Protein AF-A0AAW8N7J1-F1 (afdb_monomer_lite)

Structure (mmCIF, N/CA/C/O backbone):
data_AF-A0AAW8N7J1-F1
#
_entry.id   AF-A0AAW8N7J1-F1
#
loop_
_atom_site.group_PDB
_atom_site.id
_atom_site.type_symbol
_atom_site.label_atom_id
_atom_site.label_alt_id
_atom_site.label_comp_id
_atom_site.label_asym_id
_atom_site.label_entity_id
_atom_site.label_seq_id
_atom_site.pdbx_PDB_ins_code
_atom_site.Cartn_x
_atom_site.Cartn_y
_atom_site.Cartn_z
_atom_site.occupancy
_atom_site.B_iso_or_equiv
_atom_site.auth_seq_id
_atom_site.auth_comp_id
_atom_site.auth_asym_id
_atom_site.auth_atom_id
_atom_site.pdbx_PDB_model_num
ATOM 1 N N . MET A 1 1 ? -5.090 -20.925 -13.558 1.00 76.31 1 MET A N 1
ATOM 2 C CA . MET A 1 1 ? -5.970 -19.774 -13.275 1.00 76.31 1 MET A CA 1
ATOM 3 C C . MET A 1 1 ? -5.941 -19.535 -11.780 1.00 76.31 1 MET A C 1
ATOM 5 O O . MET A 1 1 ? -5.743 -20.520 -11.072 1.00 76.31 1 MET A O 1
ATOM 9 N N . PRO A 1 2 ? -6.064 -18.283 -11.325 1.00 82.62 2 PRO A N 1
ATOM 10 C CA . PRO A 1 2 ? -6.041 -17.962 -9.901 1.00 82.62 2 PRO A CA 1
ATOM 11 C C . PRO A 1 2 ? -7.196 -18.629 -9.124 1.00 82.62 2 PRO A C 1
ATOM 13 O O . PRO A 1 2 ? -8.209 -18.969 -9.745 1.00 82.62 2 PRO A O 1
ATOM 16 N N . PRO A 1 3 ? -7.049 -18.835 -7.802 1.00 82.69 3 PRO A N 1
ATOM 17 C CA . PRO A 1 3 ? -8.122 -19.282 -6.903 1.00 82.69 3 PRO A CA 1
ATOM 18 C C . PRO A 1 3 ? -9.352 -18.351 -6.875 1.00 82.69 3 PRO A C 1
ATOM 20 O O . PRO A 1 3 ? -9.252 -17.181 -7.239 1.00 82.69 3 PRO A O 1
ATOM 23 N N . GLU A 1 4 ? -10.508 -18.847 -6.418 1.00 79.56 4 GLU A N 1
ATOM 24 C CA . GLU A 1 4 ? -11.764 -18.067 -6.353 1.00 79.56 4 GLU A CA 1
ATOM 25 C C . GLU A 1 4 ? -11.717 -16.902 -5.347 1.00 79.56 4 GLU A C 1
ATOM 27 O O . GLU A 1 4 ? -12.412 -15.911 -5.537 1.00 79.56 4 GLU A O 1
ATOM 32 N N . ASP A 1 5 ? -10.872 -16.978 -4.317 1.00 80.25 5 ASP A N 1
ATOM 33 C CA . ASP A 1 5 ? -10.669 -15.935 -3.301 1.00 80.25 5 ASP A CA 1
ATOM 34 C C . ASP A 1 5 ? -9.654 -14.855 -3.724 1.00 80.25 5 ASP A C 1
ATOM 36 O O . ASP A 1 5 ? -9.193 -14.059 -2.908 1.00 80.25 5 ASP A O 1
ATOM 40 N N . THR A 1 6 ? -9.296 -14.808 -5.009 1.00 85.50 6 THR A N 1
ATOM 41 C CA . THR A 1 6 ? -8.361 -13.815 -5.548 1.00 85.50 6 THR A CA 1
ATOM 42 C C . THR A 1 6 ? -8.971 -12.412 -5.528 1.00 85.50 6 THR A C 1
ATOM 44 O O . THR A 1 6 ? -9.902 -12.122 -6.274 1.00 85.50 6 THR A O 1
ATOM 47 N N . GLU A 1 7 ? -8.395 -11.496 -4.746 1.00 83.56 7 GLU A N 1
ATOM 48 C CA . GLU A 1 7 ? -8.858 -10.099 -4.681 1.00 83.56 7 GLU A CA 1
ATOM 49 C C . GLU A 1 7 ? -8.363 -9.237 -5.858 1.00 83.56 7 GLU A C 1
ATOM 51 O O . GLU A 1 7 ? -9.047 -8.309 -6.310 1.00 83.56 7 GLU A O 1
ATOM 56 N N . PHE A 1 8 ? -7.160 -9.525 -6.363 1.00 88.38 8 PHE A N 1
ATOM 57 C CA . PHE A 1 8 ? -6.583 -8.859 -7.527 1.00 88.38 8 PHE A CA 1
ATOM 58 C C . PHE A 1 8 ? -5.588 -9.754 -8.268 1.00 88.38 8 PHE A C 1
ATOM 60 O O . PHE A 1 8 ? -5.048 -10.702 -7.706 1.00 88.38 8 PHE A O 1
ATOM 67 N N . VAL A 1 9 ? -5.307 -9.420 -9.529 1.00 92.06 9 VAL A N 1
ATOM 68 C CA . VAL A 1 9 ? -4.299 -10.106 -10.352 1.00 92.06 9 VAL A CA 1
ATOM 69 C C . VAL A 1 9 ? -3.358 -9.139 -11.058 1.00 92.06 9 VAL A C 1
ATOM 71 O O . VAL A 1 9 ? -3.697 -7.978 -11.305 1.00 92.06 9 VAL A O 1
ATOM 74 N N . ILE A 1 10 ? -2.184 -9.640 -11.442 1.00 94.69 10 ILE A N 1
ATOM 75 C CA . ILE A 1 10 ? -1.232 -8.940 -12.305 1.00 94.69 10 ILE A CA 1
ATOM 76 C C . ILE A 1 10 ? -1.082 -9.737 -13.608 1.00 94.69 10 ILE A C 1
ATOM 78 O O . ILE A 1 10 ? -0.653 -10.888 -13.599 1.00 94.69 10 ILE A O 1
ATOM 82 N N . VAL A 1 11 ? -1.443 -9.134 -14.744 1.00 93.56 11 VAL A N 1
ATOM 83 C CA . VAL A 1 11 ? -1.437 -9.798 -16.060 1.00 93.56 11 VAL A CA 1
ATOM 84 C C . VAL A 1 11 ? -0.262 -9.310 -16.910 1.00 93.56 11 VAL A C 1
ATOM 86 O O . VAL A 1 11 ? -0.036 -8.111 -17.064 1.00 93.56 11 VAL A O 1
ATOM 89 N N . GLY A 1 12 ? 0.496 -10.238 -17.492 1.00 95.69 12 GLY A N 1
ATOM 90 C CA . GLY A 1 12 ? 1.623 -9.899 -18.361 1.00 95.69 12 GLY A CA 1
ATOM 91 C C . GLY A 1 12 ? 1.169 -9.340 -19.705 1.00 95.69 12 GLY A C 1
ATOM 92 O O . GLY A 1 12 ? 0.375 -9.965 -20.403 1.00 95.69 12 GLY A O 1
ATOM 93 N N . LEU A 1 13 ? 1.703 -8.190 -20.108 1.00 94.75 13 LEU A N 1
ATOM 94 C CA . LEU A 1 13 ? 1.493 -7.625 -21.447 1.00 94.75 13 LEU A CA 1
ATOM 95 C C . LEU A 1 13 ? 2.426 -8.251 -22.481 1.00 94.75 13 LEU A C 1
ATOM 97 O O . LEU A 1 13 ? 2.136 -8.222 -23.679 1.00 94.75 13 LEU A O 1
ATOM 101 N N . THR A 1 14 ? 3.540 -8.820 -22.014 1.00 94.19 14 THR A N 1
ATOM 102 C CA . THR A 1 14 ? 4.572 -9.396 -22.866 1.00 94.19 14 THR A CA 1
ATOM 103 C C . THR A 1 14 ? 4.873 -10.858 -22.552 1.00 94.19 14 THR A C 1
ATOM 105 O O . THR A 1 14 ? 4.587 -11.356 -21.463 1.00 94.19 14 THR A O 1
ATOM 108 N N . ARG A 1 15 ? 5.481 -11.566 -23.512 1.00 91.62 15 ARG A N 1
ATOM 109 C CA . ARG A 1 15 ? 5.853 -12.986 -23.391 1.00 91.62 15 ARG A CA 1
ATOM 110 C C . ARG A 1 15 ? 7.335 -13.157 -23.038 1.00 91.62 15 ARG A C 1
ATOM 112 O O . ARG A 1 15 ? 8.116 -13.729 -23.795 1.00 91.62 15 ARG A O 1
ATOM 119 N N . GLY A 1 16 ? 7.724 -12.669 -21.863 1.00 87.56 16 GLY A N 1
ATOM 120 C CA . GLY A 1 16 ? 9.060 -12.898 -21.288 1.00 87.56 16 GLY A CA 1
ATOM 121 C C . GLY A 1 16 ? 10.199 -12.040 -21.856 1.00 87.56 16 GLY A C 1
ATOM 122 O O . GLY A 1 16 ? 11.294 -12.066 -21.301 1.00 87.56 16 GLY A O 1
ATOM 123 N N . LEU A 1 17 ? 9.952 -11.258 -22.913 1.00 95.31 17 LEU A N 1
ATOM 124 C CA . LEU A 1 17 ? 10.877 -10.268 -23.481 1.00 95.31 17 LEU A CA 1
ATOM 125 C C . LEU A 1 17 ? 10.109 -9.011 -23.910 1.00 95.31 17 LEU A C 1
ATOM 127 O O . LEU A 1 17 ? 8.911 -9.087 -24.200 1.00 95.31 17 LEU A O 1
ATOM 131 N N . ALA A 1 18 ? 10.777 -7.860 -23.999 1.00 96.25 18 ALA A N 1
ATOM 132 C CA . ALA A 1 18 ? 10.163 -6.690 -24.619 1.00 96.25 18 ALA A CA 1
ATOM 133 C C . ALA A 1 18 ? 9.857 -6.957 -26.105 1.00 96.25 18 ALA A C 1
ATOM 135 O O . ALA A 1 18 ? 10.480 -7.813 -26.736 1.00 96.25 18 ALA A O 1
ATOM 136 N N . PHE A 1 19 ? 8.888 -6.228 -26.668 1.00 96.38 19 PHE A N 1
ATOM 137 C CA . PHE A 1 19 ? 8.404 -6.404 -28.050 1.00 96.38 19 PHE A CA 1
ATOM 138 C C . PHE A 1 19 ? 7.820 -7.792 -28.379 1.00 96.38 19 PHE A C 1
ATOM 140 O O . PHE A 1 19 ? 7.667 -8.126 -29.551 1.00 96.38 19 PHE A O 1
ATOM 147 N N . THR A 1 20 ? 7.495 -8.612 -27.377 1.00 95.12 20 THR A N 1
ATOM 148 C CA . THR A 1 20 ? 6.806 -9.894 -27.589 1.00 95.12 20 THR A CA 1
ATOM 149 C C . THR A 1 20 ? 5.414 -9.831 -26.993 1.00 95.12 20 THR A C 1
ATOM 151 O O . THR A 1 20 ? 5.277 -9.528 -25.815 1.00 95.12 20 THR A O 1
ATOM 154 N N . GLU A 1 21 ? 4.385 -10.120 -27.781 1.00 90.94 21 GLU A N 1
ATOM 155 C CA . GLU A 1 21 ? 2.993 -10.107 -27.320 1.00 90.94 21 GLU A CA 1
ATOM 156 C C . GLU A 1 21 ? 2.678 -11.339 -26.465 1.00 90.94 21 GLU A C 1
ATOM 158 O O . GLU A 1 21 ? 3.124 -12.454 -26.763 1.00 90.94 21 GLU A O 1
ATOM 163 N N . ASN A 1 22 ? 1.893 -11.148 -25.402 1.00 91.81 22 ASN A N 1
ATOM 164 C CA . ASN A 1 22 ? 1.310 -12.252 -24.648 1.00 91.81 22 ASN A CA 1
ATOM 165 C C . ASN A 1 22 ? 0.110 -12.840 -25.426 1.00 91.81 22 ASN A C 1
ATOM 167 O O . ASN A 1 22 ? -0.949 -12.215 -25.457 1.00 91.81 22 ASN A O 1
ATOM 171 N N . PRO A 1 23 ? 0.211 -14.063 -25.987 1.00 91.56 23 PRO A N 1
ATOM 172 C CA . PRO A 1 23 ? -0.872 -14.658 -26.775 1.00 91.56 23 PRO A CA 1
ATOM 173 C C . PRO A 1 23 ? -2.102 -15.033 -25.933 1.00 91.56 23 PRO A C 1
ATOM 175 O O . PRO A 1 23 ? -3.144 -15.371 -26.486 1.00 91.56 23 PRO A O 1
ATOM 178 N N . CYS A 1 24 ? -1.978 -15.017 -24.604 1.00 91.44 24 CYS A N 1
ATOM 179 C CA . CYS A 1 24 ? -3.051 -15.341 -23.671 1.00 91.44 24 CYS A CA 1
ATOM 180 C C . CYS A 1 24 ? -3.772 -14.094 -23.135 1.00 91.44 24 CYS A C 1
ATOM 182 O O . CYS A 1 24 ? -4.680 -14.255 -22.320 1.00 91.44 24 CYS A O 1
ATOM 184 N N . LEU A 1 25 ? -3.376 -12.879 -23.541 1.00 87.06 25 LEU A N 1
ATOM 185 C CA . LEU A 1 25 ? -3.849 -11.634 -22.926 1.00 87.06 25 LEU A CA 1
ATOM 186 C C . LEU A 1 25 ? -5.372 -11.465 -23.015 1.00 87.06 25 LEU A C 1
ATOM 188 O O . LEU A 1 25 ? -5.994 -11.157 -22.004 1.00 87.06 25 LEU A O 1
ATOM 192 N N . ASP A 1 26 ? -5.968 -11.722 -24.182 1.00 84.31 26 ASP A N 1
ATOM 193 C CA . ASP A 1 26 ? -7.421 -11.624 -24.398 1.00 84.31 26 ASP A CA 1
ATOM 194 C C . ASP A 1 26 ? -8.204 -12.525 -23.428 1.00 84.31 26 ASP A C 1
ATOM 196 O O . ASP A 1 26 ? -9.036 -12.054 -22.656 1.00 84.31 26 ASP A O 1
ATOM 200 N N . GLY A 1 27 ? -7.846 -13.812 -23.360 1.00 82.50 27 GLY A N 1
ATOM 201 C CA . GLY A 1 27 ? -8.488 -14.759 -22.445 1.00 82.50 27 GLY A CA 1
ATOM 202 C C . GLY A 1 27 ? -8.231 -14.456 -20.963 1.00 82.50 27 GLY A C 1
ATOM 203 O O . GLY A 1 27 ? -9.116 -14.650 -20.130 1.00 82.50 27 GLY A O 1
ATOM 204 N N . GLN A 1 28 ? -7.039 -13.963 -20.615 1.00 88.19 28 GLN A N 1
ATOM 205 C CA . GLN A 1 28 ? -6.715 -13.558 -19.243 1.00 88.19 28 GLN A CA 1
ATOM 206 C C . GLN A 1 28 ? -7.506 -12.317 -18.820 1.00 88.19 28 GLN A C 1
ATOM 208 O O . GLN A 1 28 ? -8.001 -12.269 -17.695 1.00 88.19 28 GLN A O 1
ATOM 213 N N . PHE A 1 29 ? -7.668 -11.337 -19.710 1.00 84.38 29 PHE A N 1
ATOM 214 C CA . PHE A 1 29 ? -8.465 -10.148 -19.431 1.00 84.38 29 PHE A CA 1
ATOM 215 C C . PHE A 1 29 ? -9.966 -10.456 -19.399 1.00 84.38 29 PHE A C 1
ATOM 217 O O . PHE A 1 29 ? -10.662 -9.963 -18.514 1.00 84.38 29 PHE A O 1
ATOM 224 N N . GLN A 1 30 ? -10.462 -11.337 -20.271 1.00 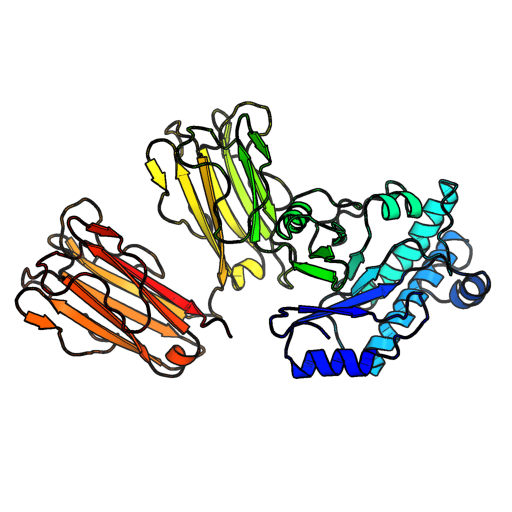80.25 30 GLN A N 1
ATOM 225 C CA . GLN A 1 30 ? -11.847 -11.803 -20.188 1.00 80.25 30 GLN A CA 1
ATOM 226 C C . GLN A 1 30 ? -12.131 -12.459 -18.830 1.00 80.25 30 GLN A C 1
ATOM 228 O O . GLN A 1 30 ? -13.148 -12.164 -18.212 1.00 80.25 30 GLN A O 1
ATOM 233 N N . TRP A 1 31 ? -11.200 -13.264 -18.307 1.00 85.56 31 TRP A N 1
ATOM 234 C CA . TRP A 1 31 ? -11.343 -13.830 -16.965 1.00 85.56 31 TRP A CA 1
ATOM 235 C C . TRP A 1 31 ? -11.412 -12.752 -15.874 1.00 85.56 31 TRP A C 1
ATOM 237 O O . TRP A 1 31 ? -12.243 -12.855 -14.976 1.00 85.56 31 TRP A O 1
ATOM 247 N N . VAL A 1 32 ? -10.596 -11.693 -15.964 1.00 79.38 32 VAL A N 1
ATOM 248 C CA . VAL A 1 32 ? -10.669 -10.549 -15.033 1.00 79.38 32 VAL A CA 1
ATOM 249 C C . VAL A 1 32 ? -12.067 -9.929 -15.038 1.00 79.38 32 VAL A C 1
ATOM 251 O O . VAL A 1 32 ? -12.618 -9.658 -13.971 1.00 79.38 32 VAL A O 1
ATOM 254 N N . LEU A 1 33 ? -12.650 -9.727 -16.223 1.00 74.19 33 LEU A N 1
ATOM 255 C CA . LEU A 1 33 ? -14.003 -9.186 -16.367 1.00 74.19 33 LEU A CA 1
ATOM 256 C C . LEU A 1 33 ? -15.058 -10.125 -15.775 1.00 74.19 33 LEU A C 1
ATOM 258 O O . LEU A 1 33 ? -15.939 -9.664 -15.052 1.00 74.19 33 LEU A O 1
ATOM 262 N N . ASP A 1 34 ? -14.945 -11.425 -16.046 1.00 77.50 34 ASP A N 1
ATOM 263 C CA . ASP A 1 34 ? -15.899 -12.435 -15.582 1.00 77.50 34 ASP A CA 1
ATOM 264 C C . ASP A 1 34 ? -15.894 -12.577 -14.054 1.00 77.50 34 ASP A C 1
ATOM 266 O O . ASP A 1 34 ? -16.947 -12.786 -13.455 1.00 77.50 34 ASP A O 1
ATOM 270 N N . GLN A 1 35 ? -14.723 -12.466 -13.419 1.00 79.12 35 GLN A N 1
ATOM 271 C CA . GLN A 1 35 ? -14.602 -12.540 -11.958 1.00 79.12 35 GLN A CA 1
ATOM 272 C C . GLN A 1 35 ? -14.858 -11.200 -11.259 1.00 79.12 35 GLN A C 1
ATOM 274 O O . GLN A 1 35 ? -15.061 -11.169 -10.049 1.00 79.12 35 GLN A O 1
ATOM 279 N N . GLY A 1 36 ? -14.836 -10.081 -11.990 1.00 74.31 36 GLY A N 1
ATOM 280 C CA . GLY A 1 36 ? -14.999 -8.749 -11.404 1.00 74.31 36 GLY A CA 1
ATOM 281 C C . GLY A 1 36 ? -13.873 -8.355 -10.441 1.00 74.31 36 GLY A C 1
ATOM 282 O O . GLY A 1 36 ? -14.080 -7.508 -9.572 1.00 74.31 36 GLY A O 1
ATOM 283 N N . VAL A 1 37 ? -12.691 -8.962 -10.583 1.00 78.94 37 VAL A N 1
ATOM 284 C CA . VAL A 1 37 ? -11.534 -8.709 -9.715 1.00 78.94 37 VAL A CA 1
ATOM 285 C C . VAL A 1 37 ? -10.730 -7.505 -10.188 1.00 78.94 37 VAL A C 1
ATOM 287 O O . VAL A 1 37 ? -10.754 -7.105 -11.356 1.00 78.94 37 VAL A O 1
ATOM 290 N N . ARG A 1 38 ? -9.969 -6.918 -9.267 1.00 83.44 38 ARG A N 1
ATOM 291 C CA . ARG A 1 38 ? -9.016 -5.855 -9.592 1.00 83.44 38 ARG A CA 1
ATOM 292 C C . ARG A 1 38 ? -7.875 -6.400 -10.448 1.00 83.44 38 ARG A C 1
ATOM 294 O O . ARG A 1 38 ? -7.444 -7.537 -10.273 1.00 83.44 38 ARG A O 1
ATOM 301 N N . ALA A 1 39 ? -7.349 -5.582 -11.358 1.00 86.12 39 ALA A N 1
ATOM 302 C CA . ALA A 1 39 ? -6.265 -6.020 -12.230 1.00 86.12 39 ALA A CA 1
ATOM 303 C C . ALA A 1 39 ? -5.228 -4.931 -12.515 1.00 86.12 39 ALA A C 1
ATOM 305 O O . ALA A 1 39 ? -5.537 -3.793 -12.891 1.00 86.12 39 ALA A O 1
ATOM 306 N N . GLN A 1 40 ? -3.974 -5.334 -12.372 1.00 93.75 40 GLN A N 1
ATOM 307 C CA . GLN A 1 40 ? -2.762 -4.618 -12.749 1.00 93.75 40 GLN A CA 1
ATOM 308 C C . GLN A 1 40 ? -2.085 -5.358 -13.900 1.00 93.75 40 GLN A C 1
ATOM 310 O O . GLN A 1 40 ? -2.434 -6.497 -14.203 1.00 93.75 40 GLN A O 1
ATOM 315 N N . ALA A 1 41 ? -1.110 -4.724 -14.539 1.00 95.19 41 ALA A N 1
ATOM 316 C CA . ALA A 1 41 ? -0.346 -5.337 -15.612 1.00 95.19 41 ALA A CA 1
ATOM 317 C C . ALA A 1 41 ? 1.155 -5.299 -15.324 1.00 95.19 41 ALA A C 1
ATOM 319 O O . ALA A 1 41 ? 1.611 -4.482 -14.523 1.00 95.19 41 ALA A O 1
ATOM 320 N N . TYR A 1 42 ? 1.932 -6.122 -16.020 1.00 97.75 42 TYR A N 1
ATOM 321 C CA . TYR A 1 42 ? 3.383 -5.959 -16.082 1.00 97.75 42 TYR A CA 1
ATOM 322 C C . TYR A 1 42 ? 3.897 -6.011 -17.520 1.00 97.75 42 TYR A C 1
ATOM 324 O O . TYR A 1 42 ? 3.306 -6.655 -18.387 1.00 97.75 42 TYR A O 1
ATOM 332 N N . ALA A 1 43 ? 5.011 -5.334 -17.774 1.00 97.75 43 ALA A N 1
ATOM 333 C CA . ALA A 1 43 ? 5.718 -5.346 -19.045 1.00 97.75 43 ALA A CA 1
ATOM 334 C C . ALA A 1 43 ? 7.207 -5.602 -18.805 1.00 97.75 43 ALA A C 1
ATOM 336 O O . ALA A 1 43 ? 7.826 -4.972 -17.949 1.00 97.75 43 ALA A O 1
ATOM 337 N N . MET A 1 44 ? 7.775 -6.518 -19.583 1.00 97.38 44 MET A N 1
ATOM 338 C CA . MET A 1 44 ? 9.200 -6.849 -19.525 1.00 97.38 44 MET A CA 1
ATOM 339 C C . MET A 1 44 ? 10.048 -5.710 -20.094 1.00 97.38 44 MET A C 1
ATOM 341 O O . MET A 1 44 ? 9.809 -5.288 -21.226 1.00 97.38 44 MET A O 1
ATOM 345 N N . ALA A 1 45 ? 11.068 -5.279 -19.353 1.00 97.69 45 ALA A N 1
ATOM 346 C CA . ALA A 1 45 ? 12.163 -4.471 -19.883 1.00 97.69 45 ALA A CA 1
ATOM 347 C C . ALA A 1 45 ? 13.321 -5.378 -20.315 1.00 97.69 45 ALA A C 1
ATOM 349 O O . ALA A 1 45 ? 13.639 -6.358 -19.633 1.00 97.69 45 ALA A O 1
ATOM 350 N N . THR A 1 46 ? 14.004 -5.043 -21.410 1.00 97.69 46 THR A N 1
ATOM 351 C CA . THR A 1 46 ? 15.173 -5.814 -21.867 1.00 97.69 46 THR A CA 1
ATOM 352 C C . THR A 1 46 ? 16.289 -4.918 -22.387 1.00 97.69 46 THR A C 1
ATOM 354 O O . THR A 1 46 ? 16.042 -3.851 -22.931 1.00 97.69 46 THR A O 1
ATOM 357 N N . PHE A 1 47 ? 17.555 -5.332 -22.275 1.00 98.31 47 PHE A N 1
ATOM 358 C CA . PHE A 1 47 ? 18.614 -4.594 -22.970 1.00 98.31 47 PHE A CA 1
ATOM 359 C C . PHE A 1 47 ? 18.526 -4.865 -24.473 1.00 98.31 47 PHE A C 1
ATOM 361 O O . PHE A 1 47 ? 18.520 -6.038 -24.846 1.00 98.31 47 PHE A O 1
ATOM 368 N N . PRO A 1 48 ? 18.488 -3.859 -25.360 1.00 98.00 48 PRO A N 1
ATOM 369 C CA . PRO A 1 48 ? 18.153 -4.099 -26.754 1.00 98.00 48 PRO A CA 1
ATOM 370 C C . PRO A 1 48 ? 19.218 -4.902 -27.499 1.00 98.00 48 PRO A C 1
ATOM 372 O O . PRO A 1 48 ? 20.425 -4.711 -27.331 1.00 98.00 48 PRO A O 1
ATOM 375 N N . THR A 1 49 ? 18.757 -5.766 -28.398 1.00 98.00 49 THR A N 1
ATOM 376 C CA . THR A 1 49 ? 19.596 -6.330 -29.461 1.00 98.00 49 THR A CA 1
ATOM 377 C C . THR A 1 49 ? 20.070 -5.226 -30.413 1.00 98.00 49 THR A C 1
ATOM 379 O O . THR A 1 49 ? 19.471 -4.153 -30.487 1.00 98.00 49 THR A O 1
ATOM 382 N N . ALA A 1 50 ? 21.116 -5.494 -31.203 1.00 97.88 50 ALA A N 1
ATOM 383 C CA . ALA A 1 50 ? 21.586 -4.543 -32.217 1.00 97.88 50 ALA A CA 1
ATOM 384 C C . ALA A 1 50 ? 20.466 -4.140 -33.198 1.00 97.88 50 ALA A C 1
ATOM 386 O O . ALA A 1 50 ? 20.286 -2.961 -33.471 1.00 97.88 50 ALA A O 1
ATOM 387 N N . ALA A 1 51 ? 19.647 -5.104 -33.636 1.00 98.19 51 ALA A N 1
ATOM 388 C CA . ALA A 1 51 ? 18.527 -4.843 -34.538 1.00 98.19 51 ALA A CA 1
ATOM 389 C C . ALA A 1 51 ? 17.447 -3.951 -33.902 1.00 98.19 51 ALA A C 1
ATOM 391 O O . ALA A 1 51 ? 16.964 -3.024 -34.548 1.00 98.19 51 ALA A O 1
ATOM 392 N N . GLN A 1 52 ? 17.084 -4.188 -32.635 1.00 98.38 52 GLN A N 1
ATOM 393 C CA . GLN A 1 52 ? 16.145 -3.321 -31.910 1.00 98.38 52 GLN A CA 1
ATOM 394 C C . GLN A 1 52 ? 16.728 -1.920 -31.701 1.00 98.38 52 GLN A C 1
ATOM 396 O O . GLN A 1 52 ? 16.013 -0.935 -31.852 1.00 98.38 52 GLN A O 1
ATOM 401 N N . TYR A 1 53 ? 18.024 -1.818 -31.395 1.00 98.50 53 TYR A N 1
ATOM 402 C CA . TYR A 1 53 ? 18.699 -0.532 -31.246 1.00 98.50 53 TYR A CA 1
ATOM 403 C C . TYR A 1 53 ? 18.693 0.282 -32.542 1.00 98.50 53 TYR A C 1
ATOM 405 O O . TYR A 1 53 ? 18.381 1.469 -32.514 1.00 98.50 53 TYR A O 1
ATOM 413 N N . ASP A 1 54 ? 18.967 -0.358 -33.678 1.00 98.12 54 ASP A N 1
ATOM 414 C CA . ASP A 1 54 ? 18.938 0.302 -34.984 1.00 98.12 54 ASP A CA 1
ATOM 415 C C . ASP A 1 54 ? 17.515 0.667 -35.419 1.00 98.12 54 ASP A C 1
ATOM 417 O O . ASP A 1 54 ? 17.309 1.731 -35.994 1.00 98.12 54 ASP A O 1
ATOM 421 N N . THR A 1 55 ? 16.530 -0.180 -35.107 1.00 98.31 55 THR A N 1
ATOM 422 C CA . THR A 1 55 ? 15.124 0.042 -35.482 1.00 98.31 55 THR A CA 1
ATOM 423 C C . THR A 1 55 ? 14.475 1.151 -34.657 1.00 98.31 55 THR A C 1
ATOM 425 O O . THR A 1 55 ? 13.764 1.988 -35.204 1.00 98.31 55 THR A O 1
ATOM 428 N N . TYR A 1 56 ? 14.699 1.157 -33.341 1.00 98.50 56 TYR A N 1
ATOM 429 C CA . TYR A 1 56 ? 13.940 1.990 -32.403 1.00 98.50 56 TYR A CA 1
ATOM 430 C C . TYR A 1 56 ? 14.750 3.127 -31.780 1.00 98.50 56 TYR A C 1
ATOM 432 O O . TYR A 1 56 ? 14.171 4.019 -31.165 1.00 98.50 56 TYR A O 1
ATOM 440 N N . GLY A 1 57 ? 16.079 3.137 -31.932 1.00 98.12 57 GLY A N 1
ATOM 441 C CA . GLY A 1 57 ? 16.940 4.167 -31.344 1.00 98.12 57 GLY A CA 1
ATOM 442 C C . GLY A 1 57 ? 16.649 5.582 -31.845 1.00 98.12 57 GLY A C 1
ATOM 443 O O . GLY A 1 57 ? 16.967 6.549 -31.155 1.00 98.12 57 GLY A O 1
ATOM 444 N N . ASP A 1 58 ? 15.997 5.700 -33.000 1.00 97.94 58 ASP A N 1
ATOM 445 C CA . ASP A 1 58 ? 15.662 6.981 -33.623 1.00 97.94 58 ASP A CA 1
ATOM 446 C C . ASP A 1 58 ? 14.174 7.345 -33.465 1.00 97.94 58 ASP A C 1
ATOM 448 O O . ASP A 1 58 ? 13.750 8.417 -33.892 1.00 97.94 58 ASP A O 1
ATOM 452 N N . ASP A 1 59 ? 13.380 6.468 -32.842 1.00 94.00 59 ASP A N 1
ATOM 453 C CA . ASP A 1 59 ? 11.927 6.596 -32.714 1.00 94.00 59 ASP A CA 1
ATOM 454 C C . ASP A 1 59 ? 11.517 6.773 -31.244 1.00 94.00 59 ASP A C 1
ATOM 456 O O . ASP A 1 59 ? 11.070 5.850 -30.553 1.00 94.00 59 ASP A O 1
ATOM 460 N N . GLY A 1 60 ? 11.694 8.000 -30.756 1.00 96.50 60 GLY A N 1
ATOM 461 C CA . GLY A 1 60 ? 11.294 8.411 -29.418 1.00 96.50 60 GLY A CA 1
ATOM 462 C C . GLY A 1 60 ? 11.489 9.912 -29.180 1.00 96.50 60 GLY A C 1
ATOM 463 O O . GLY A 1 60 ? 11.838 10.654 -30.098 1.00 96.50 60 GLY A O 1
ATOM 464 N N . PRO A 1 61 ? 11.214 10.393 -27.957 1.00 98.00 61 PRO A N 1
ATOM 465 C CA . PRO A 1 61 ? 11.234 11.820 -27.653 1.00 98.00 61 PRO A CA 1
ATOM 466 C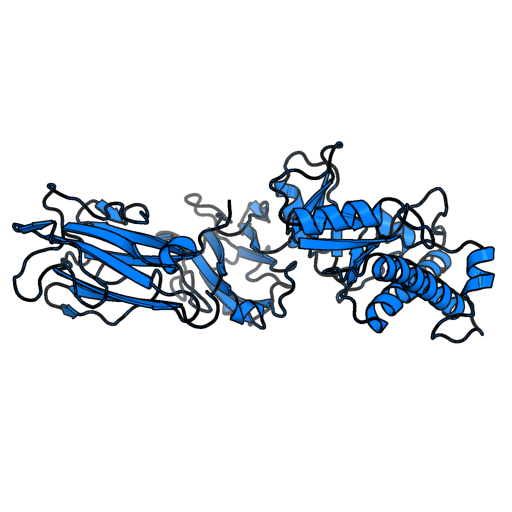 C . PRO A 1 61 ? 12.640 12.391 -27.391 1.00 98.00 61 PRO A C 1
ATOM 468 O O . PRO A 1 61 ? 12.758 13.601 -27.196 1.00 98.00 61 PRO A O 1
ATOM 471 N N . TRP A 1 62 ? 13.698 11.570 -27.361 1.00 98.44 62 TRP A N 1
ATOM 472 C CA . TRP A 1 62 ? 15.075 12.040 -27.165 1.00 98.44 62 TRP A CA 1
ATOM 473 C C . TRP A 1 62 ? 15.831 12.217 -28.493 1.00 98.44 62 TRP A C 1
ATOM 475 O O . TRP A 1 62 ? 15.523 11.525 -29.467 1.00 98.44 62 TRP A O 1
ATOM 485 N N . PRO A 1 63 ? 16.849 13.104 -28.542 1.00 98.00 63 PRO A N 1
ATOM 486 C CA . PRO A 1 63 ? 17.716 13.262 -29.711 1.00 98.00 63 PRO A CA 1
ATOM 487 C C . PRO A 1 63 ? 18.388 11.954 -30.148 1.00 98.00 63 PRO A C 1
ATOM 489 O O . PRO A 1 63 ? 18.585 11.039 -29.357 1.00 98.00 63 PRO A O 1
ATOM 492 N N . VAL A 1 64 ? 18.810 11.880 -31.408 1.00 97.50 64 VAL A N 1
ATOM 493 C CA . VAL A 1 64 ? 19.426 10.662 -31.976 1.00 97.50 64 VAL A CA 1
ATOM 494 C C . VAL A 1 64 ? 20.956 10.716 -32.004 1.00 97.50 64 VAL A C 1
ATOM 496 O O . VAL A 1 64 ? 21.614 9.785 -32.457 1.00 97.50 64 VAL A O 1
ATOM 499 N N . ASP A 1 65 ? 21.539 11.801 -31.492 1.00 96.06 65 ASP A N 1
ATOM 500 C CA . ASP A 1 65 ? 22.967 12.100 -31.638 1.00 96.06 65 ASP A CA 1
ATOM 501 C C . ASP A 1 65 ? 23.856 11.269 -30.707 1.00 96.06 65 ASP A C 1
ATOM 503 O O . ASP A 1 65 ? 25.047 11.081 -30.970 1.00 96.06 65 ASP A O 1
ATOM 507 N N . THR A 1 66 ? 23.303 10.788 -29.589 1.00 98.00 66 THR A N 1
ATOM 508 C CA . THR A 1 66 ? 24.077 10.108 -28.550 1.00 98.00 66 THR A CA 1
ATOM 509 C C . THR A 1 66 ? 23.549 8.711 -28.267 1.00 98.00 66 THR A C 1
ATOM 511 O O . THR A 1 66 ? 22.347 8.445 -28.274 1.00 98.00 66 THR A O 1
ATOM 514 N N . ARG A 1 67 ? 24.465 7.789 -27.952 1.00 97.69 67 ARG A N 1
ATOM 515 C CA . ARG A 1 67 ? 24.101 6.428 -27.548 1.00 97.69 67 ARG A CA 1
ATOM 516 C C . ARG A 1 67 ? 23.142 6.394 -26.344 1.00 97.69 67 ARG A C 1
ATOM 518 O O . ARG A 1 67 ? 22.174 5.641 -26.435 1.00 97.69 67 ARG A O 1
ATOM 525 N N . PRO A 1 68 ? 23.346 7.182 -25.267 1.00 98.50 68 PRO A N 1
ATOM 526 C CA . PRO A 1 68 ? 22.384 7.299 -24.172 1.00 98.50 68 PRO A CA 1
ATOM 527 C C . PRO A 1 68 ? 20.965 7.657 -24.612 1.00 98.50 68 PRO A C 1
ATOM 529 O O . PRO A 1 68 ? 20.015 7.022 -24.166 1.00 98.50 68 PRO A O 1
ATOM 532 N N . ASP A 1 69 ? 20.816 8.649 -25.487 1.00 98.56 69 ASP A N 1
ATOM 533 C CA . ASP A 1 69 ? 19.500 9.118 -25.921 1.00 98.56 69 ASP A CA 1
ATOM 534 C C . ASP A 1 69 ? 18.807 8.095 -26.820 1.00 98.56 69 ASP A C 1
ATOM 536 O O . ASP A 1 69 ? 17.648 7.754 -26.582 1.00 98.56 69 ASP A O 1
ATOM 540 N N . ARG A 1 70 ? 19.554 7.478 -27.742 1.00 98.69 70 ARG A N 1
ATOM 541 C CA . ARG A 1 70 ? 19.036 6.360 -28.537 1.00 98.69 70 ARG A CA 1
ATOM 542 C C . ARG A 1 70 ? 18.611 5.179 -27.660 1.00 98.69 70 ARG A C 1
ATOM 544 O O . ARG A 1 70 ? 17.566 4.593 -27.901 1.00 98.69 70 ARG A O 1
ATOM 551 N N . LEU A 1 71 ? 19.357 4.841 -26.602 1.00 98.88 71 LEU A N 1
ATOM 552 C CA . LEU A 1 71 ? 18.949 3.789 -25.655 1.00 98.88 71 LEU A CA 1
ATOM 553 C C . LEU A 1 71 ? 17.644 4.138 -24.920 1.00 98.88 71 LEU A C 1
ATOM 555 O O . LEU A 1 71 ? 16.816 3.249 -24.717 1.00 98.88 71 LEU A O 1
ATOM 559 N N . ARG A 1 72 ? 17.426 5.412 -24.563 1.00 98.81 72 ARG A N 1
ATOM 560 C CA . ARG A 1 72 ? 16.135 5.861 -24.014 1.00 98.81 72 ARG A CA 1
ATOM 561 C C . ARG A 1 72 ? 15.011 5.724 -25.034 1.00 98.81 72 ARG A C 1
ATOM 563 O O . ARG A 1 72 ? 13.940 5.256 -24.666 1.00 98.81 72 ARG A O 1
ATOM 570 N N . ASN A 1 73 ? 15.251 6.072 -26.299 1.00 98.88 73 ASN A N 1
ATOM 571 C CA . ASN A 1 73 ? 14.266 5.888 -27.370 1.00 98.88 73 ASN A CA 1
ATOM 572 C C . ASN A 1 73 ? 13.892 4.410 -27.553 1.00 98.88 73 ASN A C 1
ATOM 574 O O . ASN A 1 73 ? 12.710 4.096 -27.663 1.00 98.88 73 ASN A O 1
ATOM 578 N N . VAL A 1 74 ? 14.856 3.485 -27.472 1.00 98.88 74 VAL A N 1
ATOM 579 C CA . VAL A 1 74 ? 14.533 2.049 -27.524 1.00 98.88 74 VAL A CA 1
ATOM 580 C C . VAL A 1 74 ? 13.665 1.629 -26.340 1.00 98.88 74 VAL A C 1
ATOM 582 O O . VAL A 1 74 ? 12.634 0.999 -26.549 1.00 98.88 74 VAL A O 1
ATOM 585 N N . GLY A 1 75 ? 14.017 2.025 -25.113 1.00 98.81 75 GLY A N 1
ATOM 586 C CA . GLY A 1 75 ? 13.174 1.765 -23.941 1.00 98.81 75 GLY A CA 1
ATOM 587 C C . GLY A 1 75 ? 11.771 2.367 -24.074 1.00 98.81 75 GLY A C 1
ATOM 588 O O . GLY A 1 75 ? 10.772 1.744 -23.725 1.00 98.81 75 GLY A O 1
ATOM 589 N N . TYR A 1 76 ? 11.667 3.562 -24.655 1.00 98.88 76 TYR A N 1
ATOM 590 C CA . TYR A 1 76 ? 10.385 4.197 -24.954 1.00 98.88 76 TYR A CA 1
ATOM 591 C C . TYR A 1 76 ? 9.553 3.383 -25.949 1.00 98.88 76 TYR A C 1
ATOM 593 O O . TYR A 1 76 ? 8.336 3.260 -25.799 1.00 98.88 76 TYR A O 1
ATOM 601 N N . ALA A 1 77 ? 10.202 2.794 -26.954 1.00 98.81 77 ALA A N 1
ATOM 602 C CA . ALA A 1 77 ? 9.566 1.874 -27.883 1.00 98.81 77 ALA A CA 1
ATOM 603 C C . ALA A 1 77 ? 9.130 0.563 -27.204 1.00 98.81 77 ALA A C 1
ATOM 605 O O . ALA A 1 77 ? 8.035 0.097 -27.512 1.00 98.81 77 ALA A O 1
ATOM 606 N N . GLU A 1 78 ? 9.896 0.019 -26.244 1.00 98.56 78 GLU A N 1
ATOM 607 C CA . GLU A 1 78 ? 9.457 -1.129 -25.424 1.00 98.56 78 GLU A CA 1
ATOM 608 C C . GLU A 1 78 ? 8.134 -0.810 -24.711 1.00 98.56 78 GLU A C 1
ATOM 610 O O . GLU A 1 78 ? 7.180 -1.588 -24.772 1.00 98.56 78 GLU A O 1
ATOM 615 N N . GLY A 1 79 ? 8.044 0.377 -24.103 1.00 98.19 79 GLY A N 1
ATOM 616 C CA . GLY A 1 79 ? 6.831 0.835 -23.431 1.00 98.19 79 GLY A CA 1
ATOM 617 C C . GLY A 1 79 ? 5.659 1.033 -24.394 1.00 98.19 79 GLY A C 1
ATOM 618 O O . GLY A 1 79 ? 4.557 0.565 -24.117 1.00 98.19 79 GLY A O 1
ATOM 619 N N . ARG A 1 80 ? 5.879 1.660 -25.559 1.00 98.25 80 ARG A N 1
ATOM 620 C CA . ARG A 1 80 ? 4.834 1.793 -26.594 1.00 98.25 80 ARG A CA 1
ATOM 621 C C . ARG A 1 80 ? 4.339 0.438 -27.099 1.00 98.25 80 ARG A C 1
ATOM 623 O O . ARG A 1 80 ? 3.139 0.294 -27.306 1.00 98.25 80 ARG A O 1
ATOM 630 N N . ALA A 1 81 ? 5.230 -0.538 -27.270 1.00 97.69 81 ALA A N 1
ATOM 631 C CA . ALA A 1 81 ? 4.854 -1.886 -27.683 1.00 97.69 81 ALA A CA 1
ATOM 632 C C . ALA A 1 81 ? 3.980 -2.575 -26.622 1.00 97.69 81 ALA A C 1
ATOM 634 O O . ALA A 1 81 ? 2.939 -3.125 -26.960 1.00 97.69 81 ALA A O 1
ATOM 635 N N . ALA A 1 82 ? 4.329 -2.468 -25.336 1.00 95.94 82 ALA A N 1
ATOM 636 C CA . ALA A 1 82 ? 3.491 -3.000 -24.258 1.00 95.94 82 ALA A CA 1
ATOM 637 C C . ALA A 1 82 ? 2.108 -2.321 -24.188 1.00 95.94 82 ALA A C 1
ATOM 639 O O . ALA A 1 82 ? 1.095 -2.982 -23.964 1.00 95.94 82 ALA A O 1
ATOM 640 N N . LEU A 1 83 ? 2.047 -1.003 -24.413 1.00 94.69 83 LEU A N 1
ATOM 641 C CA . LEU A 1 83 ? 0.786 -0.257 -24.472 1.00 94.69 83 LEU A CA 1
ATOM 642 C C . LEU A 1 83 ? -0.071 -0.629 -25.692 1.00 94.69 83 LEU A C 1
ATOM 644 O O . LEU A 1 83 ? -1.293 -0.515 -25.623 1.00 94.69 83 LEU A O 1
ATOM 648 N N . ALA A 1 84 ? 0.535 -1.078 -26.795 1.00 93.69 84 ALA A N 1
ATOM 649 C CA . ALA A 1 84 ? -0.213 -1.560 -27.952 1.00 93.69 84 ALA A CA 1
ATOM 650 C C . ALA A 1 84 ? -1.060 -2.791 -27.590 1.00 93.69 84 ALA A C 1
ATOM 652 O O . ALA A 1 84 ? -2.248 -2.794 -27.906 1.00 93.69 84 ALA A O 1
ATOM 653 N N . SER A 1 85 ? -0.512 -3.738 -26.816 1.00 88.19 85 SER A N 1
ATOM 654 C CA . SER A 1 85 ? -1.247 -4.919 -26.333 1.00 88.19 85 SER A CA 1
ATOM 655 C C . SER A 1 85 ? -2.498 -4.552 -25.522 1.00 88.19 85 SER A C 1
ATOM 657 O O . SER A 1 85 ? -3.516 -5.231 -25.597 1.00 88.19 85 SER A O 1
ATOM 659 N N . LEU A 1 86 ? -2.457 -3.454 -24.756 1.00 83.06 86 LEU A N 1
ATOM 660 C CA . LEU A 1 86 ? -3.622 -2.969 -24.004 1.00 83.06 86 LEU A CA 1
ATOM 661 C C . LEU A 1 86 ? -4.736 -2.442 -24.912 1.00 83.06 86 LEU A C 1
ATOM 663 O O . LEU A 1 86 ? -5.915 -2.636 -24.612 1.00 83.06 86 LEU A O 1
ATOM 667 N N . ASN A 1 87 ? -4.374 -1.779 -26.014 1.00 79.81 87 ASN A N 1
ATOM 668 C CA . ASN A 1 87 ? -5.344 -1.237 -26.964 1.00 79.81 87 ASN A CA 1
ATOM 669 C C . ASN A 1 87 ? -6.100 -2.347 -27.703 1.00 79.81 87 ASN A C 1
ATOM 671 O O . ASN A 1 87 ? -7.273 -2.161 -28.016 1.00 79.81 87 ASN A O 1
ATOM 675 N N . GLU A 1 88 ? -5.456 -3.489 -27.954 1.00 78.69 88 GLU A N 1
ATOM 676 C CA . GLU A 1 88 ? -6.081 -4.641 -28.619 1.00 78.69 88 GLU A CA 1
ATOM 677 C C . GLU A 1 88 ? -7.240 -5.224 -27.810 1.00 78.69 88 GLU A C 1
ATOM 679 O O . GLU A 1 88 ? -8.271 -5.573 -28.379 1.00 78.69 88 GLU A O 1
ATOM 684 N N . VAL A 1 89 ? -7.094 -5.265 -26.483 1.00 80.94 89 VAL A N 1
ATOM 685 C CA . VAL A 1 89 ? -8.116 -5.797 -25.565 1.00 80.94 89 VAL A CA 1
ATOM 686 C C . VAL A 1 89 ? -8.971 -4.705 -24.909 1.00 80.94 89 VAL A C 1
ATOM 688 O O . VAL A 1 89 ? -9.871 -5.002 -24.127 1.00 80.94 89 VAL A O 1
ATOM 691 N N . GLY A 1 90 ? -8.708 -3.427 -25.203 1.00 80.56 90 GLY A N 1
ATOM 692 C CA . GLY A 1 90 ? -9.446 -2.293 -24.637 1.00 80.56 90 GLY A CA 1
ATOM 693 C C . GLY A 1 90 ? -9.305 -2.149 -23.116 1.00 80.56 90 GLY A C 1
ATOM 694 O O . GLY A 1 90 ? -10.237 -1.693 -22.451 1.00 80.56 90 GLY A O 1
ATOM 695 N N . TRP A 1 91 ? -8.161 -2.540 -22.549 1.00 83.62 91 TRP A N 1
ATOM 696 C CA . TRP A 1 91 ? -7.950 -2.584 -21.101 1.00 83.62 91 TRP A CA 1
ATOM 697 C C . TRP A 1 91 ? -7.137 -1.394 -20.583 1.00 83.62 91 TRP A C 1
ATOM 699 O O . TRP A 1 91 ? -6.092 -1.041 -21.125 1.00 83.62 91 TRP A O 1
ATOM 709 N N . ARG A 1 92 ? -7.578 -0.806 -19.464 1.00 83.62 92 ARG A N 1
ATOM 710 C CA . ARG A 1 92 ? -6.807 0.174 -18.690 1.00 83.62 92 ARG A CA 1
ATOM 711 C C . ARG A 1 92 ? -6.469 -0.381 -17.296 1.00 83.62 92 ARG A C 1
ATOM 713 O O . ARG A 1 92 ? -7.302 -0.251 -16.395 1.00 83.62 92 ARG A O 1
ATOM 720 N N . PRO A 1 93 ? -5.283 -0.989 -17.098 1.00 85.38 93 PRO A N 1
ATOM 721 C CA . PRO A 1 93 ? -4.869 -1.519 -15.802 1.00 85.38 93 PRO A CA 1
ATOM 722 C C . PRO A 1 93 ? -4.739 -0.432 -14.736 1.00 85.38 93 PRO A C 1
ATOM 724 O O . PRO A 1 93 ? -4.499 0.743 -15.020 1.00 85.38 93 PRO A O 1
ATOM 727 N N . GLU A 1 94 ? -4.831 -0.863 -13.482 1.00 84.69 94 GLU A N 1
ATOM 728 C CA . GLU A 1 94 ? -4.562 -0.051 -12.289 1.00 84.69 94 GLU A CA 1
ATOM 729 C C . GLU A 1 94 ? -3.180 0.579 -12.270 1.00 84.69 94 GLU A C 1
ATOM 731 O O . GLU A 1 94 ? -3.004 1.722 -11.844 1.00 84.69 94 GLU A O 1
ATOM 736 N N . ARG A 1 95 ? -2.207 -0.212 -12.703 1.00 91.12 95 ARG A N 1
ATOM 737 C CA . ARG A 1 95 ? -0.794 0.110 -12.742 1.00 91.12 95 ARG A CA 1
ATOM 738 C C . ARG A 1 95 ? -0.110 -0.851 -13.698 1.00 91.12 95 ARG A C 1
ATOM 740 O O . ARG A 1 95 ? -0.558 -1.988 -13.844 1.00 91.12 95 ARG A O 1
ATOM 747 N N . ILE A 1 96 ? 0.974 -0.393 -14.309 1.00 96.31 96 ILE A N 1
ATOM 748 C CA . ILE A 1 96 ? 1.864 -1.222 -15.118 1.00 96.31 96 ILE A CA 1
ATOM 749 C C . ILE A 1 96 ? 3.218 -1.332 -14.412 1.00 96.31 96 ILE A C 1
ATOM 751 O O . ILE A 1 96 ? 3.896 -0.329 -14.182 1.00 96.31 96 ILE A O 1
ATOM 755 N N . TRP A 1 97 ? 3.611 -2.549 -14.058 1.00 98.25 97 TRP A N 1
ATOM 756 C CA . TRP A 1 97 ? 4.908 -2.850 -13.464 1.00 98.25 97 TRP A CA 1
ATOM 757 C C . TRP A 1 97 ? 5.946 -3.113 -14.546 1.00 98.25 97 TRP A C 1
ATOM 759 O O . TRP A 1 97 ? 5.754 -3.963 -15.412 1.00 98.25 97 TRP A O 1
ATOM 769 N N . VAL A 1 98 ? 7.055 -2.386 -14.499 1.00 98.69 98 VAL A N 1
ATOM 770 C CA . VAL A 1 98 ? 8.205 -2.634 -15.363 1.00 98.69 98 VAL A CA 1
ATOM 771 C C . VAL A 1 98 ? 9.037 -3.731 -14.723 1.00 98.69 98 VAL A C 1
ATOM 773 O O . VAL A 1 98 ? 9.675 -3.504 -13.695 1.00 98.69 98 VAL A O 1
ATOM 776 N N . ASP A 1 99 ? 8.998 -4.915 -15.316 1.00 98.44 99 ASP A N 1
ATOM 777 C CA . ASP A 1 99 ? 9.753 -6.075 -14.862 1.00 98.44 99 ASP A CA 1
ATOM 778 C C . ASP A 1 99 ? 11.214 -5.947 -15.321 1.00 98.44 99 ASP A C 1
ATOM 780 O O . ASP A 1 99 ? 11.520 -5.977 -16.520 1.00 98.44 99 ASP A O 1
ATOM 784 N N . VAL A 1 100 ? 12.106 -5.746 -14.347 1.00 98.31 100 VAL A N 1
ATOM 785 C CA . VAL A 1 100 ? 13.549 -5.592 -14.531 1.00 98.31 100 VAL A CA 1
ATOM 786 C C . VAL A 1 100 ? 14.269 -6.737 -13.831 1.00 98.31 100 VAL A C 1
ATOM 788 O O . VAL A 1 100 ? 14.625 -6.667 -12.653 1.00 98.31 100 VAL A O 1
ATOM 791 N N . GLU A 1 101 ? 14.563 -7.779 -14.595 1.00 95.88 101 GLU A N 1
ATOM 792 C CA . GLU A 1 101 ? 15.202 -8.989 -14.092 1.00 95.88 101 GLU A CA 1
ATOM 793 C C . GLU A 1 101 ? 16.186 -9.593 -15.106 1.00 95.88 101 GLU A C 1
ATOM 795 O O . GLU A 1 101 ? 16.175 -9.243 -16.292 1.00 95.88 101 GLU A O 1
ATOM 800 N N . PRO A 1 102 ? 17.064 -10.522 -14.681 1.00 95.56 102 PRO A N 1
ATOM 801 C CA . PRO A 1 102 ? 17.917 -11.263 -15.594 1.00 95.56 102 PRO A CA 1
ATOM 802 C C . PRO A 1 102 ? 17.096 -12.050 -16.625 1.00 95.56 102 PRO A C 1
ATOM 804 O O . PRO A 1 102 ? 16.170 -12.790 -16.287 1.00 95.56 102 PRO A O 1
ATOM 807 N N . ARG A 1 103 ? 17.478 -11.930 -17.901 1.00 93.31 103 ARG A N 1
ATOM 808 C CA . ARG A 1 103 ? 16.855 -12.648 -19.020 1.00 93.31 103 ARG A CA 1
ATOM 809 C C . ARG A 1 103 ? 17.933 -13.355 -19.845 1.00 93.31 103 ARG A C 1
ATOM 811 O O . ARG A 1 103 ? 18.630 -12.700 -20.612 1.00 93.31 103 ARG A O 1
ATOM 818 N N . PRO A 1 104 ? 18.097 -14.686 -19.730 1.00 92.00 104 PRO A N 1
ATOM 819 C CA . PRO A 1 104 ? 19.150 -15.408 -20.453 1.00 92.00 104 PRO A CA 1
ATOM 820 C C . PRO A 1 104 ? 19.079 -15.262 -21.979 1.00 92.00 104 PRO A C 1
ATOM 822 O O . PRO A 1 104 ? 20.106 -15.283 -22.649 1.00 92.00 104 PRO A O 1
ATOM 825 N N . GLN A 1 105 ? 17.869 -15.102 -22.525 1.00 93.31 105 GLN A N 1
ATOM 826 C CA . GLN A 1 105 ? 17.626 -14.949 -23.963 1.00 93.31 105 GLN A CA 1
ATOM 827 C C . GLN A 1 105 ? 18.052 -13.571 -24.496 1.00 93.31 105 GLN A C 1
ATOM 829 O O . GLN A 1 105 ? 18.420 -13.456 -25.661 1.00 93.31 105 GLN A O 1
ATOM 834 N N . GLN A 1 106 ? 18.029 -12.541 -23.645 1.00 95.00 106 GLN A N 1
ATOM 835 C CA . GLN A 1 106 ? 18.408 -11.168 -23.979 1.00 95.00 106 GLN A CA 1
ATOM 836 C C . GLN A 1 106 ? 19.033 -10.507 -22.735 1.00 95.00 106 GLN A C 1
ATOM 838 O O . GLN A 1 106 ? 18.366 -9.764 -22.012 1.00 95.00 106 GLN A O 1
ATOM 843 N N . PRO A 1 107 ? 20.295 -10.853 -22.415 1.00 94.88 107 PRO A N 1
ATOM 844 C CA . PRO A 1 107 ? 20.891 -10.533 -21.125 1.00 94.88 107 PRO A CA 1
ATOM 845 C C . PRO A 1 107 ? 21.224 -9.049 -20.988 1.00 94.88 107 PRO A C 1
ATOM 847 O O . PRO A 1 107 ? 21.694 -8.412 -21.928 1.00 94.88 107 PRO A O 1
ATOM 850 N N . TRP A 1 108 ? 21.074 -8.531 -19.769 1.00 98.06 108 TRP A N 1
ATOM 851 C CA . TRP A 1 108 ? 21.548 -7.205 -19.385 1.00 98.06 108 TRP A CA 1
ATOM 852 C C . TRP A 1 108 ? 23.080 -7.184 -19.266 1.00 98.06 108 TRP A C 1
ATOM 854 O O . TRP A 1 108 ? 23.630 -7.891 -18.413 1.00 98.06 108 TRP A O 1
ATOM 864 N N . PRO A 1 109 ? 23.799 -6.365 -20.055 1.00 97.38 109 PRO A N 1
ATOM 865 C CA . PRO A 1 109 ? 25.225 -6.152 -19.848 1.00 97.38 109 PRO A CA 1
ATOM 866 C C . PRO A 1 109 ? 25.459 -5.506 -18.477 1.00 97.38 109 PRO A C 1
ATOM 868 O O . PRO A 1 109 ? 24.852 -4.489 -18.157 1.00 97.38 109 PRO A O 1
ATOM 871 N N . SER A 1 110 ? 26.326 -6.084 -17.648 1.00 96.44 110 SER A N 1
ATOM 872 C CA . SER A 1 110 ? 26.459 -5.668 -16.241 1.00 96.44 110 SER A CA 1
ATOM 873 C C . SER A 1 110 ? 27.881 -5.729 -15.680 1.00 96.44 110 SER A C 1
ATOM 875 O O . SER A 1 110 ? 28.088 -5.427 -14.503 1.00 96.44 110 SER A O 1
ATOM 877 N N . SER A 1 111 ? 28.886 -6.064 -16.495 1.00 96.75 111 SER A N 1
ATOM 878 C CA . SER A 1 111 ? 30.270 -6.229 -16.031 1.00 96.75 111 SER A CA 1
ATOM 879 C C . SER A 1 111 ? 30.961 -4.904 -15.705 1.00 96.75 111 SER A C 1
ATOM 881 O O . SER A 1 111 ? 31.886 -4.878 -14.893 1.00 96.75 111 SER A O 1
ATOM 883 N N . THR A 1 112 ? 30.499 -3.785 -16.271 1.00 97.88 112 THR A N 1
ATOM 884 C CA . THR A 1 112 ? 31.070 -2.450 -16.026 1.00 97.88 112 THR A CA 1
ATOM 885 C C . THR A 1 112 ? 30.036 -1.447 -15.521 1.00 97.88 112 THR A C 1
ATOM 887 O O . THR A 1 112 ? 28.833 -1.588 -15.738 1.00 97.88 112 THR A O 1
ATOM 890 N N . ALA A 1 113 ? 30.509 -0.383 -14.862 1.00 97.62 113 ALA A N 1
ATOM 891 C CA . ALA A 1 113 ? 29.649 0.723 -14.441 1.00 97.62 113 ALA A CA 1
ATOM 892 C C . ALA A 1 113 ? 28.969 1.416 -15.636 1.00 97.62 113 ALA A C 1
ATOM 894 O O . ALA A 1 113 ? 27.811 1.805 -15.531 1.00 97.62 113 ALA A O 1
ATOM 895 N N . THR A 1 114 ? 29.658 1.516 -16.780 1.00 97.94 114 THR A N 1
ATOM 896 C CA . THR A 1 114 ? 29.097 2.064 -18.024 1.00 97.94 114 THR A CA 1
ATOM 897 C C . THR A 1 114 ? 27.930 1.227 -18.528 1.00 97.94 114 THR A C 1
ATOM 899 O O . THR A 1 114 ? 26.891 1.784 -18.850 1.00 97.94 114 THR A O 1
ATOM 902 N N . GLN A 1 115 ? 28.056 -0.101 -18.538 1.00 98.38 115 GLN A N 1
ATOM 903 C CA . GLN A 1 115 ? 26.964 -0.983 -18.952 1.00 98.38 115 GLN A CA 1
ATOM 904 C C . GLN A 1 115 ? 25.745 -0.858 -18.032 1.00 98.38 115 GLN A C 1
ATOM 906 O O . GLN A 1 115 ? 24.630 -0.667 -18.506 1.00 98.38 115 GLN A O 1
ATOM 911 N N . ARG A 1 116 ? 25.958 -0.845 -16.710 1.00 98.50 116 ARG A N 1
ATOM 912 C CA . ARG A 1 116 ? 24.867 -0.607 -15.751 1.00 98.50 116 ARG A CA 1
ATOM 913 C C . ARG A 1 116 ? 24.220 0.763 -15.950 1.00 98.50 116 ARG A C 1
ATOM 915 O O . ARG A 1 116 ? 23.008 0.886 -15.830 1.00 98.50 116 ARG A O 1
ATOM 922 N N . GLN A 1 117 ? 25.000 1.787 -16.300 1.00 98.50 117 GLN A N 1
ATOM 923 C CA . GLN A 1 117 ? 24.474 3.107 -16.647 1.00 98.50 117 GLN A CA 1
ATOM 924 C C . GLN A 1 117 ? 23.660 3.091 -17.953 1.00 98.50 117 GLN A C 1
ATOM 926 O O . GLN A 1 117 ? 22.637 3.768 -18.025 1.00 98.50 117 GLN A O 1
ATOM 931 N N . GLU A 1 118 ? 24.071 2.315 -18.957 1.00 98.62 118 GLU A N 1
ATOM 932 C CA . GLU A 1 118 ? 23.318 2.128 -20.203 1.00 98.62 118 GLU A CA 1
ATOM 933 C C . GLU A 1 118 ? 21.969 1.438 -19.965 1.00 98.62 118 GLU A C 1
ATOM 935 O O . GLU A 1 118 ? 20.957 1.883 -20.507 1.00 98.62 118 GLU A O 1
ATOM 940 N N . ASN A 1 119 ? 21.922 0.433 -19.087 1.00 98.81 119 ASN A N 1
ATOM 941 C CA . ASN A 1 119 ? 20.676 -0.242 -18.706 1.00 98.81 119 ASN A CA 1
ATOM 942 C C . ASN A 1 119 ? 19.655 0.741 -18.112 1.00 98.81 119 ASN A C 1
ATOM 944 O O . ASN A 1 119 ? 18.473 0.693 -18.452 1.00 98.81 119 ASN A O 1
ATOM 948 N N . ARG A 1 120 ? 20.116 1.692 -17.283 1.00 98.69 120 ARG A N 1
ATOM 949 C CA . ARG A 1 120 ? 19.257 2.744 -16.706 1.00 98.69 120 ARG A CA 1
ATOM 950 C C . ARG A 1 120 ? 18.596 3.605 -17.784 1.00 98.69 120 ARG A C 1
ATOM 952 O O . ARG A 1 120 ? 17.463 4.034 -17.591 1.00 98.69 120 ARG A O 1
ATOM 959 N N . TYR A 1 121 ? 19.267 3.859 -18.912 1.00 98.81 121 TYR A N 1
ATOM 960 C CA . TYR A 1 121 ? 18.679 4.631 -20.012 1.00 98.81 121 TYR A CA 1
ATOM 961 C C . TYR A 1 121 ? 17.499 3.896 -20.643 1.00 98.81 121 TYR A C 1
ATOM 963 O O . TYR A 1 121 ? 16.440 4.499 -20.790 1.00 98.81 121 TYR A O 1
ATOM 971 N N . VAL A 1 122 ? 17.635 2.595 -20.901 1.00 98.81 122 VAL A N 1
ATOM 972 C CA . VAL A 1 122 ? 16.538 1.772 -21.433 1.00 98.81 122 VAL A CA 1
ATOM 973 C C . VAL A 1 122 ? 15.358 1.742 -20.455 1.00 98.81 122 VAL A C 1
ATOM 975 O O . VAL A 1 122 ? 14.246 2.114 -20.821 1.00 98.81 122 VAL A O 1
ATOM 978 N N . ILE A 1 123 ? 15.608 1.431 -19.178 1.00 98.81 123 ILE A N 1
ATOM 979 C CA . ILE A 1 123 ? 14.556 1.378 -18.147 1.00 98.81 123 ILE A CA 1
ATOM 980 C C . ILE A 1 123 ? 13.850 2.739 -18.008 1.00 98.81 123 ILE A C 1
ATOM 982 O O . ILE A 1 123 ? 12.623 2.803 -17.967 1.00 98.81 123 ILE A O 1
ATOM 986 N N . SER A 1 124 ? 14.606 3.846 -17.990 1.00 98.62 124 SER A N 1
ATOM 987 C CA . SER A 1 124 ? 14.024 5.196 -17.910 1.00 98.62 124 SER A CA 1
ATOM 988 C C . SER A 1 124 ? 13.187 5.570 -19.136 1.00 98.62 124 SER A C 1
ATOM 990 O O . SER A 1 124 ? 12.168 6.241 -18.983 1.00 98.62 124 SER A O 1
ATOM 992 N N . GLY A 1 125 ? 13.572 5.109 -20.330 1.00 98.81 125 GLY A N 1
ATOM 993 C CA . GLY A 1 125 ? 12.786 5.280 -21.550 1.00 98.81 125 GLY A CA 1
ATOM 994 C C . GLY A 1 125 ? 11.419 4.604 -21.456 1.00 98.81 125 GLY A C 1
ATOM 995 O O . GLY A 1 125 ? 10.404 5.220 -21.782 1.00 98.81 125 GLY A O 1
ATOM 996 N N . LEU A 1 126 ? 11.382 3.373 -20.941 1.00 98.75 126 LEU A N 1
ATOM 997 C CA . LEU A 1 126 ? 10.145 2.609 -20.772 1.00 98.75 126 LEU A CA 1
ATOM 998 C C . LEU A 1 126 ? 9.224 3.265 -19.734 1.00 98.75 126 LEU A C 1
ATOM 1000 O O . LEU A 1 126 ? 8.061 3.537 -20.032 1.00 98.75 126 LEU A O 1
ATOM 1004 N N . LEU A 1 127 ? 9.751 3.617 -18.555 1.00 98.69 127 LEU A N 1
ATOM 1005 C CA . LEU A 1 127 ? 8.992 4.342 -17.523 1.00 98.69 127 LEU A CA 1
ATOM 1006 C C . LEU A 1 127 ? 8.392 5.647 -18.072 1.00 98.69 127 LEU A C 1
ATOM 1008 O O . LEU A 1 127 ? 7.230 5.965 -17.818 1.00 98.69 127 LEU A O 1
ATOM 1012 N N . ALA A 1 128 ? 9.155 6.385 -18.879 1.00 98.69 128 ALA A N 1
ATOM 1013 C CA . ALA A 1 128 ? 8.682 7.611 -19.506 1.00 98.69 128 ALA A CA 1
ATOM 1014 C C . ALA A 1 128 ? 7.569 7.376 -20.539 1.00 98.69 128 ALA A C 1
ATOM 1016 O O . ALA A 1 128 ? 6.651 8.187 -20.606 1.00 98.69 128 ALA A O 1
ATOM 1017 N N . ALA A 1 129 ? 7.593 6.280 -21.305 1.00 98.69 129 ALA A N 1
ATOM 1018 C CA . ALA A 1 129 ? 6.491 5.933 -22.208 1.00 98.69 129 ALA A CA 1
ATOM 1019 C C . ALA A 1 129 ? 5.179 5.712 -21.447 1.00 98.69 129 ALA A C 1
ATOM 1021 O O . ALA A 1 129 ? 4.144 6.254 -21.836 1.00 98.69 129 ALA A O 1
ATOM 1022 N N . LEU A 1 130 ? 5.231 4.984 -20.327 1.00 97.94 130 LEU A N 1
ATOM 1023 C CA . LEU A 1 130 ? 4.066 4.761 -19.463 1.00 97.94 130 LEU A CA 1
ATOM 1024 C C . LEU A 1 130 ? 3.572 6.076 -18.845 1.00 97.94 130 LEU A C 1
ATOM 1026 O O . LEU A 1 130 ? 2.371 6.355 -18.850 1.00 97.94 130 LEU A O 1
ATOM 1030 N N . SER A 1 131 ? 4.503 6.911 -18.375 1.00 96.44 131 SER A N 1
ATOM 1031 C CA . SER A 1 131 ? 4.215 8.237 -17.820 1.00 96.44 131 SER A CA 1
ATOM 1032 C C . SER A 1 131 ? 3.550 9.169 -18.841 1.00 96.44 131 SER A C 1
ATOM 1034 O O . SER A 1 131 ? 2.479 9.713 -18.575 1.00 96.44 131 SER A O 1
ATOM 1036 N N . HIS A 1 132 ? 4.124 9.308 -20.043 1.00 97.81 132 HIS A N 1
ATOM 1037 C CA . HIS A 1 132 ? 3.580 10.146 -21.119 1.00 97.81 132 HIS A CA 1
ATOM 1038 C C . HIS A 1 132 ? 2.198 9.678 -21.590 1.00 97.81 132 HIS A C 1
ATOM 1040 O O . HIS A 1 132 ? 1.374 10.499 -21.985 1.00 97.81 132 HIS A O 1
ATOM 1046 N N . ALA A 1 133 ? 1.929 8.373 -21.524 1.00 93.25 133 ALA A N 1
ATOM 1047 C CA . ALA A 1 133 ? 0.626 7.796 -21.835 1.00 93.25 133 ALA A CA 1
ATOM 1048 C C . ALA A 1 133 ? -0.388 7.884 -20.672 1.00 93.25 133 ALA A C 1
ATOM 1050 O O . ALA A 1 133 ? -1.532 7.456 -20.823 1.00 93.25 133 ALA A O 1
ATOM 1051 N N . GLY A 1 134 ? -0.002 8.439 -19.517 1.00 89.31 134 GLY A N 1
ATOM 1052 C CA . GLY A 1 134 ? -0.895 8.637 -18.373 1.00 89.31 134 GLY A CA 1
ATOM 1053 C C . GLY A 1 134 ? -1.234 7.354 -17.608 1.00 89.31 134 GLY A C 1
ATOM 1054 O O . GLY A 1 134 ? -2.313 7.264 -17.009 1.00 89.31 134 GLY A O 1
ATOM 1055 N N . TYR A 1 135 ? -0.342 6.360 -17.635 1.00 87.62 135 TYR A N 1
ATOM 1056 C CA . TYR A 1 135 ? -0.479 5.129 -16.860 1.00 87.62 135 TYR A CA 1
ATOM 1057 C C . TYR A 1 135 ? 0.303 5.220 -15.543 1.00 87.62 135 TYR A C 1
ATOM 1059 O O . TYR A 1 135 ? 1.510 5.498 -15.561 1.00 87.62 135 TYR A O 1
ATOM 1067 N N . PRO A 1 136 ? -0.338 4.938 -14.390 1.00 89.88 136 PRO A N 1
ATOM 1068 C CA . PRO A 1 136 ? 0.390 4.655 -13.163 1.00 89.88 136 PRO A CA 1
ATOM 1069 C C . PRO A 1 136 ? 1.352 3.495 -13.407 1.00 89.88 136 PRO A C 1
ATOM 1071 O O . PRO A 1 136 ? 0.991 2.494 -14.026 1.00 89.88 136 PRO A O 1
ATOM 1074 N N . HIS A 1 137 ? 2.580 3.619 -12.924 1.00 95.19 137 HIS A N 1
ATOM 1075 C CA . HIS A 1 137 ? 3.607 2.615 -13.160 1.00 95.19 137 HIS A CA 1
ATOM 1076 C C . HIS A 1 137 ? 4.506 2.437 -11.943 1.00 95.19 137 HIS A C 1
ATOM 1078 O O . HIS A 1 137 ? 4.461 3.224 -10.996 1.00 95.19 137 HIS A O 1
ATOM 1084 N N . GLY A 1 138 ? 5.257 1.350 -11.938 1.00 96.75 138 GLY A N 1
ATOM 1085 C CA . GLY A 1 138 ? 6.224 1.013 -10.903 1.00 96.75 138 GLY A CA 1
ATOM 1086 C C . GLY A 1 138 ? 7.244 0.028 -11.448 1.00 96.75 138 GLY A C 1
ATOM 1087 O O . GLY A 1 138 ? 7.233 -0.274 -12.641 1.00 96.75 138 GLY A O 1
ATOM 1088 N N . ILE A 1 139 ? 8.121 -0.477 -10.591 1.00 98.31 139 ILE A N 1
ATOM 1089 C CA . ILE A 1 139 ? 9.162 -1.432 -10.977 1.00 98.31 139 ILE A CA 1
ATOM 1090 C C . ILE A 1 139 ? 9.001 -2.716 -10.182 1.00 98.31 139 ILE A C 1
ATOM 1092 O O . ILE A 1 139 ? 8.785 -2.681 -8.971 1.00 98.31 139 ILE A O 1
ATOM 1096 N N . TYR A 1 140 ? 9.162 -3.833 -10.876 1.00 98.38 140 TYR A N 1
ATOM 1097 C CA . TYR A 1 140 ? 9.376 -5.136 -10.277 1.00 98.38 140 TYR A CA 1
ATOM 1098 C C . TYR A 1 140 ? 10.831 -5.562 -10.463 1.00 98.38 140 TYR A C 1
ATOM 1100 O O . TYR A 1 140 ? 11.389 -5.446 -11.556 1.00 98.38 140 TYR A O 1
ATOM 1108 N N . SER A 1 141 ? 11.457 -5.995 -9.374 1.00 98.00 141 SER A N 1
ATOM 1109 C CA . SER A 1 141 ? 12.792 -6.593 -9.351 1.00 98.00 141 SER A CA 1
ATOM 1110 C C . SER A 1 141 ? 13.049 -7.188 -7.967 1.00 98.00 141 SER A C 1
ATOM 1112 O O . SER A 1 141 ? 12.246 -7.035 -7.051 1.00 98.00 141 SER A O 1
ATOM 1114 N N . TYR A 1 142 ? 14.215 -7.793 -7.775 1.00 95.38 142 TYR A N 1
ATOM 1115 C CA . TYR A 1 142 ? 14.731 -8.185 -6.467 1.00 95.38 142 TYR A CA 1
ATOM 1116 C C . TYR A 1 142 ? 16.133 -7.616 -6.254 1.00 95.38 142 TYR A C 1
ATOM 1118 O O . TYR A 1 142 ? 16.833 -7.283 -7.209 1.00 95.38 142 TYR A O 1
ATOM 1126 N N . VAL A 1 143 ? 16.561 -7.508 -4.991 1.00 94.38 143 VAL A N 1
ATOM 1127 C CA . VAL A 1 143 ? 17.766 -6.757 -4.580 1.00 94.38 143 VAL A CA 1
ATOM 1128 C C . VAL A 1 143 ? 18.998 -7.083 -5.431 1.00 94.38 143 VAL A C 1
ATOM 1130 O O . VAL A 1 143 ? 19.620 -6.180 -5.987 1.00 94.38 143 VAL A O 1
ATOM 1133 N N . SER A 1 144 ? 19.334 -8.367 -5.580 1.00 95.62 144 SER A N 1
ATOM 1134 C CA . SER A 1 144 ? 20.536 -8.776 -6.314 1.00 95.62 144 SER A CA 1
ATOM 1135 C C . SER A 1 144 ? 20.419 -8.587 -7.830 1.00 95.62 144 SER A C 1
ATOM 1137 O O . SER A 1 144 ? 21.414 -8.247 -8.469 1.00 95.62 144 SER A O 1
ATOM 1139 N N . ALA A 1 145 ? 19.228 -8.745 -8.418 1.00 96.88 145 ALA A N 1
ATOM 1140 C CA . ALA A 1 145 ? 18.995 -8.424 -9.827 1.00 96.88 145 ALA A CA 1
ATOM 1141 C C . ALA A 1 145 ? 19.114 -6.925 -10.091 1.00 96.88 145 ALA A C 1
ATOM 1143 O O . ALA A 1 145 ? 19.835 -6.522 -11.006 1.00 96.88 145 ALA A O 1
ATOM 1144 N N . TRP A 1 146 ? 18.452 -6.105 -9.276 1.00 98.00 146 TRP A N 1
ATOM 1145 C CA . TRP A 1 146 ? 18.480 -4.655 -9.413 1.00 98.00 146 TRP A CA 1
ATOM 1146 C C . TRP A 1 146 ? 19.905 -4.110 -9.312 1.00 98.00 146 TRP A C 1
ATOM 1148 O O . TRP A 1 146 ? 20.329 -3.329 -10.168 1.00 98.00 146 TRP A O 1
ATOM 1158 N N . GLU A 1 147 ? 20.677 -4.572 -8.324 1.00 97.12 147 GLU A N 1
ATOM 1159 C CA . GLU A 1 147 ? 22.076 -4.177 -8.158 1.00 97.12 147 GLU A CA 1
ATOM 1160 C C . GLU A 1 147 ? 22.953 -4.660 -9.324 1.00 97.12 147 GLU A C 1
ATOM 1162 O O . GLU A 1 147 ? 23.773 -3.895 -9.840 1.00 97.12 147 GLU A O 1
ATOM 1167 N N . ALA A 1 148 ? 22.762 -5.892 -9.802 1.00 97.75 148 ALA A N 1
ATOM 1168 C CA . ALA A 1 148 ? 23.515 -6.402 -10.945 1.00 97.75 148 ALA A CA 1
ATOM 1169 C C . ALA A 1 148 ? 23.224 -5.601 -12.226 1.00 97.75 148 ALA A C 1
ATOM 1171 O O . ALA A 1 148 ? 24.149 -5.206 -12.936 1.00 97.75 148 ALA A O 1
ATOM 1172 N N . ILE A 1 149 ? 21.951 -5.329 -12.517 1.00 98.56 149 ILE A N 1
ATOM 1173 C CA . ILE A 1 149 ? 21.516 -4.678 -13.759 1.00 98.56 149 ILE A CA 1
ATOM 1174 C C . ILE A 1 149 ? 21.790 -3.176 -13.710 1.00 98.56 149 ILE A C 1
ATOM 1176 O O . ILE A 1 149 ? 22.279 -2.603 -14.682 1.00 98.56 149 ILE A O 1
ATOM 1180 N N . THR A 1 150 ? 21.499 -2.522 -12.590 1.00 98.31 150 THR A N 1
ATOM 1181 C CA . THR A 1 150 ? 21.473 -1.056 -12.510 1.00 98.31 150 THR A CA 1
ATOM 1182 C C . THR A 1 150 ? 22.540 -0.485 -11.584 1.00 98.31 150 THR A C 1
ATOM 1184 O O . THR A 1 150 ? 22.822 0.709 -11.659 1.00 98.31 150 THR A O 1
ATOM 1187 N N . GLY A 1 151 ? 23.193 -1.287 -10.744 1.00 96.69 151 GLY A N 1
ATOM 1188 C CA . GLY A 1 151 ? 24.054 -0.808 -9.660 1.00 96.69 151 GLY A CA 1
ATOM 1189 C C . GLY A 1 151 ? 23.233 -0.207 -8.517 1.00 96.69 151 GLY A C 1
ATOM 1190 O O . GLY A 1 151 ? 22.079 -0.556 -8.314 1.00 96.69 151 GLY A O 1
ATOM 1191 N N . SER A 1 152 ? 23.800 0.759 -7.795 1.00 93.12 152 SER A N 1
ATOM 1192 C CA . SER A 1 152 ? 23.142 1.443 -6.670 1.00 93.12 152 SER A CA 1
ATOM 1193 C C . SER A 1 152 ? 22.102 2.499 -7.093 1.00 93.12 152 SER A C 1
ATOM 1195 O O . SER A 1 152 ? 22.008 3.562 -6.479 1.00 93.12 152 SER A O 1
ATOM 1197 N N . TRP A 1 153 ? 21.357 2.272 -8.182 1.00 97.88 153 TRP A N 1
ATOM 1198 C CA . TRP A 1 153 ? 20.387 3.254 -8.676 1.00 97.88 153 TRP A CA 1
ATOM 1199 C C . TRP A 1 153 ? 19.193 3.367 -7.724 1.00 97.88 153 TRP A C 1
ATOM 1201 O O . TRP A 1 153 ? 18.596 2.356 -7.357 1.00 97.88 153 TRP A O 1
ATOM 1211 N N . GLN A 1 154 ? 18.865 4.598 -7.326 1.00 97.50 154 GLN A N 1
ATOM 1212 C CA . GLN A 1 154 ? 17.740 4.913 -6.450 1.00 97.50 154 GLN A CA 1
ATOM 1213 C C . GLN A 1 154 ? 16.674 5.705 -7.213 1.00 97.50 154 GLN A C 1
ATOM 1215 O O . GLN A 1 154 ? 16.996 6.621 -7.975 1.00 97.50 154 GLN A O 1
ATOM 1220 N N . LEU A 1 155 ? 15.417 5.339 -6.986 1.00 96.69 155 LEU A N 1
ATOM 1221 C CA . LEU A 1 155 ? 14.196 5.883 -7.566 1.00 96.69 155 LEU A CA 1
ATOM 1222 C C . LEU A 1 155 ? 13.125 5.997 -6.462 1.00 96.69 155 LEU A C 1
ATOM 1224 O O . LEU A 1 155 ? 12.141 5.260 -6.491 1.00 96.69 155 LEU A O 1
ATOM 1228 N N . PRO A 1 156 ? 13.311 6.895 -5.477 1.00 93.19 156 PRO A N 1
ATOM 1229 C CA . PRO A 1 156 ? 12.420 6.994 -4.316 1.00 93.19 156 PRO A CA 1
ATOM 1230 C C . PRO A 1 156 ? 10.965 7.318 -4.687 1.00 93.19 156 PRO A C 1
ATOM 1232 O O . PRO A 1 156 ? 10.048 6.924 -3.976 1.00 93.19 156 PRO A O 1
ATOM 1235 N N . ASP A 1 157 ? 10.751 7.978 -5.827 1.00 91.31 157 ASP A N 1
ATOM 1236 C CA . ASP A 1 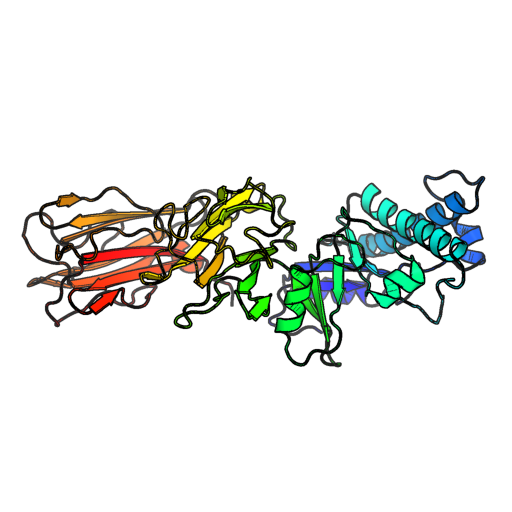157 ? 9.422 8.371 -6.303 1.00 91.31 157 ASP A CA 1
ATOM 1237 C C . ASP A 1 157 ? 8.735 7.295 -7.169 1.00 91.31 157 ASP A C 1
ATOM 1239 O O . ASP A 1 157 ? 7.623 7.510 -7.653 1.00 91.31 157 ASP A O 1
ATOM 1243 N N . VAL A 1 158 ? 9.384 6.145 -7.408 1.00 94.88 158 VAL A N 1
ATOM 1244 C CA . VAL A 1 158 ? 8.842 5.066 -8.248 1.00 94.88 158 VAL A CA 1
ATOM 1245 C C . VAL A 1 158 ? 8.381 3.898 -7.370 1.00 94.88 158 VAL A C 1
ATOM 1247 O O . VAL A 1 158 ? 9.216 3.271 -6.719 1.00 94.88 158 VAL A O 1
ATOM 1250 N N . PRO A 1 159 ? 7.077 3.560 -7.368 1.00 94.56 159 PRO A N 1
ATOM 1251 C CA . PRO A 1 159 ? 6.536 2.423 -6.626 1.00 94.56 159 PRO A CA 1
ATOM 1252 C C . PRO A 1 159 ? 7.225 1.099 -6.950 1.00 94.56 159 PRO A C 1
ATOM 1254 O O . PRO A 1 159 ? 7.613 0.859 -8.097 1.00 94.56 159 PRO A O 1
ATOM 1257 N N . VAL A 1 160 ? 7.304 0.217 -5.955 1.00 97.00 160 VAL A N 1
ATOM 1258 C CA . VAL A 1 160 ? 7.969 -1.085 -6.056 1.00 97.00 160 VAL A CA 1
ATOM 1259 C C . VAL A 1 160 ? 7.007 -2.249 -5.819 1.00 97.00 160 VAL A C 1
ATOM 1261 O O . VAL A 1 160 ? 6.217 -2.240 -4.873 1.00 97.00 160 VAL A O 1
ATOM 1264 N N . TRP A 1 161 ? 7.129 -3.265 -6.669 1.00 97.31 161 TRP A N 1
ATOM 1265 C CA . TRP A 1 161 ? 6.641 -4.622 -6.457 1.00 97.31 161 TRP A CA 1
ATOM 1266 C C . TRP A 1 161 ? 7.856 -5.496 -6.122 1.00 97.31 161 TRP A C 1
ATOM 1268 O O . TRP A 1 161 ? 8.775 -5.613 -6.932 1.00 97.31 161 TRP A O 1
ATOM 1278 N N . SER A 1 162 ? 7.920 -6.019 -4.896 1.00 95.69 162 SER A N 1
ATOM 1279 C CA . SER A 1 162 ? 9.113 -6.695 -4.368 1.00 95.69 162 SER A CA 1
ATOM 1280 C C . SER A 1 162 ? 8.820 -8.160 -4.034 1.00 95.69 162 SER A C 1
ATOM 1282 O O . SER A 1 162 ? 8.002 -8.419 -3.153 1.00 95.69 162 SER A O 1
ATOM 1284 N N . PRO A 1 163 ? 9.518 -9.131 -4.638 1.00 94.56 163 PRO A N 1
ATOM 1285 C CA . PRO A 1 163 ? 9.387 -10.528 -4.271 1.00 94.56 163 PRO A CA 1
ATOM 1286 C C . PRO A 1 163 ? 10.279 -10.871 -3.070 1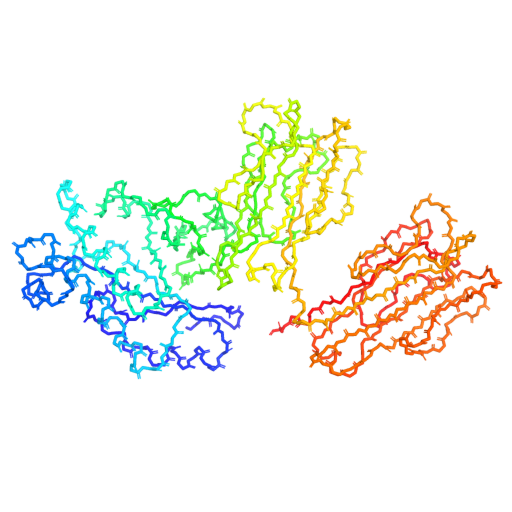.00 94.56 163 PRO A C 1
ATOM 1288 O O . PRO A 1 163 ? 11.424 -10.427 -2.961 1.00 94.56 163 PRO A O 1
ATOM 1291 N N . ALA A 1 164 ? 9.746 -11.695 -2.176 1.00 90.81 164 ALA A N 1
ATOM 1292 C CA . ALA A 1 164 ? 10.440 -12.321 -1.057 1.00 90.81 164 ALA A CA 1
ATOM 1293 C C . ALA A 1 164 ? 10.999 -13.710 -1.421 1.00 90.81 164 ALA A C 1
ATOM 1295 O O . ALA A 1 164 ? 11.848 -14.241 -0.709 1.00 90.81 164 ALA A O 1
ATOM 1296 N N . GLY A 1 165 ? 10.557 -14.288 -2.544 1.00 88.75 165 GLY A N 1
ATOM 1297 C CA . GLY A 1 165 ? 10.921 -15.640 -2.965 1.00 88.75 165 GLY A CA 1
ATOM 1298 C C . GLY A 1 165 ? 10.127 -16.717 -2.224 1.00 88.75 165 GLY A C 1
ATOM 1299 O O . GLY A 1 165 ? 8.952 -16.525 -1.912 1.00 88.75 165 GLY A O 1
ATOM 1300 N N . HIS A 1 166 ? 10.757 -17.871 -1.989 1.00 86.50 166 HIS A N 1
ATOM 1301 C CA . HIS A 1 166 ? 10.155 -18.949 -1.205 1.00 86.50 166 HIS A CA 1
ATOM 1302 C C . HIS A 1 166 ? 10.255 -18.625 0.285 1.00 86.50 166 HIS A C 1
ATOM 1304 O O . HIS A 1 166 ? 11.339 -18.292 0.766 1.00 86.50 166 HIS A O 1
ATOM 1310 N N . LEU A 1 167 ? 9.133 -18.731 0.994 1.00 82.75 167 LEU A N 1
ATOM 1311 C CA . LEU A 1 167 ? 9.019 -18.382 2.406 1.00 82.75 167 LEU A CA 1
ATOM 1312 C C . LEU A 1 167 ? 8.536 -19.576 3.221 1.00 82.75 167 LEU A C 1
ATOM 1314 O O . LEU A 1 167 ? 7.717 -20.363 2.743 1.00 82.75 167 LEU A O 1
ATOM 1318 N N . ASP A 1 168 ? 8.972 -19.646 4.478 1.00 77.12 168 ASP A N 1
ATOM 1319 C CA . ASP A 1 168 ? 8.420 -20.597 5.446 1.00 77.12 168 ASP A CA 1
ATOM 1320 C C . ASP A 1 168 ? 7.006 -20.163 5.883 1.00 77.12 168 ASP A C 1
ATOM 1322 O O . ASP A 1 168 ? 6.140 -21.002 6.145 1.00 77.12 168 ASP A O 1
ATOM 1326 N N . PHE A 1 169 ? 6.748 -18.846 5.915 1.00 76.81 169 PHE A N 1
ATOM 1327 C CA . PHE A 1 169 ? 5.448 -18.264 6.252 1.00 76.81 169 PHE A CA 1
ATOM 1328 C C . PHE A 1 169 ? 5.105 -17.076 5.346 1.00 76.81 169 PHE A C 1
ATOM 1330 O O . PHE A 1 169 ? 5.868 -16.120 5.246 1.00 76.81 169 PHE A O 1
ATOM 1337 N N . ALA A 1 170 ? 3.897 -17.069 4.771 1.00 73.62 170 ALA A N 1
ATOM 1338 C CA . ALA A 1 170 ? 3.414 -15.981 3.909 1.00 73.62 170 ALA A CA 1
ATOM 1339 C C . ALA A 1 170 ? 3.479 -14.590 4.574 1.00 73.62 170 ALA A C 1
ATOM 1341 O O . ALA A 1 170 ? 3.718 -13.589 3.907 1.00 73.62 170 ALA A O 1
ATOM 1342 N N . SER A 1 171 ? 3.335 -14.517 5.904 1.00 72.00 171 SER A N 1
ATOM 1343 C CA . SER A 1 171 ? 3.447 -13.261 6.656 1.00 72.00 171 SER A CA 1
ATOM 1344 C C . SER A 1 171 ? 4.817 -12.588 6.525 1.00 72.00 171 SER A C 1
ATOM 1346 O O . SER A 1 171 ? 4.901 -11.372 6.669 1.00 72.00 171 SER A O 1
ATOM 1348 N N . GLU A 1 172 ? 5.887 -13.326 6.219 1.00 84.12 172 GLU A N 1
ATOM 1349 C CA . GLU A 1 172 ? 7.223 -12.745 6.016 1.00 84.12 172 GLU A CA 1
ATOM 1350 C C . GLU A 1 172 ? 7.266 -11.833 4.779 1.00 84.12 172 GLU A C 1
ATOM 1352 O O . GLU A 1 172 ? 8.027 -10.866 4.753 1.00 84.12 172 GLU A O 1
ATOM 1357 N N . ALA A 1 173 ? 6.384 -12.047 3.794 1.00 88.62 173 ALA A N 1
ATOM 1358 C CA . ALA A 1 173 ? 6.257 -11.152 2.645 1.00 88.62 173 ALA A CA 1
ATOM 1359 C C . ALA A 1 173 ? 5.815 -9.741 3.061 1.00 88.62 173 ALA A C 1
ATOM 1361 O O . ALA A 1 173 ? 6.211 -8.757 2.433 1.00 88.62 173 ALA A O 1
ATOM 1362 N N . SER A 1 174 ? 5.032 -9.611 4.138 1.00 90.56 174 SER A N 1
ATOM 1363 C CA . SER A 1 174 ? 4.560 -8.306 4.613 1.00 90.56 174 SER A CA 1
ATOM 1364 C C . SER A 1 174 ? 5.679 -7.447 5.216 1.00 90.56 174 SER A C 1
ATOM 1366 O O . SER A 1 174 ? 5.598 -6.221 5.179 1.00 90.56 174 SER A O 1
ATOM 1368 N N . ASP A 1 175 ? 6.809 -8.035 5.634 1.00 91.06 175 ASP A N 1
ATOM 1369 C CA . ASP A 1 175 ? 7.950 -7.250 6.121 1.00 91.06 175 ASP A CA 1
ATOM 1370 C C . ASP A 1 175 ? 8.559 -6.370 5.020 1.00 91.06 175 ASP A C 1
ATOM 1372 O O . ASP A 1 175 ? 9.083 -5.289 5.309 1.00 91.06 175 ASP A O 1
ATOM 1376 N N . LEU A 1 176 ? 8.458 -6.773 3.748 1.00 92.31 176 LEU A N 1
ATOM 1377 C CA . LEU A 1 176 ? 8.913 -5.958 2.617 1.00 92.31 176 LEU A CA 1
ATOM 1378 C C . LEU A 1 176 ? 8.154 -4.630 2.514 1.00 92.31 176 LEU A C 1
ATOM 1380 O O . LEU A 1 176 ? 8.735 -3.637 2.088 1.00 92.31 176 LEU A O 1
ATOM 1384 N N . CYS A 1 177 ? 6.901 -4.578 2.967 1.00 92.44 177 CYS A N 1
ATOM 1385 C CA . CYS A 1 177 ? 6.054 -3.388 2.891 1.00 92.44 177 CYS A CA 1
ATOM 1386 C C . CYS A 1 177 ? 6.539 -2.213 3.744 1.00 92.44 177 CYS A C 1
ATOM 1388 O O . CYS A 1 177 ? 6.181 -1.068 3.477 1.00 92.44 177 CYS A O 1
ATOM 1390 N N . VAL A 1 178 ? 7.326 -2.493 4.782 1.00 90.19 178 VAL A N 1
ATOM 1391 C CA . VAL A 1 178 ? 7.802 -1.503 5.762 1.00 90.19 178 VAL A CA 1
ATOM 1392 C C . VAL A 1 178 ? 9.330 -1.366 5.779 1.00 90.19 178 VAL A C 1
ATOM 1394 O O . VAL A 1 178 ? 9.882 -0.577 6.552 1.00 90.19 178 VAL A O 1
ATOM 1397 N N . ASN A 1 179 ? 10.025 -2.153 4.957 1.00 88.31 179 ASN A N 1
ATOM 1398 C CA . ASN A 1 179 ? 11.470 -2.107 4.755 1.00 88.31 179 ASN A CA 1
ATOM 1399 C C . ASN A 1 179 ? 11.823 -1.261 3.520 1.00 88.31 179 ASN A C 1
ATOM 1401 O O . ASN A 1 179 ? 11.006 -1.057 2.627 1.00 88.31 179 ASN A O 1
ATOM 1405 N N . ASN A 1 180 ? 13.075 -0.800 3.447 1.00 89.50 180 ASN A N 1
ATOM 1406 C CA . ASN A 1 180 ? 13.578 -0.149 2.238 1.00 89.50 180 ASN A CA 1
ATOM 1407 C C . ASN A 1 180 ? 13.596 -1.145 1.072 1.00 89.50 180 ASN A C 1
ATOM 1409 O O . ASN A 1 180 ? 14.094 -2.263 1.217 1.00 89.50 180 ASN A O 1
ATOM 1413 N N . SER A 1 181 ? 13.104 -0.717 -0.087 1.00 94.56 181 SER A N 1
ATOM 1414 C CA . SER A 1 181 ? 13.143 -1.514 -1.312 1.00 94.56 181 SER A CA 1
ATOM 1415 C C . SER A 1 181 ? 14.507 -1.458 -2.005 1.00 94.56 181 SER A C 1
ATOM 1417 O O . SER A 1 181 ? 15.370 -0.639 -1.679 1.00 94.56 181 SER A O 1
ATOM 1419 N N . PHE A 1 182 ? 14.684 -2.294 -3.031 1.00 95.50 182 PHE A N 1
ATOM 1420 C CA . PHE A 1 182 ? 15.903 -2.339 -3.845 1.00 95.50 182 PHE A CA 1
ATOM 1421 C C . PHE A 1 182 ? 16.226 -1.013 -4.560 1.00 95.50 182 PHE A C 1
ATOM 1423 O O . PHE A 1 182 ? 17.395 -0.722 -4.812 1.00 95.50 182 PHE A O 1
ATOM 1430 N N . SER A 1 183 ? 15.214 -0.196 -4.869 1.00 96.62 183 SER A N 1
ATOM 1431 C CA . SER A 1 183 ? 15.367 1.101 -5.539 1.00 96.62 183 SER A CA 1
ATOM 1432 C C . SER A 1 183 ? 15.152 2.285 -4.593 1.00 96.62 183 SER A C 1
ATOM 1434 O O . SER A 1 183 ? 15.224 3.428 -5.033 1.00 96.62 183 SER A O 1
ATOM 1436 N N . GLY A 1 184 ? 14.851 2.044 -3.315 1.00 94.50 184 GLY A N 1
ATOM 1437 C CA . GLY A 1 184 ? 14.469 3.089 -2.363 1.00 94.50 184 GLY A CA 1
ATOM 1438 C C . GLY A 1 184 ? 13.052 3.641 -2.556 1.00 94.50 184 GLY A C 1
ATOM 1439 O O . GLY A 1 184 ? 12.634 4.482 -1.765 1.00 94.50 184 GLY A O 1
ATOM 1440 N N . GLY A 1 185 ? 12.309 3.179 -3.567 1.00 93.31 185 GLY A N 1
ATOM 1441 C CA . GLY A 1 185 ? 10.890 3.489 -3.736 1.00 93.31 185 GLY A CA 1
ATOM 1442 C C . GLY A 1 185 ? 10.006 2.753 -2.730 1.00 93.31 185 GLY A C 1
ATOM 1443 O O . GLY A 1 185 ? 10.381 1.698 -2.212 1.00 93.31 185 GLY A O 1
ATOM 1444 N N . THR A 1 186 ? 8.820 3.284 -2.450 1.00 91.62 186 THR A N 1
ATOM 1445 C CA . THR A 1 186 ? 7.860 2.633 -1.547 1.00 91.62 186 THR A CA 1
ATOM 1446 C C . THR A 1 186 ? 7.394 1.298 -2.126 1.00 91.62 186 THR A C 1
ATOM 1448 O O . THR A 1 186 ? 7.034 1.215 -3.302 1.00 91.62 186 THR A O 1
ATOM 1451 N N . VAL A 1 187 ? 7.369 0.245 -1.307 1.00 94.00 187 VAL A N 1
ATOM 1452 C CA . VAL A 1 187 ? 6.817 -1.056 -1.704 1.00 94.00 187 VAL A CA 1
ATOM 1453 C C . VAL A 1 187 ? 5.294 -0.986 -1.628 1.00 94.00 187 VAL A C 1
ATOM 1455 O O . VAL A 1 187 ? 4.735 -0.741 -0.564 1.00 94.00 187 VAL A O 1
ATOM 1458 N N . HIS A 1 188 ? 4.625 -1.166 -2.764 1.00 92.94 188 HIS A N 1
ATOM 1459 C CA . HIS A 1 188 ? 3.160 -1.215 -2.856 1.00 92.94 188 HIS A CA 1
ATOM 1460 C C . HIS A 1 188 ? 2.638 -2.650 -2.909 1.00 92.94 188 HIS A C 1
ATOM 1462 O O . HIS A 1 188 ? 1.493 -2.889 -2.528 1.00 92.94 188 HIS A O 1
ATOM 1468 N N . ILE A 1 189 ? 3.453 -3.577 -3.419 1.00 93.75 189 ILE A N 1
ATOM 1469 C CA . ILE A 1 189 ? 3.126 -4.997 -3.509 1.00 93.75 189 ILE A CA 1
ATOM 1470 C C . ILE A 1 189 ? 4.331 -5.797 -3.044 1.00 93.75 189 ILE A C 1
ATOM 1472 O O . ILE A 1 189 ? 5.455 -5.532 -3.483 1.00 93.75 189 ILE A O 1
ATOM 1476 N N . SER A 1 190 ? 4.097 -6.791 -2.198 1.00 94.69 190 SER A N 1
ATOM 1477 C CA . SER A 1 190 ? 5.063 -7.854 -1.958 1.00 94.69 190 SER A CA 1
ATOM 1478 C C . SER A 1 190 ? 4.570 -9.174 -2.535 1.00 94.69 190 SER A C 1
ATOM 1480 O O . SER A 1 190 ? 3.368 -9.424 -2.592 1.00 94.69 190 SER A O 1
ATOM 1482 N N . GLN A 1 191 ? 5.510 -9.994 -2.998 1.00 94.56 191 GLN A N 1
ATOM 1483 C CA . GLN A 1 191 ? 5.226 -11.291 -3.606 1.00 94.56 191 GLN A CA 1
ATOM 1484 C C . GLN A 1 191 ? 5.951 -12.414 -2.872 1.00 94.56 191 GLN A C 1
ATOM 1486 O O . GLN A 1 191 ? 7.069 -12.220 -2.397 1.00 94.56 191 GLN A O 1
ATOM 1491 N N . TRP A 1 192 ? 5.374 -13.608 -2.835 1.00 93.94 192 TRP A N 1
ATOM 1492 C CA . TRP A 1 192 ? 6.077 -14.840 -2.474 1.00 93.94 192 TRP A CA 1
ATOM 1493 C C . TRP A 1 192 ? 5.603 -16.008 -3.336 1.00 93.94 192 TRP A C 1
ATOM 1495 O O . TRP A 1 192 ? 4.582 -15.910 -4.010 1.00 93.94 192 TRP A O 1
ATOM 1505 N N . THR A 1 193 ? 6.337 -17.119 -3.322 1.00 90.31 193 THR A N 1
ATOM 1506 C CA . THR A 1 193 ? 6.007 -18.293 -4.141 1.00 90.31 193 THR A CA 1
ATOM 1507 C C . THR A 1 193 ? 6.083 -19.588 -3.344 1.00 90.31 193 THR A C 1
ATOM 1509 O O . THR A 1 193 ? 7.010 -19.802 -2.555 1.00 90.31 193 THR A O 1
ATOM 1512 N N . ASP A 1 194 ? 5.128 -20.487 -3.567 1.00 88.81 194 ASP A N 1
ATOM 1513 C CA . ASP A 1 194 ? 5.188 -21.871 -3.070 1.00 88.81 194 ASP A CA 1
ATOM 1514 C C . ASP A 1 194 ? 5.765 -22.847 -4.117 1.00 88.81 194 ASP A C 1
ATOM 1516 O O . ASP A 1 194 ? 5.827 -24.055 -3.884 1.00 88.81 194 ASP A O 1
ATOM 1520 N N . GLY A 1 195 ? 6.200 -22.327 -5.271 1.00 85.81 195 GLY A N 1
ATOM 1521 C CA . GLY A 1 195 ? 6.680 -23.104 -6.416 1.00 85.81 195 GLY A CA 1
ATOM 1522 C C . GLY A 1 195 ? 5.576 -23.581 -7.368 1.00 85.81 195 GLY A C 1
ATOM 1523 O O . GLY A 1 195 ? 5.891 -24.090 -8.444 1.00 85.81 195 GLY A O 1
ATOM 1524 N N . THR A 1 196 ? 4.304 -23.407 -7.004 1.00 86.25 196 THR A N 1
ATOM 1525 C CA . THR A 1 196 ? 3.130 -23.625 -7.865 1.00 86.25 196 THR A CA 1
ATOM 1526 C C . THR A 1 196 ? 2.496 -22.299 -8.270 1.00 86.25 196 THR A C 1
ATOM 1528 O O . THR A 1 196 ? 2.192 -22.105 -9.449 1.00 86.25 196 THR A O 1
ATOM 1531 N N . TYR A 1 197 ? 2.310 -21.398 -7.306 1.00 85.81 197 TYR A N 1
ATOM 1532 C CA . TYR A 1 197 ? 1.733 -20.075 -7.499 1.00 85.81 197 TYR A CA 1
ATOM 1533 C C . TYR A 1 197 ? 2.660 -18.991 -6.967 1.00 85.81 197 TYR A C 1
ATOM 1535 O O . TYR A 1 197 ? 3.314 -19.159 -5.936 1.00 85.81 197 TYR A O 1
ATOM 1543 N N . ASP A 1 198 ? 2.634 -17.859 -7.663 1.00 89.94 198 ASP A N 1
ATOM 1544 C CA . ASP A 1 198 ? 3.145 -16.598 -7.156 1.00 89.94 198 ASP A CA 1
ATOM 1545 C C . ASP A 1 198 ? 1.968 -15.844 -6.536 1.00 89.94 198 ASP A C 1
ATOM 1547 O O . ASP A 1 198 ? 0.951 -15.599 -7.189 1.00 89.94 198 ASP A O 1
ATOM 1551 N N . TYR A 1 199 ? 2.089 -15.547 -5.249 1.00 92.12 199 TYR A N 1
ATOM 1552 C CA . TYR A 1 199 ? 1.088 -14.849 -4.462 1.00 92.12 199 TYR A CA 1
ATOM 1553 C C . TYR A 1 199 ? 1.528 -13.412 -4.271 1.00 92.12 199 TYR A C 1
ATOM 1555 O O . TYR A 1 199 ? 2.665 -13.161 -3.875 1.00 92.12 199 TYR A O 1
ATOM 1563 N N . ASP A 1 200 ? 0.608 -12.485 -4.490 1.00 92.69 200 ASP A N 1
ATOM 1564 C CA . ASP A 1 200 ? 0.838 -11.063 -4.306 1.00 92.69 200 ASP A CA 1
ATOM 1565 C C . ASP A 1 200 ? -0.036 -10.535 -3.169 1.00 92.69 200 ASP A C 1
ATOM 1567 O O . ASP A 1 200 ? -1.202 -10.905 -3.027 1.00 92.69 200 ASP A O 1
ATOM 1571 N N . MET A 1 201 ? 0.513 -9.617 -2.380 1.00 90.62 201 MET A N 1
ATOM 1572 C CA . MET A 1 201 ? -0.246 -8.850 -1.399 1.00 90.62 201 MET A CA 1
ATOM 1573 C C . MET A 1 201 ? 0.027 -7.362 -1.551 1.00 90.62 201 MET A C 1
ATOM 1575 O O . MET A 1 201 ? 1.161 -6.940 -1.783 1.00 90.62 201 MET A O 1
ATOM 1579 N N . THR A 1 202 ? -1.009 -6.543 -1.385 1.00 89.38 202 THR A N 1
ATOM 1580 C CA . THR A 1 202 ? -0.824 -5.094 -1.276 1.00 89.38 202 THR A CA 1
ATOM 1581 C C . THR A 1 202 ? -0.258 -4.732 0.090 1.00 89.38 202 THR A C 1
ATOM 1583 O O . THR A 1 202 ? -0.627 -5.334 1.095 1.00 89.38 202 THR A O 1
ATOM 1586 N N . CYS A 1 203 ? 0.550 -3.682 0.149 1.00 90.06 203 CYS A N 1
ATOM 1587 C CA . CYS A 1 203 ? 1.136 -3.175 1.387 1.00 90.06 203 CYS A CA 1
ATOM 1588 C C . CYS A 1 203 ? 0.213 -2.232 2.182 1.00 90.06 203 CYS A C 1
ATOM 1590 O O . CYS A 1 203 ? 0.678 -1.403 2.966 1.00 90.06 203 CYS A O 1
ATOM 1592 N N . ILE A 1 204 ? -1.102 -2.351 1.986 1.00 86.25 204 ILE A N 1
ATOM 1593 C CA . ILE A 1 204 ? -2.110 -1.586 2.717 1.00 86.25 204 ILE A CA 1
ATOM 1594 C C . ILE A 1 204 ? -2.259 -2.183 4.119 1.00 86.25 204 ILE A C 1
ATOM 1596 O O . ILE A 1 204 ? -2.443 -3.389 4.260 1.00 86.25 204 ILE A O 1
ATOM 1600 N N . GLY A 1 205 ? -2.206 -1.341 5.154 1.00 86.00 205 GLY A N 1
ATOM 1601 C CA . GLY A 1 205 ? -2.528 -1.774 6.514 1.00 86.00 205 GLY A CA 1
ATOM 1602 C C . GLY A 1 205 ? -1.461 -2.659 7.160 1.00 86.00 205 GLY A C 1
ATOM 1603 O O . GLY A 1 205 ? -1.756 -3.454 8.048 1.00 86.00 205 GLY A O 1
ATOM 1604 N N . VAL A 1 206 ? -0.207 -2.553 6.714 1.00 92.00 206 VAL A N 1
ATOM 1605 C CA . VAL A 1 206 ? 0.907 -3.330 7.272 1.00 92.00 206 VAL A CA 1
ATOM 1606 C C . VAL A 1 206 ? 1.651 -2.485 8.291 1.00 92.00 206 VAL A C 1
ATOM 1608 O O . VAL A 1 206 ? 2.037 -1.358 7.995 1.00 92.00 206 VAL A O 1
ATOM 1611 N N . TYR A 1 207 ? 1.906 -3.003 9.488 1.00 94.19 207 TYR A N 1
ATOM 1612 C CA . TYR A 1 207 ? 2.679 -2.277 10.496 1.00 94.19 207 TYR A CA 1
ATOM 1613 C C . TYR A 1 207 ? 3.518 -3.186 11.374 1.00 94.19 207 TYR A C 1
ATOM 1615 O O . TYR A 1 207 ? 3.297 -4.388 11.493 1.00 94.19 207 TYR A O 1
ATOM 1623 N N . GLN A 1 208 ? 4.529 -2.588 11.993 1.00 95.25 208 GLN A N 1
ATOM 1624 C CA . GLN A 1 208 ? 5.524 -3.308 12.763 1.00 95.25 208 GLN A CA 1
ATOM 1625 C C . GLN A 1 208 ? 5.957 -2.496 13.984 1.00 95.25 208 GLN A C 1
ATOM 1627 O O . GLN A 1 208 ? 6.079 -1.270 13.922 1.00 95.25 208 GLN A O 1
ATOM 1632 N N . ALA A 1 209 ? 6.209 -3.194 15.091 1.00 97.31 209 ALA A N 1
ATOM 1633 C CA . ALA A 1 209 ? 6.686 -2.607 16.335 1.00 97.31 209 ALA A CA 1
ATOM 1634 C C . ALA A 1 209 ? 8.160 -2.928 16.587 1.00 97.31 209 ALA A C 1
ATOM 1636 O O . ALA A 1 209 ? 8.607 -4.063 16.402 1.00 97.31 209 ALA A O 1
ATOM 1637 N N . HIS A 1 210 ? 8.886 -1.930 17.085 1.00 97.62 210 HIS A N 1
ATOM 1638 C CA . HIS A 1 210 ? 10.191 -2.098 17.704 1.00 97.62 210 HIS A CA 1
ATOM 1639 C C . HIS A 1 210 ? 10.018 -2.142 19.222 1.00 97.62 210 HIS A C 1
ATOM 1641 O O . HIS A 1 210 ? 9.613 -1.149 19.835 1.00 97.62 210 HIS A O 1
ATOM 1647 N N . VAL A 1 211 ? 10.330 -3.278 19.842 1.00 97.75 211 VAL A N 1
ATOM 1648 C CA . VAL A 1 211 ? 10.184 -3.483 21.290 1.00 97.75 211 VAL A CA 1
ATOM 1649 C C . VAL A 1 211 ? 11.555 -3.555 21.942 1.00 97.75 211 VAL A C 1
ATOM 1651 O O . VAL A 1 211 ? 12.452 -4.243 21.450 1.00 97.75 211 VAL A O 1
ATOM 1654 N N . ALA A 1 212 ? 11.724 -2.871 23.073 1.00 96.06 212 ALA A N 1
ATOM 1655 C CA . ALA A 1 212 ? 12.984 -2.857 23.802 1.00 96.06 212 ALA A CA 1
ATOM 1656 C C . ALA A 1 212 ? 13.479 -4.285 24.075 1.00 96.06 212 ALA A C 1
ATOM 1658 O O . ALA A 1 212 ? 12.707 -5.169 24.453 1.00 96.06 212 ALA A O 1
ATOM 1659 N N . THR A 1 213 ? 14.782 -4.507 23.884 1.00 92.81 213 THR A N 1
ATOM 1660 C CA . THR A 1 213 ? 15.486 -5.804 24.013 1.00 92.81 213 THR A CA 1
ATOM 1661 C C . THR A 1 213 ? 15.092 -6.901 23.012 1.00 92.81 213 THR A C 1
ATOM 1663 O O . THR A 1 213 ? 15.765 -7.927 22.972 1.00 92.81 213 THR A O 1
ATOM 1666 N N . ILE A 1 214 ? 14.056 -6.695 22.190 1.00 95.38 214 ILE A N 1
ATOM 1667 C CA . ILE A 1 214 ? 13.647 -7.617 21.115 1.00 95.38 214 ILE A CA 1
ATOM 1668 C C . ILE A 1 214 ? 14.073 -7.072 19.749 1.00 95.38 214 ILE A C 1
ATOM 1670 O O . ILE A 1 214 ? 14.589 -7.819 18.926 1.00 95.38 214 ILE A O 1
ATOM 1674 N N . GLY A 1 215 ? 13.890 -5.772 19.522 1.00 95.94 215 GLY A N 1
ATOM 1675 C CA . GLY A 1 215 ? 14.076 -5.148 18.219 1.00 95.94 215 GLY A CA 1
ATOM 1676 C C . GLY A 1 215 ? 12.774 -5.053 17.424 1.00 95.94 215 GLY A C 1
ATOM 1677 O O . GLY A 1 215 ? 11.677 -5.125 17.987 1.00 95.94 215 GLY A O 1
ATOM 1678 N N . TRP A 1 216 ? 12.907 -4.886 16.109 1.00 95.38 216 TRP A N 1
ATOM 1679 C CA . TRP A 1 216 ? 11.799 -4.986 15.161 1.00 95.38 216 TRP A CA 1
ATOM 1680 C C . TRP A 1 216 ? 11.259 -6.422 15.143 1.00 95.38 216 TRP A C 1
ATOM 1682 O O . TRP A 1 216 ? 11.989 -7.361 14.836 1.00 95.38 216 TRP A O 1
ATOM 1692 N N . GLN A 1 217 ? 9.994 -6.594 15.521 1.00 94.81 217 GLN A N 1
ATOM 1693 C CA . GLN A 1 217 ? 9.280 -7.878 15.439 1.00 94.81 217 GLN A CA 1
ATOM 1694 C C . GLN A 1 217 ? 8.773 -8.121 14.012 1.00 94.81 217 GLN A C 1
ATOM 1696 O O . GLN A 1 217 ? 8.783 -7.170 13.254 1.00 94.81 217 GLN A O 1
ATOM 1701 N N . PRO A 1 218 ? 8.281 -9.310 13.623 1.00 93.06 218 PRO A N 1
ATOM 1702 C CA . PRO A 1 218 ? 7.572 -9.469 12.350 1.00 93.06 218 PRO A CA 1
ATOM 1703 C C . PRO A 1 218 ? 6.403 -8.484 12.215 1.00 93.06 218 PRO A C 1
ATOM 1705 O O . PRO A 1 218 ? 5.778 -8.105 13.215 1.00 93.06 218 PRO A O 1
ATOM 1708 N N . SER A 1 219 ? 6.135 -8.035 10.992 1.00 93.81 219 SER A N 1
ATOM 1709 C CA . SER A 1 219 ? 4.997 -7.165 10.697 1.00 93.81 219 SER A CA 1
ATOM 1710 C C . SER A 1 219 ? 3.672 -7.906 10.828 1.00 93.81 219 SER A C 1
ATOM 1712 O O . SER A 1 219 ? 3.593 -9.136 10.845 1.00 93.81 219 SER A O 1
ATOM 1714 N N . VAL A 1 220 ? 2.619 -7.120 11.009 1.00 92.25 220 VAL A N 1
ATOM 1715 C CA . VAL A 1 220 ? 1.249 -7.593 11.134 1.00 92.25 220 VAL A CA 1
ATOM 1716 C C . VAL A 1 220 ? 0.348 -6.795 10.199 1.00 92.25 220 VAL A C 1
ATOM 1718 O O . VAL A 1 220 ? 0.687 -5.679 9.801 1.00 92.25 220 VAL A O 1
ATOM 1721 N N . LEU A 1 221 ? -0.795 -7.385 9.865 1.00 90.00 221 LEU A N 1
ATOM 1722 C CA . LEU A 1 221 ? -1.823 -6.775 9.025 1.00 90.00 221 LEU A CA 1
ATOM 1723 C C . LEU A 1 221 ? -2.850 -6.009 9.867 1.00 90.00 221 LEU A C 1
ATOM 1725 O O . LEU A 1 221 ? -2.869 -6.116 11.099 1.00 90.00 221 LEU A O 1
ATOM 1729 N N . ASP A 1 222 ? -3.726 -5.281 9.181 1.00 87.56 222 ASP A N 1
ATOM 1730 C CA . ASP A 1 222 ? -4.779 -4.458 9.768 1.00 87.56 222 ASP A CA 1
ATOM 1731 C C . ASP A 1 222 ? -5.534 -5.166 10.905 1.00 87.56 222 ASP A C 1
ATOM 1733 O O . ASP A 1 222 ? -5.967 -6.317 10.820 1.00 87.56 222 ASP A O 1
ATOM 1737 N N . GLY A 1 223 ? -5.666 -4.451 12.021 1.00 88.69 223 GLY A N 1
ATOM 1738 C CA . GLY A 1 223 ? -6.384 -4.872 13.220 1.00 88.69 223 GLY A CA 1
ATOM 1739 C C . GLY A 1 223 ? -5.598 -5.795 14.156 1.00 88.69 223 GLY A C 1
ATOM 1740 O O . GLY A 1 223 ? -5.929 -5.863 15.348 1.00 88.69 223 GLY A O 1
ATOM 1741 N N . ALA A 1 224 ? -4.535 -6.455 13.689 1.00 91.50 224 ALA A N 1
ATOM 1742 C CA . ALA A 1 224 ? -3.738 -7.379 14.496 1.00 91.50 224 ALA A CA 1
ATOM 1743 C C . ALA A 1 224 ? -2.941 -6.674 15.618 1.00 91.50 224 ALA A C 1
ATOM 1745 O O . ALA A 1 224 ? -2.848 -5.453 15.705 1.00 91.50 224 ALA A O 1
ATOM 1746 N N . SER A 1 225 ? -2.361 -7.429 16.550 1.00 95.50 225 SER A N 1
ATOM 1747 C CA . SER A 1 225 ? -1.569 -6.834 17.636 1.00 95.50 225 SER A CA 1
ATOM 1748 C C . SER A 1 225 ? -0.086 -6.791 17.269 1.00 95.50 225 SER A C 1
ATOM 1750 O O . SER A 1 225 ? 0.518 -7.847 17.110 1.00 95.50 225 SER A O 1
ATOM 1752 N N . ALA A 1 226 ? 0.521 -5.603 17.247 1.00 96.62 226 ALA A N 1
ATOM 1753 C CA . ALA A 1 226 ? 1.977 -5.429 17.173 1.00 96.62 226 ALA A CA 1
ATOM 1754 C C . ALA A 1 226 ? 2.535 -5.025 18.545 1.00 96.62 226 ALA A C 1
ATOM 1756 O O . ALA A 1 226 ? 1.957 -4.169 19.214 1.00 96.62 226 ALA A O 1
ATOM 1757 N N . GLY A 1 227 ? 3.656 -5.609 18.972 1.00 97.06 227 GLY A N 1
ATOM 1758 C CA . GLY A 1 227 ? 4.245 -5.382 20.295 1.00 97.06 227 GLY A CA 1
ATOM 1759 C C . GLY A 1 227 ? 4.110 -6.587 21.229 1.00 97.06 227 GLY A C 1
ATOM 1760 O O . GLY A 1 227 ? 3.980 -7.734 20.796 1.00 97.06 227 GLY A O 1
ATOM 1761 N N . THR A 1 228 ? 4.132 -6.339 22.539 1.00 95.19 228 THR A N 1
ATOM 1762 C CA . THR A 1 228 ? 3.969 -7.382 23.560 1.00 95.19 228 THR A CA 1
ATOM 1763 C C . THR A 1 228 ? 2.985 -6.963 24.644 1.00 95.19 228 THR A C 1
ATOM 1765 O O . THR A 1 228 ? 3.046 -5.854 25.154 1.00 95.19 228 THR A O 1
ATOM 1768 N N . THR A 1 229 ? 2.096 -7.865 25.053 1.00 92.94 229 THR A N 1
ATOM 1769 C CA . THR A 1 229 ? 1.207 -7.652 26.205 1.00 92.94 229 THR A CA 1
ATOM 1770 C C . THR A 1 229 ? 1.683 -8.477 27.397 1.00 92.94 229 THR A C 1
ATOM 1772 O O . THR A 1 229 ? 2.019 -9.649 27.235 1.00 92.94 229 THR A O 1
ATOM 1775 N N . GLY A 1 230 ? 1.704 -7.893 28.599 1.00 83.81 230 GLY A N 1
ATOM 1776 C CA . GLY A 1 230 ? 1.998 -8.620 29.845 1.00 83.81 230 GLY A CA 1
ATOM 1777 C C . GLY A 1 230 ? 3.469 -9.001 30.063 1.00 83.81 230 GLY A C 1
ATOM 1778 O O . GLY A 1 230 ? 3.780 -9.689 31.031 1.00 83.81 230 GLY A O 1
ATOM 1779 N N . ARG A 1 231 ? 4.380 -8.552 29.189 1.00 90.50 231 ARG A N 1
ATOM 1780 C CA . ARG A 1 231 ? 5.834 -8.771 29.318 1.00 90.50 231 ARG A CA 1
ATOM 1781 C C . ARG A 1 231 ? 6.578 -7.586 29.935 1.00 90.50 231 ARG A C 1
ATOM 1783 O O . ARG A 1 231 ? 7.774 -7.699 30.182 1.00 90.50 231 ARG A O 1
ATOM 1790 N N . SER A 1 232 ? 5.888 -6.468 30.171 1.00 89.94 232 SER A N 1
ATOM 1791 C CA . SER A 1 232 ? 6.462 -5.223 30.701 1.00 89.94 232 SER A CA 1
ATOM 1792 C C . SER A 1 232 ? 7.615 -4.660 29.858 1.00 89.94 232 SER A C 1
ATOM 1794 O O . SER A 1 232 ? 8.501 -3.993 30.391 1.00 89.94 232 SER A O 1
ATOM 1796 N N . LEU A 1 233 ? 7.619 -4.939 28.549 1.00 95.56 233 LEU A N 1
ATOM 1797 C CA . LEU A 1 233 ? 8.619 -4.427 27.615 1.00 95.56 233 LEU A CA 1
ATOM 1798 C C . LEU A 1 233 ? 8.066 -3.192 26.891 1.00 95.56 233 LEU A C 1
ATOM 1800 O O . LEU A 1 233 ? 6.997 -3.287 26.282 1.00 95.56 233 LEU A O 1
ATOM 1804 N N . PRO A 1 234 ? 8.763 -2.043 26.940 1.00 96.75 234 PRO A N 1
ATOM 1805 C CA . PRO A 1 234 ? 8.321 -0.853 26.236 1.00 96.75 234 PRO A CA 1
ATOM 1806 C C . PRO A 1 234 ? 8.488 -0.989 24.728 1.00 96.75 234 PRO A C 1
ATOM 1808 O O . PRO A 1 234 ? 9.517 -1.447 24.230 1.00 96.75 234 PRO A O 1
ATOM 1811 N N . MET A 1 235 ? 7.479 -0.521 24.004 1.00 98.31 235 MET A N 1
ATOM 1812 C CA . MET A 1 235 ? 7.606 -0.185 22.597 1.00 98.31 235 MET A CA 1
ATOM 1813 C C . MET A 1 235 ? 8.448 1.083 22.471 1.00 98.31 235 MET A C 1
ATOM 1815 O O . MET A 1 235 ? 8.199 2.066 23.168 1.00 98.31 235 MET A O 1
ATOM 1819 N N . GLU A 1 236 ? 9.444 1.064 21.594 1.00 98.38 236 GLU A N 1
ATOM 1820 C CA . GLU A 1 236 ? 10.320 2.213 21.347 1.00 98.38 236 GLU A CA 1
ATOM 1821 C C . GLU A 1 236 ? 9.957 2.918 20.038 1.00 98.38 236 GLU A C 1
ATOM 1823 O O . GLU A 1 236 ? 9.967 4.146 19.999 1.00 98.38 236 GLU A O 1
ATOM 1828 N N . ALA A 1 237 ? 9.577 2.166 18.997 1.00 98.06 237 ALA A N 1
ATOM 1829 C CA . ALA A 1 237 ? 9.206 2.710 17.691 1.00 98.06 237 ALA A CA 1
ATOM 1830 C C . ALA A 1 237 ? 8.114 1.900 16.983 1.00 98.06 237 ALA A C 1
ATOM 1832 O O . ALA A 1 237 ? 7.872 0.730 17.289 1.00 98.06 237 ALA A O 1
ATOM 1833 N N . LEU A 1 238 ? 7.483 2.548 16.005 1.00 97.31 238 LEU A N 1
ATOM 1834 C CA . LEU A 1 238 ? 6.535 1.956 15.068 1.00 97.31 238 LEU A CA 1
ATOM 1835 C C . LEU A 1 238 ? 6.922 2.339 13.643 1.00 97.31 238 LEU A C 1
ATOM 1837 O O . LEU A 1 238 ? 7.399 3.448 13.403 1.00 97.31 238 LEU A O 1
ATOM 1841 N N . ARG A 1 239 ? 6.630 1.448 12.696 1.00 95.12 239 ARG A N 1
ATOM 1842 C CA . ARG A 1 239 ? 6.588 1.728 11.252 1.00 95.12 239 ARG A CA 1
ATOM 1843 C C . ARG A 1 239 ? 5.319 1.136 10.656 1.00 95.12 239 ARG A C 1
ATOM 1845 O O . ARG A 1 239 ? 4.802 0.157 11.193 1.00 95.12 239 ARG A O 1
ATOM 1852 N N . LEU A 1 240 ? 4.822 1.726 9.578 1.00 92.31 240 LEU A N 1
ATOM 1853 C CA . LEU A 1 240 ? 3.605 1.277 8.913 1.00 92.31 240 LEU A CA 1
ATOM 1854 C C . LEU A 1 240 ? 3.653 1.573 7.416 1.00 92.31 240 LEU A C 1
ATOM 1856 O O . LEU A 1 240 ? 4.432 2.417 6.984 1.00 92.31 240 LEU A O 1
ATOM 1860 N N . SER A 1 241 ? 2.798 0.905 6.652 1.00 88.38 241 SER A N 1
ATOM 1861 C CA . SER A 1 241 ? 2.568 1.139 5.235 1.00 88.38 241 SER A CA 1
ATOM 1862 C C . SER A 1 241 ? 1.071 1.147 4.942 1.00 88.38 241 SER A C 1
ATOM 1864 O O . SER A 1 241 ? 0.297 0.368 5.500 1.00 88.38 241 SER A O 1
ATOM 1866 N N . VAL A 1 242 ? 0.672 2.069 4.071 1.00 81.88 242 VAL A N 1
ATOM 1867 C CA . VAL A 1 242 ? -0.653 2.116 3.427 1.00 81.88 242 VAL A CA 1
ATOM 1868 C C . VAL A 1 242 ? -0.528 2.115 1.906 1.00 81.88 242 VAL A C 1
ATOM 1870 O O . VAL A 1 242 ? -1.454 2.478 1.184 1.00 81.88 242 VAL A O 1
ATOM 1873 N N . ALA A 1 243 ? 0.647 1.738 1.409 1.00 78.81 243 ALA A N 1
ATOM 1874 C CA . ALA A 1 243 ? 0.948 1.759 -0.006 1.00 78.81 243 ALA A CA 1
ATOM 1875 C C . ALA A 1 243 ? 0.300 0.560 -0.704 1.00 78.81 243 ALA A C 1
ATOM 1877 O O . ALA A 1 243 ? 0.403 -0.568 -0.242 1.00 78.81 243 ALA A O 1
ATOM 1878 N N . GLY A 1 244 ? -0.352 0.790 -1.842 1.00 64.75 244 GLY A N 1
ATOM 1879 C CA . GLY A 1 244 ? -0.959 -0.292 -2.629 1.00 64.75 244 GLY A CA 1
ATOM 1880 C C . GLY A 1 244 ? -2.378 -0.012 -3.106 1.00 64.75 244 GLY A C 1
ATOM 1881 O O . GLY A 1 244 ? -2.844 -0.694 -4.017 1.00 64.75 244 GLY A O 1
ATOM 1882 N N . ASP A 1 245 ? -3.046 1.016 -2.573 1.00 62.12 245 ASP A N 1
ATOM 1883 C CA . ASP A 1 245 ? -4.353 1.429 -3.088 1.00 62.12 245 ASP A CA 1
ATOM 1884 C C . ASP A 1 245 ? -4.231 2.405 -4.276 1.00 62.12 245 ASP A C 1
ATOM 1886 O O . ASP A 1 245 ? -3.190 3.030 -4.501 1.00 62.12 245 ASP A O 1
ATOM 1890 N N . ARG A 1 246 ? -5.316 2.551 -5.046 1.00 63.91 246 ARG A N 1
ATOM 1891 C CA . ARG A 1 246 ? -5.487 3.597 -6.073 1.00 63.91 246 ARG A CA 1
ATOM 1892 C C . ARG A 1 246 ? -5.594 5.002 -5.474 1.00 63.91 246 ARG A C 1
ATOM 1894 O O . ARG A 1 246 ? -5.556 5.982 -6.217 1.00 63.91 246 ARG A O 1
ATOM 1901 N N . LEU A 1 247 ? -5.829 5.097 -4.170 1.00 69.12 247 LEU A N 1
ATOM 1902 C CA . LEU A 1 247 ? -6.195 6.343 -3.522 1.00 69.12 247 LEU A CA 1
ATOM 1903 C C . LEU A 1 247 ? -4.978 7.229 -3.309 1.00 69.12 247 LEU A C 1
ATOM 1905 O O . LEU A 1 247 ? -3.949 6.791 -2.798 1.00 69.12 247 LEU A O 1
ATOM 1909 N N . SER A 1 248 ? -5.116 8.499 -3.686 1.00 74.69 248 SER A N 1
ATOM 1910 C CA . SER A 1 248 ? -4.148 9.507 -3.281 1.00 74.69 248 SER A CA 1
ATOM 1911 C C . SER A 1 248 ? -4.205 9.707 -1.765 1.00 74.69 248 SER A C 1
ATOM 1913 O O . SER A 1 248 ? -5.246 9.516 -1.133 1.00 74.69 248 SER A O 1
ATOM 1915 N N . GLY A 1 249 ? -3.094 10.141 -1.180 1.00 82.00 249 GLY A N 1
ATOM 1916 C CA . GLY A 1 249 ? -2.994 10.376 0.253 1.00 82.00 249 GLY A CA 1
ATOM 1917 C C . GLY A 1 249 ? -2.088 9.386 0.966 1.00 82.00 249 GLY A C 1
ATOM 1918 O O . GLY A 1 249 ? -1.481 8.508 0.367 1.00 82.00 249 GLY A O 1
ATOM 1919 N N . ASP A 1 250 ? -1.959 9.612 2.264 1.00 87.50 250 ASP A N 1
ATOM 1920 C CA . ASP A 1 250 ? -1.004 8.951 3.147 1.00 87.50 250 ASP A CA 1
ATOM 1921 C C . ASP A 1 250 ? -1.532 8.992 4.592 1.00 87.50 250 ASP A C 1
ATOM 1923 O O . ASP A 1 250 ? -2.473 9.736 4.907 1.00 87.50 250 ASP A O 1
ATOM 1927 N N . ILE A 1 251 ? -0.895 8.252 5.492 1.00 90.12 251 ILE A N 1
ATOM 1928 C CA . ILE A 1 251 ? -1.019 8.432 6.935 1.00 90.12 251 ILE A CA 1
ATOM 1929 C C . ILE A 1 251 ? -0.078 9.544 7.375 1.00 90.12 251 ILE A C 1
ATOM 1931 O O . ILE A 1 251 ? 1.135 9.445 7.219 1.00 90.12 251 ILE A O 1
ATOM 1935 N N . LEU A 1 252 ? -0.634 10.567 8.019 1.00 94.44 252 LEU A N 1
ATOM 1936 C CA . LEU A 1 252 ? 0.131 11.505 8.822 1.00 94.44 252 LEU A CA 1
ATOM 1937 C C . LEU A 1 252 ? 0.096 11.059 10.284 1.00 94.44 252 LEU A C 1
ATOM 1939 O O . LEU A 1 252 ? -0.981 10.913 10.865 1.00 94.44 252 LEU A O 1
ATOM 1943 N N . TRP A 1 253 ? 1.259 10.880 10.896 1.00 96.69 253 TRP A N 1
ATOM 1944 C CA . TRP A 1 253 ? 1.362 10.342 12.248 1.00 96.69 253 TRP A CA 1
ATOM 1945 C C . TRP A 1 253 ? 2.541 10.907 13.034 1.00 96.69 253 TRP A C 1
ATOM 1947 O O . TRP A 1 253 ? 3.453 11.517 12.474 1.00 96.69 253 TRP A O 1
ATOM 1957 N N . ARG A 1 254 ? 2.485 10.768 14.359 1.00 98.25 254 ARG A N 1
ATOM 1958 C CA . ARG A 1 254 ? 3.550 11.192 15.279 1.00 98.25 254 ARG A CA 1
ATOM 1959 C C . ARG A 1 254 ? 3.527 10.384 16.567 1.00 98.25 254 ARG A C 1
ATOM 1961 O O . ARG A 1 254 ? 2.467 9.948 17.015 1.00 98.25 254 ARG A O 1
ATOM 1968 N N . GLY A 1 255 ? 4.695 10.248 17.188 1.00 98.31 255 GLY A N 1
ATOM 1969 C CA . GLY A 1 255 ? 4.864 9.630 18.500 1.00 98.31 255 GLY A CA 1
ATOM 1970 C C . GLY A 1 255 ? 5.138 10.653 19.600 1.00 98.31 255 GLY A C 1
ATOM 1971 O O . GLY A 1 255 ? 5.821 11.650 19.376 1.00 98.31 255 GLY A O 1
ATOM 1972 N N . HIS A 1 256 ? 4.631 10.397 20.801 1.00 98.69 256 HIS A N 1
ATOM 1973 C CA . HIS A 1 256 ? 5.050 11.051 22.035 1.00 98.69 256 HIS A CA 1
ATOM 1974 C C . HIS A 1 256 ? 6.052 10.145 22.749 1.00 98.69 256 HIS A C 1
ATOM 1976 O O . HIS A 1 256 ? 5.683 9.078 23.245 1.00 98.69 256 HIS A O 1
ATOM 1982 N N . VAL A 1 257 ? 7.313 10.559 22.801 1.00 98.62 257 VAL A N 1
ATOM 1983 C CA . VAL A 1 257 ? 8.416 9.742 23.323 1.00 98.62 257 VAL A CA 1
ATOM 1984 C C . VAL A 1 257 ? 8.871 10.267 24.679 1.00 98.62 257 VAL A C 1
ATOM 1986 O O . VAL A 1 257 ? 8.944 11.479 24.899 1.00 98.62 257 VAL A O 1
ATOM 1989 N N . GLN A 1 258 ? 9.214 9.356 25.588 1.00 98.31 258 GLN A N 1
ATOM 1990 C CA . GLN A 1 258 ? 9.791 9.691 26.887 1.00 98.31 258 GLN A CA 1
ATOM 1991 C C . GLN A 1 258 ? 10.943 10.701 26.744 1.00 98.31 258 GLN A C 1
ATOM 1993 O O . GLN A 1 258 ? 11.858 10.503 25.950 1.00 98.31 258 GLN A O 1
ATOM 1998 N N . ASN A 1 259 ? 10.919 11.761 27.558 1.00 96.81 259 ASN A N 1
ATOM 1999 C CA . ASN A 1 259 ? 11.927 12.833 27.610 1.00 96.81 259 ASN A CA 1
ATOM 2000 C C . ASN A 1 259 ? 12.104 13.659 26.318 1.00 96.81 259 ASN A C 1
ATOM 2002 O O . ASN A 1 259 ? 12.924 14.573 26.306 1.00 96.81 259 ASN A O 1
ATOM 2006 N N . ILE A 1 260 ? 11.339 13.381 25.261 1.00 97.56 260 ILE A N 1
ATOM 2007 C CA . ILE A 1 260 ? 11.324 14.160 24.012 1.00 97.56 260 ILE A CA 1
ATOM 2008 C C . ILE A 1 260 ? 9.993 14.905 23.881 1.00 97.56 260 ILE A C 1
ATOM 2010 O O . ILE A 1 260 ? 9.961 16.069 23.490 1.00 97.56 260 ILE A O 1
ATOM 2014 N N . GLY A 1 261 ? 8.891 14.252 24.248 1.00 97.75 261 GLY A N 1
ATOM 2015 C CA . GLY A 1 261 ? 7.543 14.739 24.000 1.00 97.75 261 GLY A CA 1
ATOM 2016 C C . GLY A 1 261 ? 7.050 14.357 22.606 1.00 97.75 261 GLY A C 1
ATOM 2017 O O . GLY A 1 261 ? 7.491 13.362 22.027 1.00 97.75 261 GLY A O 1
ATOM 2018 N N . TRP A 1 262 ? 6.110 15.138 22.071 1.00 98.50 262 TRP A N 1
ATOM 2019 C CA . TRP A 1 262 ? 5.589 14.941 20.719 1.00 98.50 262 TRP A CA 1
ATOM 2020 C C . TRP A 1 262 ? 6.663 15.214 19.667 1.00 98.50 262 TRP A C 1
ATOM 2022 O O . TRP A 1 262 ? 7.150 16.337 19.536 1.00 98.50 262 TRP A O 1
ATOM 2032 N N . GLN A 1 263 ? 6.977 14.194 18.876 1.00 98.38 263 GLN A N 1
ATOM 2033 C CA . GLN A 1 263 ? 7.735 14.347 17.644 1.00 98.38 263 GLN A CA 1
ATOM 2034 C C . GLN A 1 263 ? 6.907 15.123 16.598 1.00 98.38 263 GLN A C 1
ATOM 2036 O O . GLN A 1 263 ? 5.672 15.176 16.692 1.00 98.38 263 GLN A O 1
ATOM 2041 N N . PRO A 1 264 ? 7.560 15.737 15.594 1.00 97.88 264 PRO A N 1
ATOM 2042 C CA . PRO A 1 264 ? 6.863 16.327 14.458 1.00 97.88 264 PRO A CA 1
ATOM 2043 C C . PRO A 1 264 ? 5.969 15.306 13.748 1.00 97.88 264 PRO A C 1
ATOM 2045 O O . PRO A 1 264 ? 6.246 14.109 13.754 1.00 97.88 264 PRO A O 1
ATOM 2048 N N . TRP A 1 265 ? 4.911 15.797 13.105 1.00 96.75 265 TRP A N 1
ATOM 2049 C CA . TRP A 1 265 ? 4.123 14.984 12.184 1.00 96.75 265 TRP A CA 1
ATOM 2050 C C . TRP A 1 265 ? 4.988 14.528 11.007 1.00 96.75 265 TRP A C 1
ATOM 2052 O O . TRP A 1 265 ? 5.695 15.341 10.412 1.00 96.75 265 TRP A O 1
ATOM 2062 N N . THR A 1 266 ? 4.891 13.249 10.666 1.00 94.88 266 THR A N 1
ATOM 2063 C CA . THR A 1 266 ? 5.558 12.622 9.520 1.00 94.88 266 THR A CA 1
ATOM 2064 C C . THR A 1 266 ? 4.572 11.754 8.738 1.00 94.88 266 THR A C 1
ATOM 2066 O O . THR A 1 266 ? 3.417 11.628 9.148 1.00 94.88 266 THR A O 1
ATOM 2069 N N . THR A 1 267 ? 5.000 11.180 7.616 1.00 91.19 267 THR A N 1
ATOM 2070 C CA . THR A 1 267 ? 4.199 10.277 6.778 1.00 91.19 267 THR A CA 1
ATOM 2071 C C . THR A 1 267 ? 4.512 8.795 7.018 1.00 91.19 267 THR A C 1
ATOM 2073 O O . THR A 1 267 ? 5.429 8.481 7.784 1.00 91.19 267 THR A O 1
ATOM 2076 N N . SER A 1 268 ? 3.797 7.869 6.361 1.00 85.38 268 SER A N 1
ATOM 2077 C CA . SER A 1 268 ? 4.098 6.423 6.422 1.00 85.38 268 SER A CA 1
ATOM 2078 C C . SER A 1 268 ? 5.515 6.064 5.954 1.00 85.38 268 SER A C 1
ATOM 2080 O O . SER A 1 268 ? 6.056 5.040 6.357 1.00 85.38 268 SER A O 1
ATOM 2082 N N . ALA A 1 269 ? 6.170 6.945 5.191 1.00 82.38 269 ALA A N 1
ATOM 2083 C CA . ALA A 1 269 ? 7.548 6.769 4.737 1.00 82.38 269 ALA A CA 1
ATOM 2084 C C . ALA A 1 269 ? 8.601 6.798 5.865 1.00 82.38 269 ALA A C 1
ATOM 2086 O O . ALA A 1 269 ? 9.756 6.444 5.627 1.00 82.38 269 ALA A O 1
ATOM 2087 N N . ALA A 1 270 ? 8.249 7.236 7.080 1.00 89.81 270 ALA A N 1
ATOM 2088 C CA . ALA A 1 270 ? 9.181 7.301 8.202 1.00 89.81 270 ALA A CA 1
ATOM 2089 C C . ALA A 1 270 ? 8.581 6.719 9.492 1.00 89.81 270 ALA A C 1
ATOM 2091 O O . ALA A 1 270 ? 7.397 6.928 9.765 1.00 89.81 270 ALA A O 1
ATOM 2092 N N . PRO A 1 271 ? 9.394 6.039 10.325 1.00 94.38 271 PRO A N 1
ATOM 2093 C CA . PRO A 1 271 ? 8.944 5.538 11.615 1.00 94.38 271 PRO A CA 1
ATOM 2094 C C . PRO A 1 271 ? 8.705 6.676 12.616 1.00 94.38 271 PRO A C 1
ATOM 2096 O O . PRO A 1 271 ? 9.332 7.735 12.545 1.00 94.38 271 PRO A O 1
ATOM 2099 N N . ILE A 1 272 ? 7.858 6.413 13.610 1.00 97.44 272 ILE A N 1
ATOM 2100 C CA . ILE A 1 272 ? 7.747 7.234 14.825 1.00 97.44 272 ILE A CA 1
ATOM 2101 C C . ILE A 1 272 ? 8.415 6.525 16.000 1.00 97.44 272 ILE A C 1
ATOM 2103 O O . ILE A 1 272 ? 8.579 5.305 15.996 1.00 97.44 272 ILE A O 1
ATOM 2107 N N . GLY A 1 273 ? 8.743 7.277 17.045 1.00 97.44 273 GLY A N 1
ATOM 2108 C CA . GLY A 1 273 ? 9.450 6.761 18.207 1.00 97.44 273 GLY A CA 1
ATOM 2109 C C . GLY A 1 273 ? 10.966 6.856 18.061 1.00 97.44 273 GLY A C 1
ATOM 2110 O O . GLY A 1 273 ? 11.488 7.745 17.385 1.00 97.44 273 GLY A O 1
ATOM 2111 N N . THR A 1 274 ? 11.684 5.965 18.737 1.00 95.94 274 THR A N 1
ATOM 2112 C CA . THR A 1 274 ? 13.146 5.863 18.680 1.00 95.94 274 THR A CA 1
ATOM 2113 C C . THR A 1 274 ? 13.584 4.408 18.592 1.00 95.94 274 THR A C 1
ATOM 2115 O O . THR A 1 274 ? 12.879 3.507 19.029 1.00 95.94 274 THR A O 1
ATOM 2118 N N . THR A 1 275 ? 14.772 4.170 18.049 1.00 94.19 275 THR A N 1
ATOM 2119 C CA . THR A 1 275 ? 15.374 2.837 17.988 1.00 94.19 275 THR A CA 1
ATOM 2120 C C . THR A 1 275 ? 16.750 2.899 18.632 1.00 94.19 275 THR A C 1
ATOM 2122 O O . THR A 1 275 ? 17.546 3.776 18.300 1.00 94.19 275 THR A O 1
ATOM 2125 N N . GLY A 1 276 ? 17.028 1.997 19.577 1.00 89.31 276 GLY A N 1
ATOM 2126 C CA . GLY A 1 276 ? 18.352 1.870 20.200 1.00 89.31 276 GLY A CA 1
ATOM 2127 C C . GLY A 1 276 ? 18.724 2.974 21.197 1.00 89.31 276 GLY A C 1
ATOM 2128 O O . GLY A 1 276 ? 19.838 2.970 21.712 1.00 89.31 276 GLY A O 1
ATOM 2129 N N . LEU A 1 277 ? 17.808 3.902 21.498 1.00 94.31 277 LEU A N 1
ATOM 2130 C CA . LEU A 1 277 ? 18.022 4.967 22.487 1.00 94.31 277 LEU A CA 1
ATOM 2131 C C . LEU A 1 277 ? 17.500 4.613 23.888 1.00 94.31 277 LEU A C 1
ATOM 2133 O O . LEU A 1 277 ? 17.724 5.374 24.827 1.00 94.31 277 LEU A O 1
ATOM 2137 N N . GLY A 1 278 ? 16.789 3.490 24.043 1.00 94.12 278 GLY A N 1
ATOM 2138 C CA . GLY A 1 278 ? 16.172 3.100 25.314 1.00 94.12 278 GLY A CA 1
ATOM 2139 C C . GLY A 1 278 ? 15.013 4.006 25.747 1.00 94.12 278 GLY A C 1
ATOM 2140 O O . GLY A 1 278 ? 14.650 4.009 26.924 1.00 94.12 278 GLY A O 1
ATOM 2141 N N . LEU A 1 279 ? 14.458 4.811 24.832 1.00 97.50 279 LEU A N 1
ATOM 2142 C CA . LEU A 1 279 ? 13.342 5.714 25.107 1.00 97.50 279 LEU A CA 1
ATOM 2143 C C . LEU A 1 279 ? 12.032 5.089 24.627 1.00 97.50 279 LEU A C 1
ATOM 2145 O O . LEU A 1 279 ? 11.866 4.766 23.451 1.00 97.50 279 LEU A O 1
ATOM 2149 N N . ARG A 1 280 ? 11.082 4.951 25.554 1.00 97.81 280 ARG A N 1
ATOM 2150 C CA . ARG A 1 280 ? 9.758 4.383 25.273 1.00 97.81 280 ARG A CA 1
ATOM 2151 C C . ARG A 1 280 ? 8.856 5.364 24.523 1.00 97.81 280 ARG A C 1
ATOM 2153 O O . ARG A 1 280 ? 8.842 6.565 24.811 1.00 97.81 280 ARG A O 1
ATOM 2160 N N . LEU A 1 281 ? 8.026 4.823 23.642 1.00 98.38 281 LEU A N 1
ATOM 2161 C CA . LEU A 1 281 ? 6.826 5.478 23.149 1.00 98.38 281 LEU A CA 1
ATOM 2162 C C . LEU A 1 281 ? 5.771 5.479 24.268 1.00 98.38 281 LEU A C 1
ATOM 2164 O O . LEU A 1 281 ? 5.515 4.451 24.896 1.00 98.38 281 LEU A O 1
ATOM 2168 N N . GLU A 1 282 ? 5.168 6.632 24.539 1.00 98.62 282 GLU A N 1
ATOM 2169 C CA . GLU A 1 282 ? 4.142 6.799 25.581 1.00 98.62 282 GLU A CA 1
ATOM 2170 C C . GLU A 1 282 ? 2.753 7.058 24.988 1.00 98.62 282 GLU A C 1
ATOM 2172 O O . GLU A 1 282 ? 1.749 6.640 25.566 1.00 98.62 282 GLU A O 1
ATOM 2177 N N . ALA A 1 283 ? 2.688 7.700 23.818 1.00 98.56 283 ALA A N 1
ATOM 2178 C CA . ALA A 1 283 ? 1.463 7.884 23.047 1.00 98.56 283 ALA A CA 1
ATOM 2179 C C . ALA A 1 283 ? 1.758 8.064 21.553 1.00 98.56 283 ALA A C 1
ATOM 2181 O O . ALA A 1 283 ? 2.906 8.278 21.166 1.00 98.56 283 ALA A O 1
ATOM 2182 N N . PHE A 1 284 ? 0.732 8.001 20.713 1.00 98.69 284 PHE A N 1
ATOM 2183 C CA . PHE A 1 284 ? 0.821 8.290 19.286 1.00 98.69 284 PHE A CA 1
ATOM 2184 C C . PHE A 1 284 ? -0.527 8.758 18.719 1.00 98.69 284 PHE A C 1
ATOM 2186 O O . PHE A 1 284 ? -1.584 8.540 19.316 1.00 98.69 284 PHE A O 1
ATOM 2193 N N . GLU A 1 285 ? -0.474 9.417 17.565 1.00 98.31 285 GLU A N 1
ATOM 2194 C CA . GLU A 1 285 ? -1.635 9.899 16.809 1.00 98.31 285 GLU A CA 1
ATOM 2195 C C . GLU A 1 285 ? -1.450 9.578 15.325 1.00 98.31 285 GLU A C 1
ATOM 2197 O O . GLU A 1 285 ? -0.338 9.708 14.812 1.00 98.31 285 GLU A O 1
ATOM 2202 N N . LEU A 1 286 ? -2.534 9.199 14.642 1.00 94.81 286 LEU A N 1
ATOM 2203 C CA . LEU A 1 286 ? -2.576 8.961 13.198 1.00 94.81 286 LEU A CA 1
ATOM 2204 C C . LEU A 1 286 ? -3.810 9.620 12.595 1.00 94.81 286 LEU A C 1
ATOM 2206 O O . LEU A 1 286 ? -4.890 9.561 13.173 1.00 94.81 286 LEU A O 1
ATOM 2210 N N . ARG A 1 287 ? -3.679 10.177 11.397 1.00 89.94 287 ARG A N 1
ATOM 2211 C CA . ARG A 1 287 ? -4.808 10.613 10.571 1.00 89.94 287 ARG A CA 1
ATOM 2212 C C . ARG A 1 287 ? -4.506 10.375 9.102 1.00 89.94 287 ARG A C 1
ATOM 2214 O O . ARG A 1 287 ? -3.350 10.429 8.691 1.00 89.94 287 ARG A O 1
ATOM 2221 N N . LEU A 1 288 ? -5.546 10.163 8.314 1.00 90.62 288 LEU A N 1
ATOM 2222 C CA . LEU A 1 288 ? -5.422 9.984 6.872 1.00 90.62 288 LEU A CA 1
ATOM 2223 C C . LEU A 1 288 ? -5.399 11.334 6.149 1.00 90.62 288 LEU A C 1
ATOM 2225 O O . LEU A 1 288 ? -5.906 12.341 6.651 1.00 90.62 288 LEU A O 1
ATOM 2229 N N . THR A 1 289 ? -4.835 11.344 4.945 1.00 88.62 289 THR A N 1
ATOM 2230 C CA . THR A 1 289 ? -4.847 12.485 4.016 1.00 88.62 289 THR A CA 1
ATOM 2231 C C . THR A 1 289 ? -5.353 12.059 2.631 1.00 88.62 289 THR A C 1
ATOM 2233 O O . THR A 1 289 ? -5.539 10.871 2.387 1.00 88.62 289 THR A O 1
ATOM 2236 N N . GLY A 1 290 ? -5.613 13.018 1.734 1.00 85.44 290 GLY A N 1
ATOM 2237 C CA . GLY A 1 290 ? -6.012 12.750 0.343 1.00 85.44 290 GLY A CA 1
ATOM 2238 C C . GLY A 1 290 ? -7.344 12.006 0.179 1.00 85.44 290 GLY A C 1
ATOM 2239 O O . GLY A 1 290 ? -8.244 12.098 1.020 1.00 85.44 290 GLY A O 1
ATOM 2240 N N . ASP A 1 291 ? -7.466 11.263 -0.918 1.00 78.94 291 ASP A N 1
ATOM 2241 C CA . ASP A 1 291 ? -8.625 10.408 -1.196 1.00 78.94 291 ASP A CA 1
ATOM 2242 C C . ASP A 1 291 ? -8.746 9.265 -0.183 1.00 78.94 291 ASP A C 1
ATOM 2244 O O . ASP A 1 291 ? -9.863 8.877 0.164 1.00 78.94 291 ASP A O 1
ATOM 2248 N N . LEU A 1 292 ? -7.623 8.788 0.367 1.00 81.06 292 LEU A N 1
ATOM 2249 C CA . LEU A 1 292 ? -7.609 7.797 1.442 1.00 81.06 292 LEU A CA 1
ATOM 2250 C C . LEU A 1 292 ? -8.396 8.306 2.657 1.00 81.06 292 LEU A C 1
ATOM 2252 O O . LEU A 1 292 ? -9.237 7.592 3.192 1.00 81.06 292 LEU A O 1
ATOM 2256 N N . ALA A 1 293 ? -8.228 9.578 3.034 1.00 85.25 293 ALA A N 1
ATOM 2257 C CA . ALA A 1 293 ? -9.028 10.197 4.093 1.00 85.25 293 ALA A CA 1
ATOM 2258 C C . ALA A 1 293 ? -10.500 10.396 3.731 1.00 85.25 293 ALA A C 1
ATOM 2260 O O . ALA A 1 293 ? -11.324 10.567 4.627 1.00 85.25 293 ALA A O 1
ATOM 2261 N N . SER A 1 294 ? -10.840 10.430 2.446 1.00 77.38 294 SER A N 1
ATOM 2262 C CA . SER A 1 294 ? -12.225 10.593 1.997 1.00 77.38 294 SER A CA 1
ATOM 2263 C C . SER A 1 294 ? -12.980 9.265 2.015 1.00 77.38 294 SER A C 1
ATOM 2265 O O . SER A 1 294 ? -14.184 9.253 2.258 1.00 77.38 294 SER A O 1
ATOM 2267 N N . GLN A 1 295 ? -12.272 8.156 1.799 1.00 73.44 295 GLN A N 1
ATOM 2268 C CA . GLN A 1 295 ? -12.854 6.816 1.689 1.00 73.44 295 GLN A CA 1
ATOM 2269 C C . GLN A 1 295 ? -12.610 5.929 2.903 1.00 73.44 295 GLN A C 1
ATOM 2271 O O . GLN A 1 295 ? -13.279 4.913 3.032 1.00 73.44 295 GLN A O 1
ATOM 2276 N N . TYR A 1 296 ? -11.700 6.301 3.802 1.00 82.50 296 TYR A N 1
ATOM 2277 C CA . TYR A 1 296 ? -11.380 5.538 5.003 1.00 82.50 296 TYR A CA 1
ATOM 2278 C C . TYR A 1 296 ? -11.211 6.453 6.217 1.00 82.50 296 TYR A C 1
ATOM 2280 O O . TYR A 1 296 ? -10.874 7.637 6.107 1.00 82.50 296 TYR A O 1
ATOM 2288 N N . SER A 1 297 ? -11.478 5.891 7.390 1.00 85.50 297 SER A N 1
ATOM 2289 C CA . SER A 1 297 ? -10.995 6.368 8.684 1.00 85.50 297 SER A CA 1
ATOM 2290 C C . SER A 1 297 ? -9.879 5.437 9.146 1.00 85.50 297 SER A C 1
ATOM 2292 O O . SER A 1 297 ? -9.867 4.257 8.794 1.00 85.50 297 SER A O 1
ATOM 2294 N N . ILE A 1 298 ? -8.954 5.945 9.955 1.00 88.25 298 ILE A N 1
ATOM 2295 C CA . ILE A 1 298 ? -7.966 5.111 10.640 1.00 88.25 298 ILE A CA 1
ATOM 2296 C C . ILE A 1 298 ? -8.336 4.984 12.109 1.00 88.25 298 ILE A C 1
ATOM 2298 O O . ILE A 1 298 ? -8.465 5.982 12.823 1.00 88.25 298 ILE A O 1
ATOM 2302 N N . ARG A 1 299 ? -8.516 3.746 12.563 1.00 90.75 299 ARG A N 1
ATOM 2303 C CA . ARG A 1 299 ? -8.887 3.406 13.934 1.00 90.75 299 ARG A CA 1
ATOM 2304 C C . ARG A 1 299 ? -7.722 2.699 14.616 1.00 90.75 299 ARG A C 1
ATOM 2306 O O . ARG A 1 299 ? -7.122 1.791 14.058 1.00 90.75 299 ARG A O 1
ATOM 2313 N N . TYR A 1 300 ? -7.382 3.113 15.834 1.00 95.50 300 TYR A N 1
ATOM 2314 C CA . TYR A 1 300 ? -6.206 2.582 16.525 1.00 95.50 300 TYR A CA 1
ATOM 2315 C C . TYR A 1 300 ? -6.301 2.667 18.048 1.00 95.50 300 TYR A C 1
ATOM 2317 O O . TYR A 1 300 ? -7.035 3.483 18.602 1.00 95.50 300 TYR A O 1
ATOM 2325 N N . ARG A 1 301 ? -5.560 1.809 18.751 1.00 97.06 301 ARG A N 1
ATOM 2326 C CA . ARG A 1 301 ? -5.459 1.818 20.220 1.00 97.06 301 ARG A CA 1
ATOM 2327 C C . ARG A 1 301 ? -4.097 1.345 20.705 1.00 97.06 301 ARG A C 1
ATOM 2329 O O . ARG A 1 301 ? -3.392 0.629 19.998 1.00 97.06 301 ARG A O 1
ATOM 2336 N N . ALA A 1 302 ? -3.788 1.679 21.955 1.00 97.94 302 ALA A N 1
ATOM 2337 C CA . ALA A 1 302 ? -2.595 1.229 22.659 1.00 97.94 302 ALA A CA 1
ATOM 2338 C C . ALA A 1 302 ? -2.944 0.294 23.827 1.00 97.94 302 ALA A C 1
ATOM 2340 O O . ALA A 1 302 ? -3.922 0.512 24.549 1.00 97.94 302 ALA A O 1
ATOM 2341 N N . HIS A 1 303 ? -2.112 -0.721 24.043 1.00 97.94 303 HIS A N 1
ATOM 2342 C CA . HIS A 1 303 ? -1.966 -1.395 25.326 1.00 97.94 303 HIS A CA 1
ATOM 2343 C C . HIS A 1 303 ? -0.912 -0.645 26.137 1.00 97.94 303 HIS A C 1
ATOM 2345 O O . HIS A 1 303 ? 0.251 -0.597 25.735 1.00 97.94 303 HIS A O 1
ATOM 2351 N N . VAL A 1 304 ? -1.308 -0.053 27.262 1.00 97.62 304 VAL A N 1
ATOM 2352 C CA . VAL A 1 304 ? -0.428 0.792 28.082 1.00 97.62 304 VAL A CA 1
ATOM 2353 C C . VAL A 1 304 ? -0.075 0.088 29.387 1.00 97.62 304 VAL A C 1
ATOM 2355 O O . VAL A 1 304 ? -0.931 -0.539 30.017 1.00 97.62 304 VAL A O 1
ATOM 2358 N N . GLN A 1 305 ? 1.175 0.233 29.826 1.00 95.94 305 GLN A N 1
ATOM 2359 C CA . GLN A 1 305 ? 1.667 -0.301 31.096 1.00 95.94 305 GLN A CA 1
ATOM 2360 C C . GLN A 1 305 ? 0.714 0.011 32.259 1.00 95.94 305 GLN A C 1
ATOM 2362 O O . GLN A 1 305 ? 0.349 1.166 32.492 1.00 95.94 305 GLN A O 1
ATOM 2367 N N . ASN A 1 306 ? 0.349 -1.022 33.027 1.00 89.94 306 ASN A N 1
ATOM 2368 C CA . ASN A 1 306 ? -0.551 -0.947 34.189 1.00 89.94 306 ASN A CA 1
ATOM 2369 C C . ASN A 1 306 ? -1.970 -0.412 33.895 1.00 89.94 306 ASN A C 1
ATOM 2371 O O . ASN A 1 306 ? -2.708 -0.100 34.828 1.00 89.94 306 ASN A O 1
ATOM 2375 N N . ILE A 1 307 ? -2.358 -0.296 32.622 1.00 90.25 307 ILE A N 1
ATOM 2376 C CA . ILE A 1 307 ? -3.706 0.105 32.185 1.00 90.25 307 ILE A CA 1
ATOM 2377 C C . ILE A 1 307 ? -4.329 -1.000 31.328 1.00 90.25 307 ILE A C 1
ATOM 2379 O O . ILE A 1 307 ? -5.507 -1.310 31.480 1.00 90.25 307 ILE A O 1
ATOM 2383 N N . GLY A 1 308 ? -3.536 -1.618 30.455 1.00 90.94 308 GLY A N 1
ATOM 2384 C CA . GLY A 1 308 ? -4.013 -2.573 29.465 1.00 90.94 308 GLY A CA 1
ATOM 2385 C C . GLY A 1 308 ? -4.466 -1.894 28.174 1.00 90.94 308 GLY A C 1
ATOM 2386 O O . GLY A 1 308 ? -4.086 -0.758 27.883 1.00 90.94 308 GLY A O 1
ATOM 2387 N N . TRP A 1 309 ? -5.275 -2.602 27.383 1.00 92.88 309 TRP A N 1
ATOM 2388 C CA . TRP A 1 309 ? -5.849 -2.071 26.147 1.00 92.88 309 TRP A CA 1
ATOM 2389 C C . TRP A 1 309 ? -6.816 -0.921 26.428 1.00 92.88 309 TRP A C 1
ATOM 2391 O O . TRP A 1 309 ? -7.868 -1.110 27.040 1.00 92.88 309 TRP A O 1
ATOM 2401 N N . GLN A 1 310 ? -6.483 0.258 25.918 1.00 90.12 310 GLN A N 1
ATOM 2402 C CA . GLN A 1 310 ? -7.373 1.410 25.922 1.00 90.12 310 GLN A CA 1
ATOM 2403 C C . GLN A 1 310 ? -8.470 1.270 24.845 1.00 90.12 310 GLN A C 1
ATOM 2405 O O . GLN A 1 310 ? -8.351 0.446 23.926 1.00 90.12 310 GLN A O 1
ATOM 2410 N N . PRO A 1 311 ? -9.559 2.058 24.936 1.00 81.31 311 PRO A N 1
ATOM 2411 C CA . PRO A 1 311 ? -10.508 2.213 23.839 1.00 81.31 311 PRO A CA 1
ATOM 2412 C C . PRO A 1 311 ? -9.818 2.674 22.552 1.00 81.31 311 PRO A C 1
ATOM 2414 O O . PRO A 1 311 ? -8.728 3.241 22.579 1.00 81.31 311 PRO A O 1
ATOM 2417 N N . TYR A 1 312 ? -10.477 2.437 21.424 1.00 85.88 312 TYR A N 1
ATOM 2418 C CA . TYR A 1 312 ? -9.991 2.914 20.138 1.00 85.88 312 TYR A CA 1
ATOM 2419 C C . TYR A 1 312 ? -10.181 4.423 19.987 1.00 85.88 312 TYR A C 1
ATOM 2421 O O . TYR A 1 312 ? -11.252 4.947 20.290 1.00 85.88 312 TYR A O 1
ATOM 2429 N N . GLY A 1 313 ? -9.140 5.083 19.492 1.00 80.25 313 GLY A N 1
ATOM 2430 C CA . GLY A 1 313 ? -9.193 6.401 18.883 1.00 80.25 313 GLY A CA 1
ATOM 2431 C C . GLY A 1 313 ? -9.371 6.294 17.369 1.00 80.25 313 GLY A C 1
ATOM 2432 O O . GLY A 1 313 ? -9.165 5.228 16.781 1.00 80.25 313 GLY A O 1
ATOM 2433 N N . VAL A 1 314 ? -9.771 7.402 16.752 1.00 85.12 314 VAL A N 1
ATOM 2434 C CA . VAL A 1 314 ? -9.983 7.527 15.306 1.00 85.12 314 VAL A CA 1
ATOM 2435 C C . VAL A 1 314 ? -9.419 8.869 14.836 1.00 85.12 314 VAL A C 1
ATOM 2437 O O . VAL A 1 314 ? -9.503 9.848 15.580 1.00 85.12 314 VAL A O 1
ATOM 2440 N N . ASP A 1 315 ? -8.840 8.905 13.634 1.00 85.62 315 ASP A N 1
ATOM 2441 C CA . ASP A 1 315 ? -8.509 10.117 12.860 1.00 85.62 315 ASP A CA 1
ATOM 2442 C C . ASP A 1 315 ? -7.946 11.298 13.687 1.00 85.62 315 ASP A C 1
ATOM 2444 O O . ASP A 1 315 ? -8.491 12.402 13.715 1.00 85.62 315 ASP A O 1
ATOM 2448 N N . GLY A 1 316 ? -6.811 11.077 14.349 1.00 89.38 316 GLY A N 1
ATOM 2449 C CA . GLY A 1 316 ? -6.053 12.091 15.084 1.00 89.38 316 GLY A CA 1
ATOM 2450 C C . GLY A 1 316 ? -6.234 12.040 16.600 1.00 89.38 316 GLY A C 1
ATOM 2451 O O . GLY A 1 316 ? -5.561 12.785 17.308 1.00 89.38 316 GLY A O 1
ATOM 2452 N N . ALA A 1 317 ? -7.094 11.161 17.119 1.00 90.44 317 ALA A N 1
ATOM 2453 C CA . ALA A 1 317 ? -7.232 10.939 18.557 1.00 90.44 317 ALA A CA 1
ATOM 2454 C C . ALA A 1 317 ? -5.938 10.396 19.197 1.00 90.44 317 ALA A C 1
ATOM 2456 O O . ALA A 1 317 ? -5.261 9.538 18.642 1.00 90.44 317 ALA A O 1
ATOM 2457 N N . THR A 1 318 ? -5.586 10.825 20.405 1.00 96.31 318 THR A N 1
ATOM 2458 C CA . THR A 1 318 ? -4.401 10.286 21.088 1.00 96.31 318 THR A CA 1
ATOM 2459 C C . THR A 1 318 ? -4.631 8.838 21.552 1.00 96.31 318 THR A C 1
ATOM 2461 O O . THR A 1 318 ? -5.558 8.579 22.320 1.00 96.31 318 THR A O 1
ATOM 2464 N N . ALA A 1 319 ? -3.756 7.906 21.162 1.00 96.69 319 ALA A N 1
ATOM 2465 C CA . ALA A 1 319 ? -3.661 6.566 21.749 1.00 96.69 319 ALA A CA 1
ATOM 2466 C C . ALA A 1 319 ? -2.429 6.479 22.658 1.00 96.69 319 ALA A C 1
ATOM 2468 O O . ALA A 1 319 ? -1.340 6.873 22.255 1.00 96.69 319 ALA A O 1
ATOM 2469 N N . GLY A 1 320 ? -2.578 5.965 23.880 1.00 97.50 320 GLY A N 1
ATOM 2470 C CA . GLY A 1 320 ? -1.531 5.956 24.903 1.00 97.50 320 GLY A CA 1
ATOM 2471 C C . GLY A 1 320 ? -1.787 6.954 26.035 1.00 97.50 320 GLY A C 1
ATOM 2472 O O . GLY A 1 320 ? -2.931 7.266 26.377 1.00 97.50 320 GLY A O 1
ATOM 2473 N N . THR A 1 321 ? -0.718 7.443 26.663 1.00 95.31 321 THR A N 1
ATOM 2474 C CA . THR A 1 321 ? -0.784 8.447 27.734 1.00 95.31 321 THR A CA 1
ATOM 2475 C C . THR A 1 321 ? 0.271 9.531 27.554 1.00 95.31 321 THR A C 1
ATOM 2477 O O . THR A 1 321 ? 1.431 9.240 27.293 1.00 95.31 321 THR A O 1
ATOM 2480 N N . VAL A 1 322 ? -0.118 10.788 27.762 1.00 96.44 322 VAL A N 1
ATOM 2481 C CA . VAL A 1 322 ? 0.795 11.939 27.733 1.00 96.44 322 VAL A CA 1
ATOM 2482 C C . VAL A 1 322 ? 1.072 12.389 29.166 1.00 96.44 322 VAL A C 1
ATOM 2484 O O . VAL A 1 322 ? 0.141 12.577 29.949 1.00 96.44 322 VAL A O 1
ATOM 2487 N N . GLY A 1 323 ? 2.350 12.538 29.527 1.00 91.50 323 GLY A N 1
ATOM 2488 C CA . GLY A 1 323 ? 2.776 13.075 30.828 1.00 91.50 323 GLY A CA 1
ATOM 2489 C C . GLY A 1 323 ? 2.592 12.143 32.034 1.00 91.50 323 GLY A C 1
ATOM 2490 O O . GLY A 1 323 ? 2.859 12.550 33.160 1.00 91.50 323 GLY A O 1
ATOM 2491 N N . GLN A 1 324 ? 2.154 10.897 31.825 1.00 93.62 324 GLN A N 1
ATOM 2492 C CA . GLN A 1 324 ? 1.939 9.920 32.904 1.00 93.62 324 GLN A CA 1
ATOM 2493 C C . GLN A 1 324 ? 3.122 8.965 33.109 1.00 93.62 324 GLN A C 1
ATOM 2495 O O . GLN A 1 324 ? 3.099 8.167 34.044 1.00 93.62 324 GLN A O 1
ATOM 2500 N N . GLY A 1 325 ? 4.138 9.016 32.241 1.00 93.56 325 GLY A N 1
ATOM 2501 C CA . GLY A 1 325 ? 5.333 8.182 32.360 1.00 93.56 325 GLY A CA 1
ATOM 2502 C C . GLY A 1 325 ? 5.112 6.692 32.072 1.00 93.56 325 GLY A C 1
ATOM 2503 O O . GLY A 1 325 ? 5.920 5.882 32.517 1.00 93.56 325 GLY A O 1
ATOM 2504 N N . ARG A 1 326 ? 4.024 6.313 31.387 1.00 95.31 326 ARG A N 1
ATOM 2505 C CA . ARG A 1 326 ? 3.666 4.911 31.102 1.00 95.31 326 ARG A CA 1
ATOM 2506 C C . ARG A 1 326 ? 3.990 4.554 29.653 1.00 95.31 326 ARG A C 1
ATOM 2508 O O . ARG A 1 326 ? 3.628 5.309 28.753 1.00 95.31 326 ARG A O 1
ATOM 2515 N N . GLN A 1 327 ? 4.639 3.409 29.424 1.00 97.25 327 GLN A N 1
ATOM 2516 C CA . GLN A 1 327 ? 4.921 2.942 28.060 1.00 97.25 327 GLN A CA 1
ATOM 2517 C C . GLN A 1 327 ? 3.682 2.405 27.344 1.00 97.25 327 GLN A C 1
ATOM 2519 O O . GLN A 1 327 ? 2.835 1.739 27.948 1.00 97.25 327 GLN A O 1
ATOM 2524 N N . VAL A 1 328 ? 3.649 2.610 26.031 1.00 98.56 328 VAL A N 1
ATOM 2525 C CA . VAL A 1 328 ? 2.946 1.724 25.102 1.00 98.56 328 VAL A CA 1
ATOM 2526 C C . VAL A 1 328 ? 3.711 0.400 25.043 1.00 98.56 328 VAL A C 1
ATOM 2528 O O . VAL A 1 328 ? 4.936 0.388 24.945 1.00 98.56 328 VAL A O 1
ATOM 2531 N N . GLU A 1 329 ? 2.999 -0.718 25.125 1.00 98.06 329 GLU A N 1
ATOM 2532 C CA . GLU A 1 329 ? 3.571 -2.073 25.072 1.00 98.06 329 GLU A CA 1
ATOM 2533 C C . GLU A 1 329 ? 3.117 -2.827 23.814 1.00 98.06 329 GLU A C 1
ATOM 2535 O O . GLU A 1 329 ? 3.881 -3.607 23.246 1.00 98.06 329 GLU A O 1
ATOM 2540 N N . ALA A 1 330 ? 1.897 -2.553 23.338 1.00 98.25 330 ALA A N 1
ATOM 2541 C CA . ALA A 1 330 ? 1.358 -3.078 22.086 1.00 98.25 330 ALA A CA 1
ATOM 2542 C C . ALA A 1 330 ? 0.370 -2.096 21.436 1.00 98.25 330 ALA A C 1
ATOM 2544 O O . ALA A 1 330 ? -0.171 -1.218 22.113 1.00 98.25 330 ALA A O 1
ATOM 2545 N N . VAL A 1 331 ? 0.111 -2.258 20.138 1.00 98.44 331 VAL A N 1
ATOM 2546 C CA . VAL A 1 331 ? -0.852 -1.463 19.363 1.00 98.44 331 VAL A CA 1
ATOM 2547 C C . VAL A 1 331 ? -1.697 -2.333 18.439 1.00 98.44 331 VAL A C 1
ATOM 2549 O O . VAL A 1 331 ? -1.300 -3.436 18.069 1.00 98.44 331 VAL A O 1
ATOM 2552 N N . SER A 1 332 ? -2.864 -1.815 18.071 1.00 97.19 332 SER A N 1
ATOM 2553 C CA . SER A 1 332 ? -3.728 -2.334 17.006 1.00 97.19 332 SER A CA 1
ATOM 2554 C C . SER A 1 332 ? -4.170 -1.135 16.177 1.00 97.19 332 SER A C 1
ATOM 2556 O O . SER A 1 332 ? -4.601 -0.134 16.762 1.00 97.19 332 SER A O 1
ATOM 2558 N N . ILE A 1 333 ? -3.983 -1.211 14.861 1.00 95.12 333 ILE A N 1
ATOM 2559 C CA . ILE A 1 333 ? -4.230 -0.146 13.883 1.00 95.12 333 ILE A CA 1
ATOM 2560 C C . ILE A 1 333 ? -4.998 -0.784 12.725 1.00 95.12 333 ILE A C 1
ATOM 2562 O O . ILE A 1 333 ? -4.622 -1.859 12.280 1.00 95.12 333 ILE A O 1
ATOM 2566 N N . GLU A 1 334 ? -6.083 -0.167 12.276 1.00 89.50 334 GLU A N 1
ATOM 2567 C CA . GLU A 1 334 ? -6.894 -0.670 11.165 1.00 89.50 334 GLU A CA 1
ATOM 2568 C C . GLU A 1 334 ? -7.418 0.488 10.310 1.00 89.50 334 GLU A C 1
ATOM 2570 O O . GLU A 1 334 ? -7.888 1.506 10.843 1.00 89.50 334 GLU A O 1
ATOM 2575 N N . LEU A 1 335 ? -7.357 0.337 8.985 1.00 87.31 335 LEU A N 1
ATOM 2576 C CA . LEU A 1 335 ? -8.150 1.153 8.072 1.00 87.31 335 LEU A CA 1
ATOM 2577 C C . LEU A 1 335 ? -9.589 0.634 8.057 1.00 87.31 335 LEU A C 1
ATOM 2579 O O . LEU A 1 335 ? -9.847 -0.558 7.919 1.00 87.31 335 LEU A O 1
ATOM 2583 N N . VAL A 1 336 ? -10.550 1.544 8.181 1.00 82.12 336 VAL A N 1
ATOM 2584 C CA . VAL A 1 336 ? -11.979 1.221 8.128 1.00 82.12 336 VAL A CA 1
ATOM 2585 C C . VAL A 1 336 ? -12.645 2.049 7.031 1.00 82.12 336 VAL A C 1
ATOM 2587 O O . VAL A 1 336 ? -12.503 3.275 7.046 1.00 82.12 336 VAL A O 1
ATOM 2590 N N . PRO A 1 337 ? -13.355 1.433 6.066 1.00 74.56 337 PRO A N 1
ATOM 2591 C CA . PRO A 1 337 ? -14.052 2.177 5.026 1.00 74.56 337 PRO A CA 1
ATOM 2592 C C . PRO A 1 337 ? -14.998 3.226 5.621 1.00 74.56 337 PRO A C 1
ATOM 2594 O O . PRO A 1 337 ? -15.892 2.905 6.408 1.00 74.56 337 PRO A O 1
ATOM 2597 N N . LYS A 1 338 ? -14.836 4.483 5.206 1.00 67.00 338 LYS A N 1
ATOM 2598 C CA . LYS A 1 338 ? -15.888 5.491 5.274 1.00 67.00 338 LYS A CA 1
ATOM 2599 C C . LYS A 1 338 ? -16.918 5.076 4.251 1.00 67.00 338 LYS A C 1
ATOM 2601 O O . LYS A 1 338 ? -16.647 5.004 3.055 1.00 67.00 338 LYS A O 1
ATOM 2606 N N . LEU A 1 339 ? -18.110 4.776 4.729 1.00 56.28 339 LEU A N 1
ATOM 2607 C CA . LEU A 1 339 ? -19.240 4.562 3.846 1.00 56.28 339 LEU A CA 1
ATOM 2608 C C . LEU A 1 339 ? -19.366 5.784 2.914 1.00 56.28 339 LEU A C 1
ATOM 2610 O O . LEU A 1 339 ? -19.239 6.921 3.375 1.00 56.28 339 LEU A O 1
ATOM 2614 N N . ALA A 1 340 ? -19.553 5.537 1.609 1.00 44.78 340 ALA A N 1
ATOM 2615 C CA . ALA A 1 340 ? -19.731 6.563 0.574 1.00 44.78 340 ALA A CA 1
ATOM 2616 C C . ALA A 1 340 ? -20.702 7.674 1.046 1.00 44.78 340 ALA A C 1
ATOM 2618 O O . ALA A 1 340 ? -21.588 7.397 1.847 1.00 44.78 340 ALA A O 1
ATOM 2619 N N . PRO A 1 341 ? -20.546 8.937 0.616 1.00 48.69 341 PRO A N 1
ATOM 2620 C CA . PRO A 1 341 ? -20.886 10.114 1.416 1.00 48.69 341 PRO A CA 1
ATOM 2621 C C . PRO A 1 341 ? -22.302 10.103 2.016 1.00 48.69 341 PRO A C 1
ATOM 2623 O O . PRO A 1 341 ? -23.285 10.218 1.293 1.00 48.69 341 PRO A O 1
ATOM 2626 N N . ALA A 1 342 ? -22.320 10.088 3.357 1.00 50.66 342 ALA A N 1
ATOM 2627 C CA . ALA A 1 342 ? -23.415 10.159 4.335 1.00 50.66 342 ALA A CA 1
ATOM 2628 C C . ALA A 1 342 ? -24.177 8.851 4.627 1.00 50.66 342 ALA A C 1
ATOM 2630 O O . ALA A 1 342 ? -25.331 8.656 4.248 1.00 50.66 342 ALA A O 1
ATOM 2631 N N . PHE A 1 343 ? -23.528 8.017 5.444 1.00 56.56 343 PHE A N 1
ATOM 2632 C CA . PHE A 1 343 ? -24.187 7.044 6.309 1.00 56.56 343 PHE A CA 1
ATOM 2633 C C . PHE A 1 343 ? -23.724 7.259 7.745 1.00 56.56 343 PHE A C 1
ATOM 2635 O O . PHE A 1 343 ? -22.525 7.400 7.976 1.00 56.56 343 PHE A O 1
ATOM 2642 N N . THR A 1 344 ? -24.650 7.303 8.700 1.00 66.62 344 THR A N 1
ATOM 2643 C CA . THR A 1 344 ? -24.326 7.520 10.120 1.00 66.62 344 THR A CA 1
ATOM 2644 C C . THR A 1 344 ? -25.254 6.710 11.016 1.00 66.62 344 THR A C 1
ATOM 2646 O O . THR A 1 344 ? -26.464 6.699 10.786 1.00 66.62 344 THR A O 1
ATOM 2649 N N . ALA A 1 345 ? -24.710 6.062 12.052 1.00 74.69 345 ALA A N 1
ATOM 2650 C CA . ALA A 1 345 ? -25.480 5.708 13.246 1.00 74.69 345 ALA A CA 1
ATOM 2651 C C . ALA A 1 345 ? -25.163 6.706 14.354 1.00 74.69 345 ALA A C 1
ATOM 2653 O O . ALA A 1 345 ? -24.056 6.719 14.892 1.00 74.69 345 ALA A O 1
ATOM 2654 N N . VAL A 1 346 ? -26.152 7.522 14.707 1.00 79.50 346 VAL A N 1
ATOM 2655 C CA . VAL A 1 346 ? -26.073 8.493 15.798 1.00 79.50 346 VAL A CA 1
ATOM 2656 C C . VAL A 1 346 ? -26.970 8.019 16.928 1.00 79.50 346 VAL A C 1
ATOM 2658 O O . VAL A 1 346 ? -28.161 7.795 16.717 1.00 79.50 346 VAL A O 1
ATOM 2661 N N . TYR A 1 347 ? -26.413 7.834 18.119 1.00 89.94 347 TYR A N 1
ATOM 2662 C CA . TYR A 1 347 ? -27.144 7.290 19.257 1.00 89.94 347 TYR A CA 1
ATOM 2663 C C . TYR A 1 347 ? -26.781 7.956 20.575 1.00 89.94 347 TYR A C 1
ATOM 2665 O O . TYR A 1 347 ? -25.684 8.474 20.764 1.00 89.94 347 TYR A O 1
ATOM 2673 N N . ALA A 1 348 ? -27.716 7.886 21.515 1.00 92.56 348 ALA A N 1
ATOM 2674 C CA . ALA A 1 348 ? -27.563 8.382 22.872 1.00 92.56 348 ALA A CA 1
ATOM 2675 C C . ALA A 1 348 ? -28.185 7.402 23.869 1.00 92.56 348 ALA A C 1
ATOM 2677 O O . ALA A 1 348 ? -29.093 6.631 23.541 1.00 92.56 348 ALA A O 1
ATOM 2678 N N . ALA A 1 349 ? -27.710 7.456 25.111 1.00 96.38 349 ALA A N 1
ATOM 2679 C CA . ALA A 1 349 ? -28.265 6.689 26.215 1.00 96.38 349 ALA A CA 1
ATOM 2680 C C . ALA A 1 349 ? -28.911 7.622 27.240 1.00 96.38 349 ALA A C 1
ATOM 2682 O O . ALA A 1 349 ? -28.323 8.627 27.629 1.00 96.38 349 ALA A O 1
ATOM 2683 N N . HIS A 1 350 ? -30.098 7.268 27.725 1.00 98.12 350 HIS A N 1
ATOM 2684 C CA . HIS A 1 350 ? -30.685 7.888 28.905 1.00 98.12 350 HIS A CA 1
ATOM 2685 C C . HIS A 1 350 ? -30.146 7.177 30.145 1.00 98.12 350 HIS A C 1
ATOM 2687 O O . HIS A 1 350 ? -30.506 6.029 30.417 1.00 98.12 350 HIS A O 1
ATOM 2693 N N . VAL A 1 351 ? -29.259 7.836 30.885 1.00 97.56 351 VAL A N 1
ATOM 2694 C CA . VAL A 1 351 ? -28.572 7.264 32.046 1.00 97.56 351 VAL A CA 1
ATOM 2695 C C . VAL A 1 351 ? -29.209 7.768 33.335 1.00 97.56 351 VAL A C 1
ATOM 2697 O O . VAL A 1 351 ? -29.514 8.955 33.484 1.00 97.56 351 VAL A O 1
ATOM 2700 N N . GLN A 1 352 ? -29.362 6.867 34.304 1.00 97.12 352 GLN A N 1
ATOM 2701 C CA . GLN A 1 352 ? -29.844 7.186 35.643 1.00 97.12 352 GLN A CA 1
ATOM 2702 C C . GLN A 1 352 ? -29.146 8.430 36.215 1.00 97.12 352 GLN A C 1
ATOM 2704 O O . GLN A 1 352 ? -27.918 8.499 36.262 1.00 97.12 352 GLN A O 1
ATOM 2709 N N . ASN A 1 353 ? -29.946 9.375 36.718 1.00 94.62 353 ASN A N 1
ATOM 2710 C CA . ASN A 1 353 ? -29.526 10.647 37.323 1.00 94.62 353 ASN A CA 1
ATOM 2711 C C . ASN A 1 353 ? -28.786 11.624 36.386 1.00 94.62 353 ASN A C 1
ATOM 2713 O O . ASN A 1 353 ? -28.439 12.713 36.835 1.00 94.62 353 ASN A O 1
ATOM 2717 N N . LEU A 1 354 ? -28.532 11.264 35.125 1.00 91.94 354 LEU A N 1
ATOM 2718 C CA . LEU A 1 354 ? -27.839 12.117 34.150 1.00 91.94 354 LEU A CA 1
ATOM 2719 C C . LEU A 1 354 ? -28.745 12.538 32.990 1.00 91.94 354 LEU A C 1
ATOM 2721 O O . LEU A 1 354 ? -28.495 13.569 32.375 1.00 91.94 354 LEU A O 1
ATOM 2725 N N . GLY A 1 355 ? -29.799 11.770 32.712 1.00 95.12 355 GLY A N 1
ATOM 2726 C CA . GLY A 1 355 ? -30.656 12.001 31.557 1.00 95.12 355 GLY A CA 1
ATOM 2727 C C . GLY A 1 355 ? -30.014 11.498 30.266 1.00 95.12 355 GLY A C 1
ATOM 2728 O O . GLY A 1 355 ? -29.167 10.602 30.292 1.00 95.12 355 GLY A O 1
ATOM 2729 N N . TRP A 1 356 ? -30.432 12.060 29.133 1.00 95.31 356 TRP A N 1
ATOM 2730 C CA . TRP A 1 356 ? -29.828 11.766 27.834 1.00 95.31 356 TRP A CA 1
ATOM 2731 C C . TRP A 1 356 ? -28.377 12.251 27.782 1.00 95.31 356 TRP A C 1
ATOM 2733 O O . TRP A 1 356 ? -28.084 13.408 28.081 1.00 95.31 356 TRP A O 1
ATOM 2743 N N . THR A 1 357 ? -27.468 11.360 27.396 1.00 83.06 357 THR A N 1
ATOM 2744 C CA . THR A 1 357 ? -26.096 11.729 27.041 1.00 83.06 357 THR A CA 1
ATOM 2745 C C . THR A 1 357 ? -26.072 12.522 25.737 1.00 83.06 357 THR A C 1
ATOM 2747 O O . THR A 1 357 ? -27.046 12.521 24.988 1.00 83.06 357 THR A O 1
ATOM 2750 N N . ALA A 1 358 ? -24.938 13.163 25.440 1.00 74.44 358 ALA A N 1
ATOM 2751 C CA . ALA A 1 358 ? -24.699 13.689 24.101 1.00 74.44 358 ALA A CA 1
ATOM 2752 C C . ALA A 1 358 ? -24.821 12.570 23.056 1.00 74.44 358 ALA A C 1
ATOM 2754 O O . ALA A 1 358 ? -24.501 11.411 23.345 1.00 74.44 358 ALA A O 1
ATOM 2755 N N . ASP A 1 359 ? -25.269 12.948 21.863 1.00 75.88 359 ASP A N 1
ATOM 2756 C CA . ASP A 1 359 ? -25.260 12.076 20.701 1.00 75.88 359 ASP A CA 1
ATOM 2757 C C . ASP A 1 359 ? -23.824 11.670 20.374 1.00 75.88 359 ASP A C 1
ATOM 2759 O O . ASP A 1 359 ? -22.911 12.501 20.319 1.00 75.88 359 ASP A O 1
ATOM 2763 N N . VAL A 1 360 ? -23.629 10.376 20.163 1.00 65.56 360 VAL A N 1
ATOM 2764 C CA . VAL A 1 360 ? -22.361 9.802 19.735 1.00 65.56 360 VAL A CA 1
ATOM 2765 C C . VAL A 1 360 ? -22.559 9.040 18.436 1.00 65.56 360 VAL A C 1
ATOM 2767 O O . VAL A 1 360 ? -23.657 8.576 18.136 1.00 65.56 360 VAL A O 1
ATOM 2770 N N . SER A 1 361 ? -21.493 8.912 17.659 1.00 70.44 361 SER A N 1
ATOM 2771 C CA . SER A 1 361 ? -21.507 8.201 16.387 1.00 70.44 361 SER A CA 1
ATOM 2772 C C . SER A 1 361 ? -20.692 6.916 16.449 1.00 70.44 361 SER A C 1
ATOM 2774 O O . SER A 1 361 ? -19.755 6.797 17.242 1.00 70.44 361 SER A O 1
ATOM 2776 N N . ASP A 1 362 ? -21.102 5.948 15.632 1.00 61.69 362 ASP A N 1
ATOM 2777 C CA . ASP A 1 362 ? -20.356 4.763 15.188 1.00 61.69 362 ASP A CA 1
ATOM 2778 C C . ASP A 1 362 ? -19.214 4.289 16.105 1.00 61.69 362 ASP A C 1
ATOM 2780 O O . ASP A 1 362 ? -18.081 4.765 16.081 1.00 61.69 362 ASP A O 1
ATOM 2784 N N . GLY A 1 363 ? -19.521 3.290 16.930 1.00 61.91 363 GLY A N 1
ATOM 2785 C CA . GLY A 1 363 ? -18.564 2.629 17.814 1.00 61.91 363 GLY A CA 1
ATOM 2786 C C . GLY A 1 363 ? -18.187 3.426 19.065 1.00 61.91 363 GLY A C 1
ATOM 2787 O O . GLY A 1 363 ? -17.510 2.877 19.934 1.00 61.91 363 GLY A O 1
ATOM 2788 N N . THR A 1 364 ? -18.634 4.671 19.219 1.00 70.94 364 THR A N 1
ATOM 2789 C CA . THR A 1 364 ? -18.394 5.477 20.427 1.00 70.94 364 THR A CA 1
ATOM 2790 C C . THR A 1 364 ? -19.270 5.033 21.608 1.00 70.94 364 THR A C 1
ATOM 2792 O O . THR A 1 364 ? -20.379 4.548 21.453 1.00 70.94 364 THR A O 1
ATOM 2795 N N . VAL A 1 365 ? -18.786 5.157 22.843 1.00 73.56 365 VAL A N 1
ATOM 2796 C CA . VAL A 1 365 ? -19.557 4.713 24.017 1.00 73.56 365 VAL A CA 1
ATOM 2797 C C . VAL A 1 365 ? -20.707 5.681 24.321 1.00 73.56 365 VAL A C 1
ATOM 2799 O O . VAL A 1 365 ? -20.460 6.844 24.630 1.00 73.56 365 VAL A O 1
ATOM 2802 N N . ALA A 1 366 ? -21.944 5.178 24.343 1.00 81.75 366 ALA A N 1
ATOM 2803 C CA . ALA A 1 366 ? -23.096 5.866 24.928 1.00 81.75 366 ALA A CA 1
ATOM 2804 C C . ALA A 1 366 ? -23.415 5.263 26.303 1.00 81.75 366 ALA A C 1
ATOM 2806 O O . ALA A 1 366 ? -23.690 4.067 26.416 1.00 81.75 366 ALA A O 1
ATOM 2807 N N . GLY A 1 367 ? -23.372 6.077 27.358 1.00 92.25 367 GLY A N 1
ATOM 2808 C CA . GLY A 1 367 ? -23.598 5.649 28.741 1.00 92.25 367 GLY A CA 1
ATOM 2809 C C . GLY A 1 367 ? -22.411 5.939 29.659 1.00 92.25 367 GLY A C 1
ATOM 2810 O O . GLY A 1 367 ? -21.640 6.869 29.425 1.00 92.25 367 GLY A O 1
ATOM 2811 N N . THR A 1 368 ? -22.254 5.154 30.725 1.00 81.81 368 THR A N 1
ATOM 2812 C CA . THR A 1 368 ? -21.127 5.290 31.660 1.00 81.81 368 THR A CA 1
ATOM 2813 C C . THR A 1 368 ? -20.542 3.935 32.024 1.00 81.81 368 THR A C 1
ATOM 2815 O O . THR A 1 368 ? -21.272 3.034 32.413 1.00 81.81 368 THR A O 1
ATOM 2818 N N . THR A 1 369 ? -19.220 3.806 32.002 1.00 82.75 369 THR A N 1
ATOM 2819 C CA . THR A 1 369 ? -18.519 2.629 32.535 1.00 82.75 369 THR A CA 1
ATOM 2820 C C . THR A 1 369 ? -17.940 2.935 33.916 1.00 82.75 369 THR A C 1
ATOM 2822 O O . THR A 1 369 ? -17.391 4.016 34.127 1.00 82.75 369 THR A O 1
ATOM 2825 N N . GLY A 1 370 ? -18.052 2.002 34.867 1.00 80.00 370 GLY A N 1
ATOM 2826 C CA . GLY A 1 370 ? -17.412 2.109 36.190 1.00 80.00 370 GLY A CA 1
ATOM 2827 C C . GLY A 1 370 ? -18.075 3.078 37.180 1.00 80.00 370 GLY A C 1
ATOM 2828 O O . GLY A 1 370 ? -17.564 3.276 38.277 1.00 80.00 370 GLY A O 1
ATOM 2829 N N . ARG A 1 371 ? -19.218 3.677 36.820 1.00 87.19 371 ARG A N 1
ATOM 2830 C CA . ARG A 1 371 ? -19.996 4.575 37.698 1.00 87.19 371 ARG A CA 1
ATOM 2831 C C . ARG A 1 371 ? -21.206 3.904 38.346 1.00 87.19 371 ARG A C 1
ATOM 2833 O O . ARG A 1 371 ? -21.911 4.549 39.116 1.00 87.19 371 ARG A O 1
ATOM 2840 N N . SER A 1 372 ? -21.457 2.635 38.025 1.00 92.00 372 SER A N 1
ATOM 2841 C CA . SER A 1 372 ? -22.596 1.859 38.527 1.00 92.00 372 SER A CA 1
ATOM 2842 C C . SER A 1 372 ? -23.972 2.475 38.225 1.00 92.00 372 SER A C 1
ATOM 2844 O O . SER A 1 372 ? -24.931 2.236 38.958 1.00 92.00 372 SER A O 1
ATOM 2846 N N . LEU A 1 373 ? -24.085 3.265 37.151 1.00 93.94 373 LEU A N 1
ATOM 2847 C CA . LEU A 1 373 ? -25.341 3.878 36.708 1.00 93.94 373 LEU A CA 1
ATOM 2848 C C . LEU A 1 373 ? -25.977 3.031 35.602 1.00 93.94 373 LEU A C 1
ATOM 2850 O O . LEU A 1 373 ? -25.292 2.603 34.674 1.00 93.94 373 LEU A O 1
ATOM 2854 N N . ARG A 1 374 ? -27.291 2.794 35.695 1.00 97.62 374 ARG A N 1
ATOM 2855 C CA . ARG A 1 374 ? -28.045 2.067 34.659 1.00 97.62 374 ARG A CA 1
ATOM 2856 C C . ARG A 1 374 ? -28.353 2.962 33.458 1.00 97.62 374 ARG A C 1
ATOM 2858 O O . ARG A 1 374 ? -28.703 4.131 33.627 1.00 97.62 374 ARG A O 1
ATOM 2865 N N . VAL A 1 375 ? -28.321 2.371 32.273 1.00 98.44 375 VAL A N 1
ATOM 2866 C CA . VAL A 1 375 ? -29.050 2.855 31.099 1.00 98.44 375 VAL A CA 1
ATOM 2867 C C . VAL A 1 375 ? -30.522 2.484 31.273 1.00 98.44 375 VAL A C 1
ATOM 2869 O O . VAL A 1 375 ? -30.850 1.348 31.621 1.00 98.44 375 VAL A O 1
ATOM 2872 N N . GLU A 1 376 ? -31.407 3.450 31.060 1.00 98.44 376 GLU A N 1
ATOM 2873 C CA . GLU A 1 376 ? -32.862 3.292 31.161 1.00 98.44 376 GLU A CA 1
ATOM 2874 C C . GLU A 1 376 ? -33.525 3.288 29.781 1.00 98.44 376 GLU A C 1
ATOM 2876 O O . GLU A 1 376 ? -34.492 2.557 29.574 1.00 98.44 376 GLU A O 1
ATOM 2881 N N . ALA A 1 377 ? -32.977 4.048 28.826 1.00 98.31 377 ALA A N 1
ATOM 2882 C CA . ALA A 1 377 ? -33.438 4.095 27.442 1.00 98.31 377 ALA A CA 1
ATOM 2883 C C . ALA A 1 377 ? -32.286 4.342 26.461 1.00 98.31 377 ALA A C 1
ATOM 2885 O O . ALA A 1 377 ? -31.228 4.845 26.845 1.00 98.31 377 ALA A O 1
ATOM 2886 N N . LEU A 1 378 ? -32.507 4.004 25.194 1.00 98.19 378 LEU A N 1
ATOM 2887 C CA . LEU A 1 378 ? -31.603 4.291 24.082 1.00 98.19 378 LEU A CA 1
ATOM 2888 C C . LEU A 1 378 ? -32.368 5.020 22.979 1.00 98.19 378 LEU A C 1
ATOM 2890 O O . LEU A 1 378 ? -33.537 4.721 22.740 1.00 98.19 378 LEU A O 1
ATOM 2894 N N . HIS A 1 379 ? -31.686 5.928 22.287 1.00 95.19 379 HIS A N 1
ATOM 2895 C CA . HIS A 1 379 ? -32.130 6.563 21.046 1.00 95.19 379 HIS A CA 1
ATOM 2896 C C . HIS A 1 379 ? -31.083 6.281 19.963 1.00 95.19 379 HIS A C 1
ATOM 2898 O O . HIS A 1 379 ? -29.894 6.362 20.259 1.00 95.19 379 HIS A O 1
ATOM 2904 N N . LEU A 1 380 ? -31.508 5.922 18.751 1.00 91.62 380 LEU A N 1
ATOM 2905 C CA . LEU A 1 380 ? -30.632 5.638 17.616 1.00 91.62 380 LEU A CA 1
ATOM 2906 C C . LEU A 1 380 ? -31.304 6.138 16.340 1.00 91.62 380 LEU A C 1
ATOM 2908 O O . LEU A 1 380 ? -32.407 5.716 16.013 1.00 91.62 380 LEU A O 1
ATOM 2912 N N . THR A 1 381 ? -30.606 6.989 15.602 1.00 85.69 381 THR A N 1
ATOM 2913 C CA . THR A 1 381 ? -30.937 7.355 14.229 1.00 85.69 381 THR A CA 1
ATOM 2914 C C . THR A 1 381 ? -29.911 6.727 13.304 1.00 85.69 381 THR A C 1
ATOM 2916 O O . THR A 1 381 ? -28.708 6.906 13.501 1.00 85.69 381 THR A O 1
ATOM 2919 N N . VAL A 1 382 ? -30.388 6.007 12.292 1.00 81.00 382 VAL A N 1
ATOM 2920 C CA . VAL A 1 382 ? -29.557 5.590 11.164 1.00 81.00 382 VAL A CA 1
ATOM 2921 C C . VAL A 1 382 ? -29.931 6.414 9.943 1.00 81.00 382 VAL A C 1
ATOM 2923 O O . VAL A 1 382 ? -31.108 6.677 9.703 1.00 81.00 382 VAL A O 1
ATOM 2926 N N . SER A 1 383 ? -28.939 6.845 9.177 1.00 74.88 383 SER A N 1
ATOM 2927 C CA . SER A 1 383 ? -29.177 7.525 7.907 1.00 74.88 383 SER A CA 1
ATOM 2928 C C . SER A 1 383 ? -28.255 6.993 6.825 1.00 74.88 383 SER A C 1
ATOM 2930 O O . SER A 1 383 ? -27.197 6.436 7.113 1.00 74.88 383 SER A O 1
ATOM 2932 N N . SER A 1 384 ? -28.715 7.126 5.587 1.00 72.88 384 SER A N 1
ATOM 2933 C CA . SER A 1 384 ? -28.087 6.620 4.377 1.00 72.88 384 SER A CA 1
ATOM 2934 C C . SER A 1 384 ? -28.502 7.499 3.203 1.00 72.88 384 SER A C 1
ATOM 2936 O O . SER A 1 384 ? -29.693 7.760 3.023 1.00 72.88 384 SER A O 1
ATOM 2938 N N . THR A 1 385 ? -27.546 7.918 2.380 1.00 66.38 385 THR A N 1
ATOM 2939 C CA . THR A 1 385 ? -27.813 8.605 1.105 1.00 66.38 385 THR A CA 1
ATOM 2940 C C . THR A 1 385 ? -27.824 7.670 -0.101 1.00 66.38 385 THR A C 1
ATOM 2942 O O . THR A 1 385 ? -28.379 8.052 -1.130 1.00 66.38 385 THR A O 1
ATOM 2945 N N . ALA A 1 386 ? -27.235 6.470 -0.004 1.00 69.06 386 ALA A N 1
ATOM 2946 C CA . ALA A 1 386 ? -27.091 5.566 -1.154 1.00 69.06 386 ALA A CA 1
ATOM 2947 C C . ALA A 1 386 ? -28.033 4.350 -1.130 1.00 69.06 386 ALA A C 1
ATOM 2949 O O . ALA A 1 386 ? -28.334 3.805 -2.187 1.00 69.06 386 ALA A O 1
ATOM 2950 N N . TYR A 1 387 ? -28.542 3.944 0.036 1.00 78.38 387 TYR A N 1
ATOM 2951 C CA . TYR A 1 387 ? -29.415 2.770 0.171 1.00 78.38 387 TYR A CA 1
ATOM 2952 C C . TYR A 1 387 ? -30.650 3.068 1.026 1.00 78.38 387 TYR A C 1
ATOM 2954 O O . TYR A 1 387 ? -30.539 3.545 2.152 1.00 78.38 387 TYR A O 1
ATOM 2962 N N . SER A 1 388 ? -31.850 2.765 0.536 1.00 85.50 388 SER A N 1
ATOM 2963 C CA . SER A 1 388 ? -33.070 2.922 1.339 1.00 85.50 388 SER A CA 1
ATOM 2964 C C . SER A 1 388 ? -33.105 1.928 2.502 1.00 85.50 388 SER A C 1
ATOM 2966 O O . SER A 1 388 ? -32.733 0.768 2.327 1.00 85.50 388 SER A O 1
ATOM 2968 N N . GLY A 1 389 ? -33.608 2.333 3.661 1.00 88.81 389 GLY A N 1
ATOM 2969 C CA . GLY A 1 389 ? -33.743 1.451 4.816 1.00 88.81 389 GLY A CA 1
ATOM 2970 C C . GLY A 1 389 ? -33.848 2.220 6.125 1.00 88.81 389 GLY A C 1
ATOM 2971 O O . GLY A 1 389 ? -33.752 3.444 6.148 1.00 88.81 389 GLY A O 1
ATOM 2972 N N . ASP A 1 390 ? -34.058 1.474 7.201 1.00 91.00 390 ASP A N 1
ATOM 2973 C CA . ASP A 1 390 ? -34.073 1.939 8.590 1.00 91.00 390 ASP A CA 1
ATOM 2974 C C . ASP A 1 390 ? -33.574 0.796 9.503 1.00 91.00 390 ASP A C 1
ATOM 2976 O O . ASP A 1 390 ? -33.087 -0.231 9.018 1.00 91.00 390 ASP A O 1
ATOM 2980 N N . ILE A 1 391 ? -33.733 0.913 10.816 1.00 93.62 391 ILE A N 1
ATOM 2981 C CA . ILE A 1 391 ? -33.602 -0.184 11.775 1.00 93.62 391 ILE A CA 1
ATOM 2982 C C . ILE A 1 391 ? -34.960 -0.734 12.207 1.00 93.62 391 ILE A C 1
ATOM 2984 O O . ILE A 1 391 ? -35.964 -0.029 12.240 1.00 93.62 391 ILE A O 1
ATOM 2988 N N . GLU A 1 392 ? -34.942 -1.977 12.670 1.00 97.00 392 GLU A N 1
ATOM 2989 C CA . GLU A 1 392 ? -35.880 -2.473 13.666 1.00 97.00 392 GLU A CA 1
ATOM 2990 C C . GLU A 1 392 ? -35.117 -2.814 14.941 1.00 97.00 392 GLU A C 1
ATOM 2992 O O . GLU A 1 392 ? -34.082 -3.487 14.901 1.00 97.00 392 GLU A O 1
ATOM 2997 N N . TRP A 1 393 ? -35.628 -2.377 16.087 1.00 97.81 393 TRP A N 1
ATOM 2998 C CA . TRP A 1 393 ? -34.985 -2.618 17.374 1.00 97.81 393 TRP A CA 1
ATOM 2999 C C . TRP A 1 393 ? -35.971 -2.726 18.531 1.00 97.81 393 TRP A C 1
ATOM 3001 O O . TRP A 1 393 ? -37.116 -2.285 18.438 1.00 97.81 393 TRP A O 1
ATOM 3011 N N . ARG A 1 394 ? -35.537 -3.365 19.620 1.00 98.44 394 ARG A N 1
ATOM 3012 C CA . ARG A 1 394 ? -36.328 -3.537 20.847 1.00 98.44 394 ARG A CA 1
ATOM 3013 C C . ARG A 1 394 ? -35.444 -3.676 22.078 1.00 98.44 394 ARG A C 1
ATOM 3015 O O . ARG A 1 394 ? -34.322 -4.171 21.991 1.00 98.44 394 ARG A O 1
ATOM 3022 N N . GLY A 1 395 ? -35.978 -3.290 23.234 1.00 98.25 395 GLY A N 1
ATOM 3023 C CA . GLY A 1 395 ? -35.323 -3.420 24.535 1.00 98.25 395 GLY A CA 1
ATOM 3024 C C . GLY A 1 395 ? -35.991 -4.452 25.444 1.00 98.25 395 GLY A C 1
ATOM 3025 O O . GLY A 1 395 ? -37.213 -4.587 25.440 1.00 98.25 395 GLY A O 1
ATOM 3026 N N . HIS A 1 396 ? -35.201 -5.151 26.256 1.00 98.50 396 HIS A N 1
ATOM 3027 C CA . HIS A 1 396 ? -35.666 -5.922 27.407 1.00 98.50 396 HIS A CA 1
ATOM 3028 C C . HIS A 1 396 ? -35.510 -5.075 28.668 1.00 98.50 396 HIS A C 1
ATOM 3030 O O . HIS A 1 396 ? -34.387 -4.778 29.088 1.00 98.50 396 HIS A O 1
ATOM 3036 N N . VAL A 1 397 ? -36.626 -4.679 29.270 1.00 98.31 397 VAL A N 1
ATOM 3037 C CA . VAL A 1 397 ? -36.652 -3.753 30.408 1.00 98.31 397 VAL A CA 1
ATOM 3038 C C . VAL A 1 397 ? -37.036 -4.492 31.682 1.00 98.31 397 VAL A C 1
ATOM 3040 O O . VAL A 1 397 ? -37.912 -5.359 31.676 1.00 98.31 397 VAL A O 1
ATOM 3043 N N . GLN A 1 398 ? -36.404 -4.127 32.796 1.00 97.88 398 GLN A N 1
ATOM 3044 C CA . GLN A 1 398 ? -36.749 -4.643 34.119 1.00 97.88 398 GLN A CA 1
ATOM 3045 C C . GLN A 1 398 ? -38.265 -4.601 34.367 1.00 97.88 398 GLN A C 1
ATOM 3047 O O . GLN A 1 398 ? -38.901 -3.567 34.182 1.00 97.88 398 GLN A O 1
ATOM 3052 N N . SER A 1 399 ? -38.820 -5.718 34.847 1.00 95.75 399 SER A N 1
ATOM 3053 C CA . SER A 1 399 ? -40.243 -5.885 35.197 1.00 95.75 399 SER A CA 1
ATOM 3054 C C . SER A 1 399 ? -41.245 -5.728 34.043 1.00 95.75 399 SER A C 1
ATOM 3056 O O . SER A 1 399 ? -42.438 -5.906 34.268 1.00 95.75 399 SER A O 1
ATOM 3058 N N . ILE A 1 400 ? -40.786 -5.433 32.824 1.00 96.81 400 ILE A N 1
ATOM 3059 C CA . ILE A 1 400 ? -41.616 -5.329 31.615 1.00 96.81 400 ILE A CA 1
ATOM 3060 C C . ILE A 1 400 ? -41.313 -6.496 30.668 1.00 96.81 400 ILE A C 1
ATOM 3062 O O . ILE A 1 400 ? -42.222 -7.071 30.078 1.00 96.81 400 ILE A O 1
ATOM 3066 N N . GLY A 1 401 ? -40.043 -6.882 30.553 1.00 96.94 401 GLY A N 1
ATOM 3067 C CA . GLY A 1 401 ? -39.582 -7.860 29.577 1.00 96.94 401 GLY A CA 1
ATOM 3068 C C . GLY A 1 401 ? -39.284 -7.220 28.222 1.00 96.94 401 GLY A C 1
ATOM 3069 O O . GLY A 1 401 ? -38.964 -6.032 28.140 1.00 96.94 401 GLY A O 1
ATOM 3070 N N . TRP A 1 402 ? -39.354 -8.020 27.157 1.00 98.25 402 TRP A N 1
ATOM 3071 C CA . TRP A 1 402 ? -39.137 -7.552 25.788 1.00 98.25 402 TRP A CA 1
ATOM 3072 C C . TRP A 1 402 ? -40.265 -6.628 25.331 1.00 98.25 402 TRP A C 1
ATOM 3074 O O . TRP A 1 402 ? -41.422 -7.037 25.238 1.00 98.25 402 TRP A O 1
ATOM 3084 N N . GLN A 1 403 ? -39.906 -5.395 24.992 1.00 98.31 403 GLN A N 1
ATOM 3085 C CA . GLN A 1 403 ? -40.782 -4.475 24.281 1.00 98.31 403 GLN A CA 1
ATOM 3086 C C . GLN A 1 403 ? -40.987 -4.944 22.823 1.00 98.31 403 GLN A C 1
ATOM 3088 O O . GLN A 1 403 ? -40.168 -5.708 22.295 1.00 98.31 403 GLN A O 1
ATOM 3093 N N . PRO A 1 404 ? -42.070 -4.510 22.152 1.00 97.94 404 PRO A N 1
ATOM 3094 C CA . PRO A 1 404 ? -42.254 -4.743 20.721 1.00 97.94 404 PRO A CA 1
ATOM 3095 C C . PRO A 1 404 ? -41.101 -4.168 19.886 1.00 97.94 404 PRO A C 1
ATOM 3097 O O . PRO A 1 404 ? -40.446 -3.213 20.301 1.00 97.94 404 PRO A O 1
ATOM 3100 N N . TRP A 1 405 ? -40.881 -4.733 18.696 1.00 97.81 405 TRP A N 1
ATOM 3101 C CA . TRP A 1 405 ? -39.988 -4.143 17.696 1.00 97.81 405 TRP A CA 1
ATOM 3102 C C . TRP A 1 405 ? -40.525 -2.785 17.239 1.00 97.81 405 TRP A C 1
ATOM 3104 O O . TRP A 1 405 ? -41.726 -2.638 17.013 1.00 97.81 405 TRP A O 1
ATOM 3114 N N . THR A 1 406 ? -39.635 -1.807 17.110 1.00 96.75 406 THR A N 1
ATOM 3115 C CA . THR A 1 406 ? -39.943 -0.453 16.639 1.00 96.75 406 THR A CA 1
ATOM 3116 C C . THR A 1 406 ? -38.870 0.047 15.668 1.00 96.75 406 THR A C 1
ATOM 3118 O O . THR A 1 406 ? -37.868 -0.635 15.473 1.00 96.75 406 THR A O 1
ATOM 3121 N N . SER A 1 407 ? -39.078 1.212 15.054 1.00 94.38 407 SER A N 1
ATOM 3122 C CA . SER A 1 407 ? -38.167 1.877 14.105 1.00 94.38 407 SER A CA 1
ATOM 3123 C C . SER A 1 407 ? -37.196 2.855 14.790 1.00 94.38 407 SER A C 1
ATOM 3125 O O . SER A 1 407 ? -37.345 3.141 15.983 1.00 94.38 407 SER A O 1
ATOM 3127 N N . SER A 1 408 ? -36.249 3.451 14.049 1.00 88.44 408 SER A N 1
ATOM 3128 C CA . SER A 1 408 ? -35.335 4.486 14.598 1.00 88.44 408 SER A CA 1
ATOM 3129 C C . SER A 1 408 ? -36.063 5.698 15.180 1.00 88.44 408 SER A C 1
ATOM 3131 O O . SER A 1 408 ? -35.600 6.304 16.142 1.00 88.44 408 SER A O 1
ATOM 3133 N N . ALA A 1 409 ? -37.250 6.011 14.656 1.00 87.69 409 ALA A N 1
ATOM 3134 C CA . ALA A 1 409 ? -38.087 7.113 15.131 1.00 87.69 409 ALA A CA 1
ATOM 3135 C C . ALA A 1 409 ? -38.541 6.992 16.602 1.00 87.69 409 ALA A C 1
ATOM 3137 O O . ALA A 1 409 ? -39.100 7.943 17.146 1.00 87.69 409 ALA A O 1
ATOM 3138 N N . THR A 1 410 ? -38.380 5.831 17.249 1.00 93.62 410 THR A N 1
ATOM 3139 C CA . THR A 1 410 ? -38.853 5.599 18.621 1.00 93.62 410 THR A CA 1
ATOM 3140 C C . THR A 1 410 ? -37.740 5.030 19.505 1.00 93.62 410 THR A C 1
ATOM 3142 O O . THR A 1 410 ? -37.220 3.958 19.198 1.00 93.62 410 THR A O 1
ATOM 3145 N N . PRO A 1 411 ? -37.400 5.691 20.630 1.00 96.12 411 PRO A N 1
ATOM 3146 C CA . PRO A 1 411 ? -36.493 5.147 21.638 1.00 96.12 411 PRO A CA 1
ATOM 3147 C C . PRO A 1 411 ? -36.978 3.816 22.227 1.00 96.12 411 PRO A C 1
ATOM 3149 O O . PRO A 1 411 ? -38.176 3.625 22.442 1.00 96.12 411 PRO A O 1
ATOM 3152 N N . ILE A 1 412 ? -36.044 2.934 22.584 1.00 97.94 412 ILE A N 1
ATOM 3153 C CA . ILE A 1 412 ? -36.329 1.725 23.376 1.00 97.94 412 ILE A CA 1
ATOM 3154 C C . ILE A 1 412 ? -35.987 1.957 24.848 1.00 97.94 412 ILE A C 1
ATOM 3156 O O . ILE A 1 412 ? -35.146 2.794 25.175 1.00 97.94 412 ILE A O 1
ATOM 3160 N N . GLY A 1 413 ? -36.595 1.189 25.749 1.00 97.56 413 GLY A N 1
ATOM 3161 C CA . GLY A 1 413 ? -36.447 1.357 27.192 1.00 97.56 413 GLY A CA 1
ATOM 3162 C C . GLY A 1 413 ? -37.539 2.231 27.808 1.00 97.56 413 GLY A C 1
ATOM 3163 O O . GLY A 1 413 ? -38.669 2.279 27.317 1.00 97.56 413 GLY A O 1
ATOM 3164 N N . THR A 1 414 ? -37.218 2.898 28.916 1.00 96.31 414 THR A N 1
ATOM 3165 C CA . THR A 1 414 ? -38.127 3.807 29.630 1.00 96.31 414 THR A CA 1
ATOM 3166 C C . THR A 1 414 ? -37.401 5.063 30.088 1.00 96.31 414 THR A C 1
ATOM 3168 O O . THR A 1 414 ? -36.275 4.992 30.567 1.00 96.31 414 THR A O 1
ATOM 3171 N N . VAL A 1 415 ? -38.069 6.211 30.006 1.00 94.75 415 VAL A N 1
ATOM 3172 C CA . VAL A 1 415 ? -37.571 7.488 30.534 1.00 94.75 415 VAL A CA 1
ATOM 3173 C C . VAL A 1 415 ? -38.389 7.855 31.771 1.00 94.75 415 VAL A C 1
ATOM 3175 O O . VAL A 1 415 ? -39.617 7.805 31.738 1.00 94.75 415 VAL A O 1
ATOM 3178 N N . GLY A 1 416 ? -37.721 8.191 32.878 1.00 91.25 416 GLY A N 1
ATOM 3179 C CA . GLY A 1 416 ? -38.370 8.692 34.100 1.00 91.25 416 GLY A CA 1
ATOM 3180 C C . GLY A 1 416 ? -39.085 7.647 34.970 1.00 91.25 416 GLY A C 1
ATOM 3181 O O . GLY A 1 416 ? -39.629 8.004 36.009 1.00 91.25 416 GLY A O 1
ATOM 3182 N N . GLN A 1 417 ? -39.066 6.364 34.593 1.00 94.88 417 GLN A N 1
ATOM 3183 C CA . GLN A 1 417 ? -39.703 5.282 35.366 1.00 94.88 417 GLN A CA 1
ATOM 3184 C C . GLN A 1 417 ? -38.746 4.575 36.336 1.00 94.88 417 GLN A C 1
ATOM 3186 O O . GLN A 1 417 ? -39.172 3.752 37.142 1.00 94.88 417 GLN A O 1
ATOM 3191 N N . GLY A 1 418 ? -37.446 4.868 36.262 1.00 94.38 418 GLY A N 1
ATOM 3192 C CA . GLY A 1 418 ? -36.442 4.248 37.123 1.00 94.38 418 GLY A CA 1
ATOM 3193 C C . GLY A 1 418 ? -36.124 2.783 36.796 1.00 94.38 418 GLY A C 1
ATOM 3194 O O . GLY A 1 418 ? -35.464 2.120 37.596 1.00 94.38 418 GLY A O 1
ATOM 3195 N N . LEU A 1 419 ? -36.578 2.269 35.648 1.00 97.56 419 LEU A N 1
ATOM 3196 C CA . LEU A 1 419 ? -36.357 0.886 35.223 1.00 97.56 419 LEU A CA 1
ATOM 3197 C C . LEU A 1 419 ? -35.096 0.780 34.358 1.00 97.56 419 LEU A C 1
ATOM 3199 O O . LEU A 1 419 ? -34.848 1.615 33.490 1.00 97.56 419 LEU A O 1
ATOM 3203 N N . ARG A 1 420 ? -34.283 -0.256 34.599 1.00 97.81 420 ARG A N 1
ATOM 3204 C CA . ARG A 1 420 ? -33.073 -0.529 33.802 1.00 97.81 420 ARG A CA 1
ATOM 3205 C C . ARG A 1 420 ? -33.410 -1.231 32.489 1.00 97.81 420 ARG A C 1
ATOM 3207 O O . ARG A 1 420 ? -34.244 -2.140 32.462 1.00 97.81 420 ARG A O 1
ATOM 3214 N N . LEU A 1 421 ? -32.665 -0.884 31.448 1.00 98.44 421 LEU A N 1
ATOM 3215 C CA . LEU A 1 421 ? -32.502 -1.724 30.272 1.00 98.44 421 LEU A CA 1
ATOM 3216 C C . LEU A 1 421 ? -31.535 -2.870 30.618 1.00 98.44 421 LEU A C 1
ATOM 3218 O O . LEU A 1 421 ? -30.475 -2.644 31.207 1.00 98.44 421 LEU A O 1
ATOM 3222 N N . GLU A 1 422 ? -31.912 -4.101 30.289 1.00 98.44 422 GLU A N 1
ATOM 3223 C CA . GLU A 1 422 ? -31.132 -5.312 30.594 1.00 98.44 422 GLU A CA 1
ATOM 3224 C C . GLU A 1 422 ? -30.564 -5.967 29.333 1.00 98.44 422 GLU A C 1
ATOM 3226 O O . GLU A 1 422 ? -29.467 -6.525 29.367 1.00 98.44 422 GLU A O 1
ATOM 3231 N N . ALA A 1 423 ? -31.288 -5.876 28.215 1.00 98.25 423 ALA A N 1
ATOM 3232 C CA . ALA A 1 423 ? -30.848 -6.344 26.906 1.00 98.25 423 ALA A CA 1
ATOM 3233 C C . ALA A 1 423 ? -31.473 -5.517 25.775 1.00 98.25 423 ALA A C 1
ATOM 3235 O O . ALA A 1 423 ? -32.460 -4.814 25.993 1.00 98.25 423 ALA A O 1
ATOM 3236 N N . PHE A 1 424 ? -30.922 -5.610 24.569 1.00 98.62 424 PHE A N 1
ATOM 3237 C CA . PHE A 1 424 ? -31.539 -5.080 23.356 1.00 98.62 424 PHE A CA 1
ATOM 3238 C C . PHE A 1 424 ? -31.156 -5.895 22.117 1.00 98.62 424 PHE A C 1
ATOM 3240 O O . PHE A 1 424 ? -30.150 -6.610 22.100 1.00 98.62 424 PHE A O 1
ATOM 3247 N N . GLU A 1 425 ? -31.984 -5.779 21.086 1.00 98.38 425 GLU A N 1
ATOM 3248 C CA . GLU A 1 425 ? -31.770 -6.355 19.759 1.00 98.38 425 GLU A CA 1
ATOM 3249 C C . GLU A 1 425 ? -32.008 -5.291 18.695 1.00 98.38 425 GLU A C 1
ATOM 3251 O O . GLU A 1 425 ? -32.847 -4.407 18.876 1.00 98.38 425 GLU A O 1
ATOM 3256 N N . LEU A 1 426 ? -31.259 -5.383 17.599 1.00 94.31 426 LEU A N 1
ATOM 3257 C CA . LEU A 1 426 ? -31.195 -4.367 16.560 1.00 94.31 426 LEU A CA 1
ATOM 3258 C C . LEU A 1 426 ? -30.862 -5.023 15.217 1.00 94.31 426 LEU A C 1
ATOM 3260 O O . LEU A 1 426 ? -29.906 -5.790 15.118 1.00 94.31 426 LEU A O 1
ATOM 3264 N N . ARG A 1 427 ? -31.635 -4.729 14.173 1.00 94.62 427 ARG A N 1
ATOM 3265 C CA . ARG A 1 427 ? -31.385 -5.199 12.804 1.00 94.62 427 ARG A CA 1
ATOM 3266 C C . ARG A 1 427 ? -31.666 -4.098 11.793 1.00 94.62 427 ARG A C 1
ATOM 3268 O O . ARG A 1 427 ? -32.501 -3.237 12.040 1.00 94.62 427 ARG A O 1
ATOM 3275 N N . LEU A 1 428 ? -30.976 -4.142 10.660 1.00 91.81 428 LEU A N 1
ATOM 3276 C CA . LEU A 1 428 ? -31.245 -3.256 9.531 1.00 91.81 428 LEU A CA 1
ATOM 3277 C C . LEU A 1 428 ? -32.448 -3.750 8.724 1.00 91.81 428 LEU A C 1
ATOM 3279 O O . LEU A 1 428 ? -32.753 -4.944 8.705 1.00 91.81 428 LEU A O 1
ATOM 3283 N N . THR A 1 429 ? -33.093 -2.825 8.025 1.00 93.19 429 THR A N 1
ATOM 3284 C CA . THR A 1 429 ? -34.206 -3.073 7.103 1.00 93.19 429 THR A CA 1
ATOM 3285 C C . THR A 1 429 ? -33.928 -2.451 5.734 1.00 93.19 429 THR A C 1
ATOM 3287 O O . THR A 1 429 ? -33.021 -1.632 5.585 1.00 93.19 429 THR A O 1
ATOM 3290 N N . GLY A 1 430 ? -34.714 -2.836 4.725 1.00 91.44 430 GLY A N 1
ATOM 3291 C CA . GLY A 1 430 ? -34.571 -2.334 3.356 1.00 91.44 430 GLY A CA 1
ATOM 3292 C C . GLY A 1 430 ? -33.251 -2.739 2.693 1.00 91.44 430 GLY A C 1
ATOM 3293 O O . GLY A 1 430 ? -32.612 -3.710 3.093 1.00 91.44 430 GLY A O 1
ATOM 3294 N N . GLU A 1 431 ? -32.830 -1.962 1.697 1.00 86.88 431 GLU A N 1
ATOM 3295 C CA . GLU A 1 431 ? -31.559 -2.155 0.986 1.00 86.88 431 GLU A CA 1
ATOM 3296 C C . GLU A 1 431 ? -30.347 -2.001 1.908 1.00 86.88 431 GLU A C 1
ATOM 3298 O O . GLU A 1 431 ? -29.345 -2.691 1.733 1.00 86.88 431 GLU A O 1
ATOM 3303 N N . MET A 1 432 ? -30.443 -1.191 2.969 1.00 84.12 432 MET A N 1
ATOM 3304 C CA . MET A 1 432 ? -29.381 -1.129 3.980 1.00 84.12 432 MET A CA 1
ATOM 3305 C C . MET A 1 432 ? -29.067 -2.506 4.572 1.00 84.12 432 MET A C 1
ATOM 3307 O O . MET A 1 432 ? -27.903 -2.806 4.829 1.00 84.12 432 MET A O 1
ATOM 3311 N N . ALA A 1 433 ? -30.075 -3.365 4.752 1.00 88.62 433 ALA A N 1
ATOM 3312 C CA . ALA A 1 433 ? -29.863 -4.713 5.258 1.00 88.62 433 ALA A CA 1
ATOM 3313 C C . ALA A 1 433 ? -29.093 -5.602 4.280 1.00 88.62 433 ALA A C 1
ATOM 3315 O O . ALA A 1 433 ? -28.505 -6.569 4.736 1.00 88.62 433 ALA A O 1
ATOM 3316 N N . ASN A 1 434 ? -29.073 -5.308 2.977 1.00 83.50 434 ASN A N 1
ATOM 3317 C CA . ASN A 1 434 ? -28.332 -6.080 1.973 1.00 83.50 434 ASN A CA 1
ATOM 3318 C C . ASN A 1 434 ? -26.867 -5.649 1.871 1.00 83.50 434 ASN A C 1
ATOM 3320 O O . ASN A 1 434 ? -26.007 -6.486 1.602 1.00 83.50 434 ASN A O 1
ATOM 3324 N N . HIS A 1 435 ? -26.588 -4.375 2.144 1.00 75.12 435 HIS A N 1
ATOM 3325 C CA . HIS A 1 435 ? -25.267 -3.772 1.963 1.00 75.12 435 HIS A CA 1
ATOM 3326 C C . HIS A 1 435 ? -24.485 -3.576 3.266 1.00 75.12 435 HIS A C 1
ATOM 3328 O O . HIS A 1 435 ? -23.265 -3.418 3.225 1.00 75.12 435 HIS A O 1
ATOM 3334 N N . TYR A 1 436 ? -25.150 -3.639 4.423 1.00 75.56 436 TYR A N 1
ATOM 3335 C CA . TYR A 1 436 ? -24.528 -3.409 5.727 1.00 75.56 436 TYR A CA 1
ATOM 3336 C C . TYR A 1 436 ? -24.886 -4.473 6.765 1.00 75.56 436 TYR A C 1
ATOM 3338 O O . TYR A 1 436 ? -25.865 -5.215 6.655 1.00 75.56 436 TYR A O 1
ATOM 3346 N N . ARG A 1 437 ? -24.058 -4.533 7.806 1.00 78.56 437 ARG A N 1
ATOM 3347 C CA . ARG A 1 437 ? -24.330 -5.192 9.082 1.00 78.56 437 ARG A CA 1
ATOM 3348 C C . ARG A 1 437 ? -24.320 -4.150 10.182 1.00 78.56 437 ARG A C 1
ATOM 3350 O O . ARG A 1 437 ? -23.440 -3.288 10.205 1.00 78.56 437 ARG A O 1
ATOM 3357 N N . ILE A 1 438 ? -25.243 -4.264 11.127 1.00 80.69 438 ILE A N 1
ATOM 3358 C CA . ILE A 1 438 ? -25.234 -3.426 12.325 1.00 80.69 438 ILE A CA 1
ATOM 3359 C C . ILE A 1 438 ? -24.670 -4.221 13.495 1.00 80.69 438 ILE A C 1
ATOM 3361 O O . ILE A 1 438 ? -25.261 -5.204 13.941 1.00 80.69 438 ILE A O 1
ATOM 3365 N N . HIS A 1 439 ? -23.496 -3.809 13.967 1.00 80.75 439 HIS A N 1
ATOM 3366 C CA . HIS A 1 439 ? -22.797 -4.417 15.090 1.00 80.75 439 HIS A CA 1
ATOM 3367 C C . HIS A 1 439 ? -23.066 -3.623 16.360 1.00 80.75 439 HIS A C 1
ATOM 3369 O O . HIS A 1 439 ? -23.026 -2.395 16.368 1.00 80.75 439 HIS A O 1
ATOM 3375 N N . TYR A 1 440 ? -23.319 -4.320 17.459 1.00 85.94 440 TYR A N 1
ATOM 3376 C CA . TYR A 1 440 ? -23.572 -3.683 18.743 1.00 85.94 440 TYR A CA 1
ATOM 3377 C C . TYR A 1 440 ? -23.146 -4.565 19.913 1.00 85.94 440 TYR A C 1
ATOM 3379 O O . TYR A 1 440 ? -23.040 -5.787 19.799 1.00 85.94 440 TYR A O 1
ATOM 3387 N N . ARG A 1 441 ? -22.864 -3.934 21.053 1.00 91.00 441 ARG A N 1
ATOM 3388 C CA . ARG A 1 441 ? -22.562 -4.613 22.320 1.00 91.00 441 ARG A CA 1
ATOM 3389 C C . ARG A 1 441 ? -22.969 -3.772 23.520 1.00 91.00 441 ARG A C 1
ATOM 3391 O O . ARG A 1 441 ? -23.124 -2.556 23.418 1.00 91.00 441 ARG A O 1
ATOM 3398 N N . ALA A 1 442 ? -23.079 -4.429 24.670 1.00 94.12 442 ALA A N 1
ATOM 3399 C CA . ALA A 1 442 ? -23.408 -3.805 25.944 1.00 94.12 442 ALA A CA 1
ATOM 3400 C C . ALA A 1 442 ? -22.287 -3.997 26.977 1.00 94.12 442 ALA A C 1
ATOM 3402 O O . ALA A 1 442 ? -21.650 -5.052 27.037 1.00 94.12 442 ALA A O 1
ATOM 3403 N N . HIS A 1 443 ? -22.082 -2.984 27.816 1.00 91.69 443 HIS A N 1
ATOM 3404 C CA . HIS A 1 443 ? -21.386 -3.098 29.090 1.00 91.69 443 HIS A CA 1
ATOM 3405 C C . HIS A 1 443 ? -22.410 -3.445 30.167 1.00 91.69 443 HIS A C 1
ATOM 3407 O O . HIS A 1 443 ? -23.275 -2.626 30.490 1.00 91.69 443 HIS A O 1
ATOM 3413 N N . VAL A 1 444 ? -22.331 -4.656 30.709 1.00 96.50 444 VAL A N 1
ATOM 3414 C CA . VAL A 1 444 ? -23.305 -5.184 31.670 1.00 96.50 444 VAL A CA 1
ATOM 3415 C C . VAL A 1 444 ? -22.706 -5.189 33.070 1.00 96.50 444 VAL A C 1
ATOM 3417 O O . VAL A 1 444 ? -21.543 -5.546 33.264 1.00 96.50 444 VAL A O 1
ATOM 3420 N N . GLN A 1 445 ? -23.516 -4.824 34.060 1.00 96.12 445 GLN A N 1
ATOM 3421 C CA . GLN A 1 445 ? -23.158 -4.894 35.475 1.00 96.12 445 GLN A CA 1
ATOM 3422 C C . GLN A 1 445 ? -22.511 -6.245 35.838 1.00 96.12 445 GLN A C 1
ATOM 3424 O O . GLN A 1 445 ? -23.042 -7.311 35.520 1.00 96.12 445 GLN A O 1
ATOM 3429 N N . ASP A 1 446 ? -21.397 -6.197 36.572 1.00 91.88 446 ASP A N 1
ATOM 3430 C CA . ASP A 1 446 ? -20.665 -7.371 37.075 1.00 91.88 446 ASP A CA 1
ATOM 3431 C C . ASP A 1 446 ? -20.230 -8.357 35.966 1.00 91.88 446 ASP A C 1
ATOM 3433 O O . ASP A 1 446 ? -20.001 -9.537 36.230 1.00 91.88 446 ASP A O 1
ATOM 3437 N N . VAL A 1 447 ? -20.186 -7.903 34.709 1.00 90.25 447 VAL A N 1
ATOM 3438 C CA . VAL A 1 447 ? -19.714 -8.662 33.535 1.00 90.25 447 VAL A CA 1
ATOM 3439 C C . VAL A 1 447 ? -18.707 -7.831 32.742 1.00 90.25 447 VAL A C 1
ATOM 3441 O O . VAL A 1 447 ? -17.682 -8.352 32.317 1.00 90.25 447 VAL A O 1
ATOM 3444 N N . GLY A 1 448 ? -18.972 -6.536 32.570 1.00 86.19 448 GLY A N 1
ATOM 3445 C CA . GLY A 1 448 ? -18.192 -5.657 31.709 1.00 86.19 448 GLY A CA 1
ATOM 3446 C C . GLY A 1 448 ? -18.701 -5.652 30.267 1.00 86.19 448 GLY A C 1
ATOM 3447 O O . GLY A 1 448 ? -19.855 -5.993 29.998 1.00 86.19 448 GLY A O 1
ATOM 3448 N N . TRP A 1 449 ? -17.845 -5.238 29.330 1.00 78.31 449 TRP A N 1
ATOM 3449 C CA . TRP A 1 449 ? -18.152 -5.272 27.898 1.00 78.31 449 TRP A CA 1
ATOM 3450 C C . TRP A 1 449 ? -18.280 -6.710 27.399 1.00 78.31 449 TRP A C 1
ATOM 3452 O O . TRP A 1 449 ? -17.325 -7.481 27.459 1.00 78.31 449 TRP A O 1
ATOM 3462 N N . GLN A 1 450 ? -19.444 -7.048 26.855 1.00 82.00 450 GLN A N 1
ATOM 3463 C CA . GLN A 1 450 ? -19.653 -8.313 26.157 1.00 82.00 450 GLN A CA 1
ATOM 3464 C C . GLN A 1 450 ? -19.077 -8.265 24.731 1.00 82.00 450 GLN A C 1
ATOM 3466 O O . GLN A 1 450 ? -18.796 -7.192 24.185 1.00 82.00 450 GLN A O 1
ATOM 3471 N N . SER A 1 451 ? -18.904 -9.436 24.114 1.00 69.06 451 SER A N 1
ATOM 3472 C CA . SER A 1 451 ? -18.538 -9.553 22.698 1.00 69.06 451 SER A CA 1
ATOM 3473 C C . SER A 1 451 ? -19.554 -8.851 21.793 1.00 69.06 451 SER A C 1
ATOM 3475 O O . SER A 1 451 ? -20.734 -8.744 22.127 1.00 69.06 451 SER A O 1
ATOM 3477 N N . TRP A 1 452 ? -19.092 -8.391 20.629 1.00 75.56 452 TRP A N 1
ATOM 3478 C CA . TRP A 1 452 ? -19.961 -7.817 19.606 1.00 75.56 452 TRP A CA 1
ATOM 3479 C C . TRP A 1 452 ? -20.945 -8.852 19.073 1.00 75.56 452 TRP A C 1
ATOM 3481 O O . TRP A 1 452 ? -20.582 -9.987 18.757 1.00 75.56 452 TRP A O 1
ATOM 3491 N N . VAL A 1 453 ? -22.192 -8.426 18.943 1.00 77.38 453 VAL A N 1
ATOM 3492 C CA . VAL A 1 453 ? -23.240 -9.139 18.223 1.00 77.38 453 VAL A CA 1
ATOM 3493 C C . VAL A 1 453 ? -23.667 -8.303 17.021 1.00 77.38 453 VAL A C 1
ATOM 3495 O O . VAL A 1 453 ? -23.262 -7.151 16.884 1.00 77.38 453 VAL A O 1
ATOM 3498 N N . ALA A 1 454 ? -24.442 -8.897 16.120 1.00 80.62 454 ALA A N 1
ATOM 3499 C CA . ALA A 1 454 ? -24.920 -8.211 14.929 1.00 80.62 454 ALA A CA 1
ATOM 3500 C C . ALA A 1 454 ? -26.289 -8.733 14.505 1.00 80.62 454 ALA A C 1
ATOM 3502 O O . ALA A 1 454 ? -26.616 -9.883 14.819 1.00 80.62 454 ALA A O 1
ATOM 3503 N N . ASP A 1 455 ? -27.019 -7.899 13.767 1.00 85.12 455 ASP A N 1
ATOM 3504 C CA . ASP A 1 455 ? -28.202 -8.245 12.972 1.00 85.12 455 ASP A CA 1
ATOM 3505 C C . ASP A 1 455 ? -29.237 -9.112 13.722 1.00 85.12 455 ASP A C 1
ATOM 3507 O O . ASP A 1 455 ? -29.492 -10.267 13.382 1.00 85.12 455 ASP A O 1
ATOM 3511 N N . GLY A 1 456 ? -29.844 -8.550 14.768 1.00 90.44 456 GLY A N 1
ATOM 3512 C CA . GLY A 1 456 ? -30.951 -9.155 15.517 1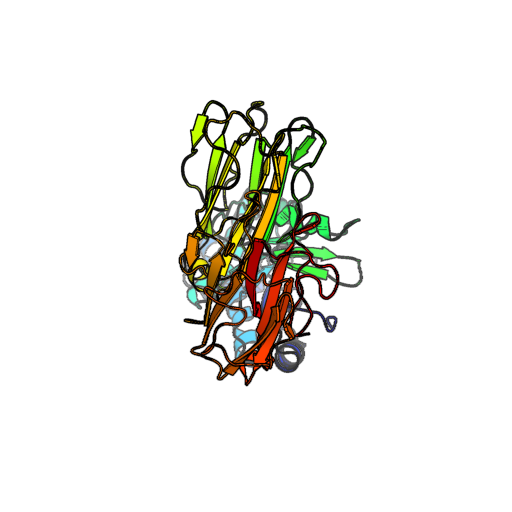.00 90.44 456 GLY A CA 1
ATOM 3513 C C . GLY A 1 456 ? -30.534 -10.065 16.674 1.00 90.44 456 GLY A C 1
ATOM 3514 O O . GLY A 1 456 ? -31.395 -10.553 17.399 1.00 90.44 456 GLY A O 1
ATOM 3515 N N . ARG A 1 457 ? -29.231 -10.280 16.893 1.00 92.00 457 ARG A N 1
ATOM 3516 C CA . ARG A 1 457 ? -28.714 -11.038 18.047 1.00 92.00 457 ARG A CA 1
ATOM 3517 C C . ARG A 1 457 ? -28.780 -10.234 19.354 1.00 92.00 457 ARG A C 1
ATOM 3519 O O . ARG A 1 457 ? -28.604 -9.024 19.360 1.00 92.00 457 ARG A O 1
ATOM 3526 N N . THR A 1 458 ? -28.990 -10.882 20.492 1.00 96.19 458 THR A N 1
ATOM 3527 C CA . THR A 1 458 ? -29.153 -10.175 21.774 1.00 96.19 458 THR A CA 1
ATOM 3528 C C . THR A 1 458 ? -27.833 -9.592 22.304 1.00 96.19 458 THR A C 1
ATOM 3530 O O . THR A 1 458 ? -26.859 -10.324 22.474 1.00 96.19 458 THR A O 1
ATOM 3533 N N . ALA A 1 459 ? -27.816 -8.298 22.642 1.00 93.94 459 ALA A N 1
ATOM 3534 C CA . ALA A 1 459 ? -26.785 -7.675 23.479 1.00 93.94 459 ALA A CA 1
ATOM 3535 C C . ALA A 1 459 ? -27.337 -7.431 24.889 1.00 93.94 459 ALA A C 1
ATOM 3537 O O . ALA A 1 459 ? -28.471 -6.982 25.031 1.00 93.94 459 ALA A O 1
ATOM 3538 N N . GLY A 1 460 ? -26.549 -7.692 25.933 1.00 96.88 460 GLY A N 1
ATOM 3539 C CA . GLY A 1 460 ? -27.001 -7.641 27.324 1.00 96.88 460 GLY A CA 1
ATOM 3540 C C . GLY A 1 460 ? -27.353 -9.020 27.887 1.00 96.88 460 GLY A C 1
ATOM 3541 O O . GLY A 1 460 ? -26.804 -10.043 27.473 1.00 96.88 460 GLY A O 1
ATOM 3542 N N . THR A 1 461 ? -28.255 -9.057 28.868 1.00 93.44 461 THR A N 1
ATOM 3543 C CA . THR A 1 461 ? -28.736 -10.299 29.492 1.00 93.44 461 THR A CA 1
ATOM 3544 C C . THR A 1 461 ? -30.236 -10.226 29.753 1.00 93.44 461 THR A C 1
ATOM 3546 O O . THR A 1 461 ? -30.691 -9.315 30.438 1.00 93.44 461 THR A O 1
ATOM 3549 N N . SER A 1 462 ? -31.007 -11.209 29.292 1.00 90.88 462 SER A N 1
ATOM 3550 C CA . SER A 1 462 ? -32.412 -11.379 29.687 1.00 90.88 462 SER A CA 1
ATOM 3551 C C . SER A 1 462 ? -32.524 -12.360 30.858 1.00 90.88 462 SER A C 1
ATOM 3553 O O . SER A 1 462 ? -31.941 -13.442 30.811 1.00 90.88 462 SER A O 1
ATOM 3555 N N . GLY A 1 463 ? -33.277 -12.007 31.904 1.00 87.25 463 GLY A N 1
ATOM 3556 C CA . GLY A 1 463 ? -33.591 -12.912 33.023 1.00 87.25 463 GLY A CA 1
ATOM 3557 C C . GLY A 1 463 ? -32.538 -13.008 34.136 1.00 87.25 463 GLY A C 1
ATOM 3558 O O . GLY A 1 463 ? -32.790 -13.663 35.142 1.00 87.25 463 GLY A O 1
ATOM 3559 N N . LEU A 1 464 ? -31.391 -12.329 34.008 1.00 91.62 464 LEU A N 1
ATOM 3560 C CA . LEU A 1 464 ? -30.351 -12.290 35.052 1.00 91.62 464 LEU A CA 1
ATOM 3561 C C . LEU A 1 464 ? -30.445 -11.069 35.977 1.00 91.62 464 LEU A C 1
ATOM 3563 O O . LEU A 1 464 ? -29.672 -10.956 36.925 1.00 91.62 464 LEU A O 1
ATOM 3567 N N . GLY A 1 465 ? -31.355 -10.132 35.700 1.00 92.44 465 GLY A N 1
ATOM 3568 C CA . GLY A 1 465 ? -31.537 -8.938 36.523 1.00 92.44 465 GLY A CA 1
ATOM 3569 C C . GLY A 1 465 ? -30.385 -7.926 36.457 1.00 92.44 465 GLY A C 1
ATOM 3570 O O . GLY A 1 465 ? -30.308 -7.044 37.312 1.00 92.44 465 GLY A O 1
ATOM 3571 N N . LYS A 1 466 ? -29.473 -8.048 35.484 1.00 95.19 466 LYS A N 1
ATOM 3572 C CA . LYS A 1 466 ? -28.288 -7.187 35.356 1.00 95.19 466 LYS A CA 1
ATOM 3573 C C . LYS A 1 466 ? -28.579 -5.985 34.457 1.00 95.19 466 LYS A C 1
ATOM 3575 O O . LYS A 1 466 ? -29.150 -6.135 33.381 1.00 95.19 466 LYS A O 1
ATOM 3580 N N . ARG A 1 467 ? -28.178 -4.786 34.896 1.00 96.94 467 ARG A N 1
ATOM 3581 C CA . ARG A 1 467 ? -28.322 -3.544 34.109 1.00 96.94 467 ARG A CA 1
ATOM 3582 C C . ARG A 1 467 ? -27.271 -3.449 33.007 1.00 96.94 467 ARG A C 1
ATOM 3584 O O . ARG A 1 467 ? -26.114 -3.814 33.222 1.00 96.94 467 ARG A O 1
ATOM 3591 N N . ILE A 1 468 ? -27.661 -2.861 31.884 1.00 98.50 468 ILE A N 1
ATOM 3592 C CA . ILE A 1 468 ? -26.733 -2.235 30.942 1.00 98.50 468 ILE A CA 1
ATOM 3593 C C . ILE A 1 468 ? -26.283 -0.895 31.536 1.00 98.50 468 ILE A C 1
ATOM 3595 O O . ILE A 1 468 ? -27.096 -0.148 32.078 1.00 98.50 468 ILE A O 1
ATOM 3599 N N . GLU A 1 469 ? -24.990 -0.595 31.453 1.00 96.81 469 GLU A N 1
ATOM 3600 C CA . GLU A 1 469 ? -24.392 0.669 31.917 1.00 96.81 469 GLU A CA 1
ATOM 3601 C C . GLU A 1 469 ? -23.888 1.536 30.755 1.00 96.81 469 GLU A C 1
ATOM 3603 O O . GLU A 1 469 ? -23.863 2.763 30.856 1.00 96.81 469 GLU A O 1
ATOM 3608 N N . ALA A 1 470 ? -23.529 0.905 29.634 1.00 86.19 470 ALA A N 1
ATOM 3609 C CA . ALA A 1 470 ? -23.158 1.580 28.398 1.00 86.19 470 ALA A CA 1
ATOM 3610 C C . ALA A 1 470 ? -23.350 0.670 27.176 1.00 86.19 470 ALA A C 1
ATOM 3612 O O . ALA A 1 470 ? -23.388 -0.556 27.313 1.00 86.19 470 ALA A O 1
ATOM 3613 N N . VAL A 1 471 ? -23.435 1.257 25.984 1.00 88.38 471 VAL A N 1
ATOM 3614 C CA . VAL A 1 471 ? -23.526 0.539 24.706 1.00 88.38 471 VAL A CA 1
ATOM 3615 C C . VAL A 1 471 ? -22.563 1.114 23.674 1.00 88.38 471 VAL A C 1
ATOM 3617 O O . VAL A 1 471 ? -22.143 2.267 23.775 1.00 88.38 471 VAL A O 1
ATOM 3620 N N . GLN A 1 472 ? -22.223 0.295 22.684 1.00 82.12 472 GLN A N 1
ATOM 3621 C CA . GLN A 1 472 ? -21.609 0.738 21.436 1.00 82.12 472 GLN A CA 1
ATOM 3622 C C . GLN A 1 472 ? -22.376 0.108 20.278 1.00 82.12 472 GLN A C 1
ATOM 3624 O O . GLN A 1 472 ? -22.745 -1.067 20.350 1.00 82.12 472 GLN A O 1
ATOM 3629 N N . ILE A 1 473 ? -22.607 0.896 19.237 1.00 81.06 473 ILE A N 1
ATOM 3630 C CA . ILE A 1 473 ? -23.326 0.536 18.015 1.00 81.06 473 ILE A CA 1
ATOM 3631 C C . ILE A 1 473 ? -22.518 1.088 16.839 1.00 81.06 473 ILE A C 1
ATOM 3633 O O . ILE A 1 473 ? -22.107 2.245 16.876 1.00 81.06 473 ILE A O 1
ATOM 3637 N N . LEU A 1 474 ? -22.247 0.276 15.823 1.00 71.25 474 LEU A N 1
ATOM 3638 C CA . LEU A 1 474 ? -21.579 0.702 14.591 1.00 71.25 474 LEU A CA 1
ATOM 3639 C C . LEU A 1 474 ? -22.162 -0.043 13.393 1.00 71.25 474 LEU A C 1
ATOM 3641 O O . LEU A 1 474 ? -22.487 -1.230 13.501 1.00 71.25 474 LEU A O 1
ATOM 3645 N N . LEU A 1 475 ? -22.275 0.629 12.251 1.00 71.19 475 LEU A N 1
ATOM 3646 C CA . LEU A 1 475 ? -22.540 -0.047 10.981 1.00 71.19 475 LEU A CA 1
ATOM 3647 C C . LEU A 1 475 ? -21.222 -0.413 10.298 1.00 71.19 475 LEU A C 1
ATOM 3649 O O . LEU A 1 475 ? -20.257 0.343 10.329 1.00 71.19 475 LEU A O 1
ATOM 3653 N N . ALA A 1 476 ? -21.199 -1.581 9.665 1.00 63.31 476 ALA A N 1
ATOM 3654 C CA . ALA A 1 476 ? -20.094 -2.041 8.834 1.00 63.31 476 ALA A CA 1
ATOM 3655 C C . ALA A 1 476 ? -20.632 -2.498 7.470 1.00 63.31 476 ALA A C 1
ATOM 3657 O O . ALA A 1 476 ? -21.754 -3.013 7.416 1.00 63.31 476 ALA A O 1
ATOM 3658 N N . PRO A 1 477 ? -19.869 -2.358 6.372 1.00 62.91 477 PRO A N 1
ATOM 3659 C CA . PRO A 1 477 ? -20.184 -3.021 5.112 1.00 62.91 477 PRO A CA 1
ATOM 3660 C C . PRO A 1 477 ? -20.442 -4.513 5.317 1.00 62.91 477 PRO A C 1
ATOM 3662 O O . PRO A 1 477 ? -19.775 -5.175 6.117 1.00 62.91 477 PRO A O 1
ATOM 3665 N N . ARG A 1 478 ? -21.387 -5.069 4.562 1.00 63.19 478 ARG A N 1
ATOM 3666 C CA . ARG A 1 478 ? -21.334 -6.495 4.258 1.00 63.19 478 ARG A CA 1
ATOM 3667 C C . ARG A 1 478 ? -20.174 -6.675 3.295 1.00 63.19 478 ARG A C 1
ATOM 3669 O O . ARG A 1 478 ? -20.265 -6.266 2.144 1.00 63.19 478 ARG A O 1
ATOM 3676 N N . THR A 1 479 ? -19.071 -7.226 3.786 1.00 50.12 479 THR A N 1
ATOM 3677 C CA . THR A 1 479 ? -18.021 -7.747 2.912 1.00 50.12 479 THR A CA 1
ATOM 3678 C C . THR A 1 479 ? -18.677 -8.777 1.995 1.00 50.12 479 THR A C 1
ATOM 3680 O O . THR A 1 479 ? -19.378 -9.669 2.489 1.00 50.12 479 THR A O 1
ATOM 3683 N N . GLY A 1 480 ? -18.530 -8.593 0.678 1.00 41.69 480 GLY A N 1
ATOM 3684 C CA . GLY A 1 480 ? -18.870 -9.632 -0.292 1.00 41.69 480 GLY A CA 1
ATOM 3685 C C . GLY A 1 480 ? -18.165 -10.919 0.125 1.00 41.69 480 GLY A C 1
ATOM 3686 O O . GLY A 1 480 ? -17.033 -10.859 0.604 1.00 41.69 480 GLY A O 1
ATOM 3687 N N . GLY A 1 481 ? -18.899 -12.029 0.090 1.00 31.83 481 GLY A N 1
ATOM 3688 C CA . GLY A 1 481 ? -18.298 -13.349 0.247 1.00 31.83 481 GLY A CA 1
ATOM 3689 C C . GLY A 1 481 ? -17.523 -13.744 -0.992 1.00 31.83 481 GLY A C 1
ATOM 3690 O O . GLY A 1 481 ? -17.775 -13.117 -2.047 1.00 31.83 481 GLY A O 1
#

Organism: Pseudarthrobacter oxydans (NCBI:txid1671)

Secondary structure (DSSP, 8-state):
---TT--EEEEESBSSSTT-B-TTHHHHHHHHHHHT-EEEEEEE--PPPHHHHHHHTTSSSS-SSSHHHHHHHHHHHHHHHHHHHHHHHT---S-EEEE----TTSPPP-SSHHHHHHHHHHHHHHHHHHHHTT--EEEE--HHHHHHHHSS---TTS-EEEEEEE-SSGGGGGGGGGSPPTTSSPEEEEEEE-SS-EEEEEEEEEEEEEETTTEEPPPB-TT--EE-SSS-PPEEEEEEEEETSS----EEEEEEETTTEEPPPEETTS-EE-SSS-PPEEEEEEEE-HHHHHHEEEEEEEEETTTEEPPPEETT--EE-SSS-PPEEEEEEEEEEPPSS-EEEEEEEEETTTEEPPPEETTPPEE-SSS-PPEEEEEEEEEESSS---EEEEEEETTTEEPPPB-TTS-EE-SSS-PPEEEEEEEE-TTHHHHEEEEEEEEETTTEEPPPEETT--EE-SSS-PPEEEEEEEEEE----

Radius of gyration: 27.74 Å; chains: 1; bounding box: 73×40×74 Å

pLDDT: mean 90.29, std 9.98, range [31.83, 98.88]

Foldseek 3Di:
DDDLPDQEEEAEQADQEQLHGDPCRLVVVVVCVVSVHAYHYEFEFFQDDPVLLVVFLPAADFDNPDLLSSLLRSLLVSLVSSVVSCVVNVDAHLEYEYEQFADPVGGQDQPDQVSLVSLVSSPNSNVVNCVVVPGHYAYEDEQVRCCRNNNQAADQPGEYEYEPEADPDPLQQLVQQFDQGNRSHHYQKYWYDPPVDIDIDGQAQKKWWQWPPPGIDRIDGAQDKHFDDPPLIATFKMAGHRHHDSWDWFKWKWFQKPPPGIDDTDTNSDMYGDDPPPIGTQKMFIAIDGVLNVFWKKKKEFQKPPPGTDHIDIGGDIHGDGPPPIGGGMMHMHIATDDHPDWWKWKWFQKPPPGTDDIDTAFDKHFDDPPPIFGQKMAIFTDDDPWDWWKWKWFQKPPPGIDDTDTNVDMYGDDPPPIATAKMFMAIDGRCNVFKKKKKEFQKPPPGIDDIDIHGDMHGDDPPRIGTRIMGIHMGTPDDD

Sequence (481 aa):
MPPEDTEFVIVGLTRGLAFTENPCLDGQFQWVLDQGVRAQAYAMATFPTAAQYDTYGDDGPWPVDTRPDRLRNVGYAEGRAALASLNEVGWRPERIWVDVEPRPQQPWPSSTATQRQENRYVISGLLAALSHAGYPHGIYSYVSAWEAITGSWQLPDVPVWSPAGHLDFASEASDLCVNNSFSGGTVHISQWTDGTYDYDMTCIGVYQAHVATIGWQPSVLDGASAGTTGRSLPMEALRLSVAGDRLSGDILWRGHVQNIGWQPWTTSAAPIGTTGLGLRLEAFELRLTGDLASQYSIRYRAHVQNIGWQPYGVDGATAGTVGQGRQVEAVSIELVPKLAPAFTAVYAAHVQNLGWTADVSDGTVAGTTGRSLRVEALHLTVSSTAYSGDIEWRGHVQSIGWQPWTSSATPIGTVGQGLRLEAFELRLTGEMANHYRIHYRAHVQDVGWQSWVADGRTAGTSGLGKRIEAVQILLAPRTGG

InterPro domains:
  IPR006637 Clostridial hydrophobic repeat [PF07538] (210-242)
  IPR006637 Clostridial hydrophobic repeat [PF07538] (256-290)
  IPR006637 Clostridial hydrophobic repeat [PF07538] (303-336)
  IPR006637 Clostridial hydrophobic repeat [PF07538] (350-380)
  IPR006637 Clostridial hydrophobic repeat [PF07538] (396-430)
  IPR006637 Clostridial hydrophobic repeat [PF07538] (443-475)
  IPR006637 Clostridial hydrophobic repeat [SM00728] (209-254)
  IPR006637 Clostridial hydrophobic repeat [SM00728] (255-301)
  IPR006637 Clostr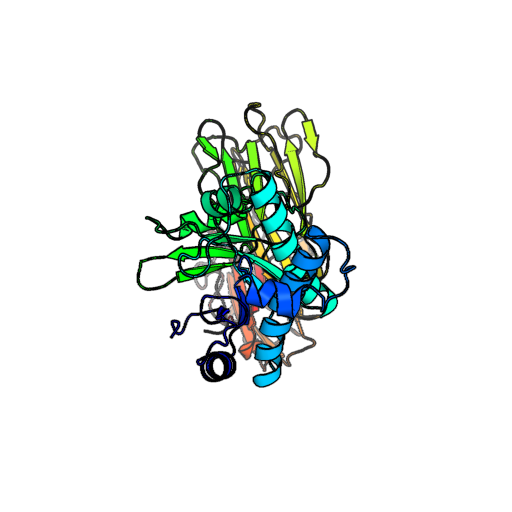idial hydrophobic repeat [SM00728] (302-348)
  IPR006637 Clostridial hydrophobic repeat [SM00728] (349-394)
  IPR006637 Clostridial hydrophobic repeat [SM00728] (395-441)
  IPR006637 Clostridial hydrophobic repeat [SM00728] (442-478)
  IPR017853 Glycoside hydrolase superfamily [SSF51445] (5-197)